Protein AF-M5CG57-F1 (afdb_monomer_lite)

Secondary structure (DSSP, 8-state):
-GGGSTTHHHHHHHHHHHHHHHHH--S--PEEEE-TTHHHHSTTHHHHHTTS-GGGPPPHHHHHHHHHHEEEEB-TTGGGGS-TTHHHHTBGGG-TT--S--STHHHHHHHHHHTTHHHHHTS-HHHHHHHHHHHHHHHHHHHHHTHHHHHHHHHHHHHHHHHHHHHHHHHHHTT-S-HHHHHHHHHS--S-EE-TTS-EE-TTS-GGGGS--HHHHHHHHHHHT-TT-PPTT--TTHHHHHHHHHHHHHHHHHHHHHHHHHTTS-S--TTTGGGHHHHHHHHHHHHHTHHHH-GGGTTSPPSS---EEPP-SSS---EE----GGGS-HHHHHHTT-HHHHHHHHHHHHHHHHHHHHHHHHHHHHHHHHHHHHHHH--SHHHHHHHHTT-

Foldseek 3Di:
DPPQPPCVVVLQVVLQVVLVCVVVDVDQAQDEEEDLVCVPCVVCSLVSLCVYPPVSRDDPVVSVSNNVRHQYAYFPVSCVVDDLQNCFRRNPLQDPPPPPDRNCPVVVVVVVLVVCCVVLVPDDPVVSVVVSVVSVVVVVVVVVVCCVPVVVVVVVVSVVVVVVVVVVVVVVQVVDPDVVVVVVVVPDDQHWDQDPVRGIDGPSDDVLVSQQALVNLLVVVLVCLPPPHDDPLFDRCLSVLLSLLVVLLVVQVVLQVVVVVCVVDPPDDPPSVVCVVVSVVSLVVSLVCCCVGQVLCNVPDQPQFDWRWHDDPDDDTDTDGSPFLVSHDPVSCVVSSNPVSVVSSVSSVVSNVSVVVSVVVVVVVVVVVLVVCCVPPPDDDVSNVVSVVVD

Structure (mmCIF, N/CA/C/O backbone):
data_AF-M5CG57-F1
#
_entry.id   AF-M5CG57-F1
#
loop_
_atom_site.group_PDB
_atom_site.id
_atom_site.type_symbol
_atom_site.label_atom_id
_atom_site.label_alt_id
_atom_site.label_comp_id
_atom_site.label_asym_id
_atom_site.label_entity_id
_atom_site.label_seq_id
_atom_site.pdbx_PDB_ins_code
_atom_site.Cartn_x
_atom_site.Cartn_y
_atom_site.Cartn_z
_atom_site.occupancy
_atom_site.B_iso_or_equiv
_atom_site.auth_seq_id
_atom_site.auth_comp_id
_atom_site.auth_asym_id
_atom_site.auth_atom_id
_atom_site.pdbx_PDB_model_num
ATOM 1 N N . MET A 1 1 ? 8.075 -23.517 21.443 1.00 38.25 1 MET A N 1
ATOM 2 C CA . MET A 1 1 ? 7.824 -22.837 22.734 1.00 38.25 1 MET A CA 1
ATOM 3 C C . MET A 1 1 ? 8.063 -21.316 22.683 1.00 38.25 1 MET A C 1
ATOM 5 O O . MET A 1 1 ? 7.500 -20.619 23.509 1.00 38.25 1 MET A O 1
ATOM 9 N N . GLU A 1 2 ? 8.793 -20.762 21.700 1.00 42.12 2 GLU A N 1
ATOM 10 C CA . GLU A 1 2 ? 9.043 -19.301 21.582 1.00 42.12 2 GLU A CA 1
ATOM 11 C C . GLU A 1 2 ? 7.913 -18.461 20.947 1.00 42.12 2 GLU A C 1
ATOM 13 O O . GLU A 1 2 ? 7.897 -17.240 21.081 1.00 42.12 2 GLU A O 1
ATOM 18 N N . LEU A 1 3 ? 6.933 -19.077 20.275 1.00 47.53 3 LEU A N 1
ATOM 19 C CA . LEU A 1 3 ? 5.866 -18.349 19.565 1.00 47.53 3 LEU A CA 1
ATOM 20 C C . LEU A 1 3 ? 4.855 -17.634 20.485 1.00 47.53 3 LEU A C 1
ATOM 22 O O . LEU A 1 3 ? 4.124 -16.766 20.008 1.00 47.53 3 LEU A O 1
ATOM 26 N N . HIS A 1 4 ? 4.806 -17.960 21.782 1.00 53.56 4 HIS A N 1
ATOM 27 C CA . HIS A 1 4 ? 3.765 -17.464 22.692 1.00 53.56 4 HIS A CA 1
ATOM 28 C C . HIS A 1 4 ? 4.001 -16.050 23.244 1.00 53.56 4 HIS A C 1
ATOM 30 O O . HIS A 1 4 ? 3.050 -15.432 23.711 1.00 53.56 4 HIS A O 1
ATOM 36 N N . PHE A 1 5 ? 5.213 -15.492 23.153 1.00 63.47 5 PHE A N 1
ATOM 37 C CA . PHE A 1 5 ? 5.523 -14.211 23.812 1.00 63.47 5 PHE A CA 1
ATOM 38 C C . PHE A 1 5 ? 5.546 -12.988 22.892 1.00 63.47 5 PHE A C 1
ATOM 40 O O . PHE A 1 5 ? 5.606 -11.867 23.389 1.00 63.47 5 PHE A O 1
ATOM 47 N N . ARG A 1 6 ? 5.459 -13.159 21.565 1.00 80.88 6 ARG A N 1
ATOM 48 C CA . ARG A 1 6 ? 5.626 -12.051 20.602 1.00 80.88 6 ARG A CA 1
ATOM 49 C C . ARG A 1 6 ? 4.637 -10.895 20.807 1.00 80.88 6 ARG A C 1
ATOM 51 O O . ARG A 1 6 ? 4.971 -9.756 20.498 1.00 80.88 6 ARG A O 1
ATOM 58 N N . PHE A 1 7 ? 3.434 -11.192 21.293 1.00 91.31 7 PHE A N 1
ATOM 59 C CA . PHE A 1 7 ? 2.351 -10.222 21.438 1.00 91.31 7 PHE A CA 1
ATOM 60 C C . PHE A 1 7 ? 1.796 -10.121 22.862 1.00 91.31 7 PHE A C 1
ATOM 62 O O . PHE A 1 7 ? 0.729 -9.550 23.050 1.00 91.31 7 PHE A O 1
ATOM 69 N N . ASN A 1 8 ? 2.523 -10.610 23.869 1.00 89.69 8 ASN A N 1
ATOM 70 C CA . ASN A 1 8 ? 2.054 -10.706 25.256 1.00 89.69 8 ASN A CA 1
ATOM 71 C C . ASN A 1 8 ? 1.400 -9.416 25.802 1.00 89.69 8 ASN A C 1
ATOM 73 O O . ASN A 1 8 ? 0.317 -9.474 26.379 1.00 89.69 8 ASN A O 1
ATOM 77 N N . TYR A 1 9 ? 2.008 -8.246 25.585 1.00 89.25 9 TYR A N 1
ATOM 78 C CA . TYR A 1 9 ? 1.466 -6.962 26.037 1.00 89.25 9 TYR A CA 1
ATOM 79 C C . TYR A 1 9 ? 0.176 -6.581 25.302 1.00 89.25 9 TYR A C 1
ATOM 81 O O . TYR A 1 9 ? -0.757 -6.068 25.919 1.00 89.25 9 TYR A O 1
ATOM 89 N N . ALA A 1 10 ? 0.110 -6.841 23.993 1.00 91.88 10 ALA A N 1
ATOM 90 C CA . ALA A 1 10 ? -1.071 -6.567 23.180 1.00 91.88 10 ALA A CA 1
ATOM 91 C C . ALA A 1 10 ? -2.214 -7.533 23.519 1.00 91.88 10 ALA A C 1
ATOM 93 O O . ALA A 1 10 ? -3.348 -7.088 23.691 1.00 91.88 10 ALA A O 1
ATOM 94 N N . ASP A 1 11 ? -1.902 -8.819 23.697 1.00 93.44 11 ASP A N 1
ATOM 95 C CA . ASP A 1 11 ? -2.859 -9.852 24.090 1.00 93.44 11 ASP A CA 1
ATOM 96 C C . ASP A 1 11 ? -3.446 -9.527 25.474 1.00 93.44 11 ASP A C 1
ATOM 98 O O . ASP A 1 11 ? -4.665 -9.516 25.634 1.00 93.44 11 ASP A O 1
ATOM 102 N N . TYR A 1 12 ? -2.605 -9.158 26.453 1.00 92.62 12 TYR A N 1
ATOM 103 C CA . TYR A 1 12 ? -3.055 -8.752 27.789 1.00 92.62 12 TYR A CA 1
ATOM 104 C C . TYR A 1 12 ? -3.955 -7.509 27.742 1.00 92.62 12 TYR A C 1
ATOM 106 O O . TYR A 1 12 ? -5.023 -7.483 28.361 1.00 92.62 12 TYR A O 1
ATOM 114 N N . ALA A 1 13 ? -3.549 -6.473 26.999 1.00 91.06 13 ALA A N 1
ATOM 115 C CA . ALA A 1 13 ? -4.322 -5.238 26.870 1.00 91.06 13 ALA A CA 1
ATOM 116 C C . ALA A 1 13 ? -5.677 -5.475 26.184 1.00 91.06 13 ALA A C 1
ATOM 118 O O . ALA A 1 13 ? -6.705 -4.977 26.652 1.00 91.06 13 ALA A O 1
ATOM 119 N N . LEU A 1 14 ? -5.691 -6.261 25.104 1.00 91.50 14 LEU A N 1
ATOM 120 C CA . LEU A 1 14 ? -6.905 -6.595 24.372 1.00 91.50 14 LEU A CA 1
ATOM 121 C C . LEU A 1 14 ? -7.837 -7.477 25.209 1.00 91.50 14 LEU A C 1
ATOM 123 O O . LEU A 1 14 ? -9.015 -7.153 25.324 1.00 91.50 14 LEU A O 1
ATOM 127 N N . ALA A 1 15 ? -7.328 -8.536 25.841 1.00 91.81 15 ALA A N 1
ATOM 128 C CA . ALA A 1 15 ? -8.115 -9.398 26.723 1.00 91.81 15 ALA A CA 1
ATOM 129 C C . ALA A 1 15 ? -8.726 -8.607 27.886 1.00 91.81 15 ALA A C 1
ATOM 131 O O . ALA A 1 15 ? -9.918 -8.733 28.153 1.00 91.81 15 ALA A O 1
ATOM 132 N N . SER A 1 16 ? -7.952 -7.713 28.510 1.00 91.19 16 SER A N 1
ATOM 133 C CA . SER A 1 16 ? -8.444 -6.829 29.574 1.00 91.19 16 SER A CA 1
ATOM 134 C C . SER A 1 16 ? -9.601 -5.945 29.096 1.00 91.19 16 SER A C 1
ATOM 136 O O . SER A 1 16 ? -10.622 -5.832 29.778 1.00 91.19 16 SER A O 1
ATOM 138 N N . LEU A 1 17 ? -9.470 -5.342 27.908 1.00 88.88 17 LEU A N 1
ATOM 139 C CA . LEU A 1 17 ? -10.523 -4.527 27.299 1.00 88.88 17 LEU A CA 1
ATOM 140 C C . LEU A 1 17 ? -11.768 -5.360 26.976 1.00 88.88 17 LEU A C 1
ATOM 142 O O . LEU A 1 17 ? -12.877 -4.958 27.318 1.00 88.88 17 LEU A O 1
ATOM 146 N N . LEU A 1 18 ? -11.599 -6.509 26.327 1.00 87.50 18 LEU A N 1
ATOM 147 C CA . LEU A 1 18 ? -12.699 -7.381 25.922 1.00 87.50 18 LEU A CA 1
ATOM 148 C C . LEU A 1 18 ? -13.439 -7.932 27.136 1.00 87.50 18 LEU A C 1
ATOM 150 O O . LEU A 1 18 ? -14.660 -7.844 27.194 1.00 87.50 18 LEU A O 1
ATOM 154 N N . CYS A 1 19 ? -12.711 -8.410 28.143 1.00 86.44 19 CYS A N 1
ATOM 155 C CA . CYS A 1 19 ? -13.273 -8.862 29.410 1.00 86.44 19 CYS A CA 1
ATOM 156 C C . CYS A 1 19 ? -14.083 -7.742 30.081 1.00 86.44 19 CYS A C 1
ATOM 158 O O . CYS A 1 19 ? -15.215 -7.962 30.512 1.00 86.44 19 CYS A O 1
ATOM 160 N N . HIS A 1 20 ? -13.560 -6.512 30.100 1.00 85.75 20 HIS A N 1
ATOM 161 C CA . HIS A 1 20 ? -14.281 -5.353 30.624 1.00 85.75 20 HIS A CA 1
ATOM 162 C C . HIS A 1 20 ? -15.558 -5.031 29.836 1.00 85.75 20 HIS A C 1
ATOM 164 O O . HIS A 1 20 ? -16.604 -4.768 30.434 1.00 85.75 20 HIS A O 1
ATOM 170 N N . LEU A 1 21 ? -15.481 -5.036 28.504 1.00 83.44 21 LEU A N 1
ATOM 171 C CA . LEU A 1 21 ? -16.617 -4.745 27.634 1.00 83.44 21 LEU A CA 1
ATOM 172 C C . LEU A 1 21 ? -17.693 -5.823 27.747 1.00 83.44 21 LEU A C 1
ATOM 174 O O . LEU A 1 21 ? -18.850 -5.469 27.927 1.00 83.44 21 LEU A O 1
ATOM 178 N N . LEU A 1 22 ? -17.325 -7.103 27.719 1.00 78.38 22 LEU A N 1
ATOM 179 C CA . LEU A 1 22 ? -18.253 -8.233 27.822 1.00 78.38 22 LEU A CA 1
ATOM 180 C C . LEU A 1 22 ? -18.921 -8.309 29.200 1.00 78.38 22 LEU A C 1
ATOM 182 O O . LEU A 1 22 ? -20.112 -8.584 29.288 1.00 78.38 22 LEU A O 1
ATOM 186 N N . LYS A 1 23 ? -18.196 -7.998 30.285 1.00 73.00 23 LYS A N 1
ATOM 187 C CA . LYS A 1 23 ? -18.779 -7.924 31.638 1.00 73.00 23 LYS A CA 1
ATOM 188 C C . LYS A 1 23 ? -19.798 -6.788 31.784 1.00 73.00 23 LYS A C 1
ATOM 190 O O . LYS A 1 23 ? -20.698 -6.885 32.610 1.00 73.00 23 LYS A O 1
ATOM 195 N N . ARG A 1 24 ? -19.640 -5.692 31.031 1.00 70.88 24 ARG A N 1
ATOM 196 C CA . ARG A 1 24 ? -20.482 -4.484 31.151 1.00 70.88 24 ARG A CA 1
ATOM 197 C C . ARG A 1 24 ? -21.549 -4.347 30.071 1.00 70.88 24 ARG A C 1
ATOM 199 O O . ARG A 1 24 ? -22.512 -3.615 30.272 1.00 70.88 24 ARG A O 1
ATOM 206 N N . ARG A 1 25 ? -21.375 -4.994 28.922 1.00 63.72 25 ARG A N 1
ATOM 207 C CA . ARG A 1 25 ? -22.307 -4.964 27.794 1.00 63.72 25 ARG A CA 1
ATOM 208 C C . ARG A 1 25 ? -22.901 -6.357 27.636 1.00 63.72 25 ARG A C 1
ATOM 210 O O . ARG A 1 25 ? -22.221 -7.272 27.198 1.00 63.72 25 ARG A O 1
ATOM 217 N N . GLY A 1 26 ? -24.176 -6.503 27.986 1.00 55.88 26 GLY A N 1
ATOM 218 C CA . GLY A 1 26 ? -24.922 -7.762 27.890 1.00 55.88 26 GLY A CA 1
ATOM 219 C C . GLY A 1 26 ? -25.308 -8.174 26.463 1.00 55.88 26 GLY A C 1
ATOM 220 O O . GLY A 1 26 ? -26.398 -8.702 26.280 1.00 55.88 26 GLY A O 1
ATOM 221 N N . GLY A 1 27 ? -24.480 -7.903 25.447 1.00 57.44 27 GLY A N 1
ATOM 222 C CA . GLY A 1 27 ? -24.803 -8.262 24.065 1.00 57.44 27 GLY A CA 1
ATOM 223 C C . GLY A 1 27 ? -23.616 -8.231 23.091 1.00 57.44 27 GLY A C 1
ATOM 224 O O . GLY A 1 27 ? -22.631 -7.531 23.350 1.00 57.44 27 GLY A O 1
ATOM 225 N N . PRO A 1 28 ? -23.713 -8.974 21.970 1.00 59.94 28 PRO A N 1
ATOM 226 C CA . PRO A 1 28 ? -22.708 -9.001 20.914 1.00 59.94 28 PRO A CA 1
ATOM 227 C C . PRO A 1 28 ? -22.809 -7.719 20.083 1.00 59.94 28 PRO A C 1
ATOM 229 O O . PRO A 1 28 ? -23.781 -7.488 19.368 1.00 59.94 28 PRO A O 1
ATOM 232 N N . LEU A 1 29 ? -21.820 -6.841 20.213 1.00 63.72 29 LEU A N 1
ATOM 233 C CA . LEU A 1 29 ? -21.637 -5.720 19.297 1.00 63.72 29 LEU A CA 1
ATOM 234 C C . LEU A 1 29 ? -20.358 -5.975 18.506 1.00 63.72 29 LEU A C 1
ATOM 236 O O . LEU A 1 29 ? -19.348 -6.291 19.141 1.00 63.72 29 LEU A O 1
ATOM 240 N N . PRO A 1 30 ? -20.359 -5.770 17.177 1.00 74.94 30 PRO A N 1
ATOM 241 C CA . PRO A 1 30 ? -19.135 -5.785 16.394 1.00 74.94 30 PRO A CA 1
ATOM 242 C C . PRO A 1 30 ? -18.104 -4.830 17.002 1.00 74.94 30 PRO A C 1
ATOM 244 O O . PRO A 1 30 ? -18.381 -3.645 17.223 1.00 74.94 30 PRO A O 1
ATOM 247 N N . ILE A 1 31 ? -16.915 -5.348 17.306 1.00 83.44 31 ILE A N 1
ATOM 248 C CA . ILE A 1 31 ? -15.813 -4.568 17.867 1.00 83.44 31 ILE A CA 1
ATOM 249 C C . ILE A 1 31 ? -14.829 -4.294 16.745 1.00 83.44 31 ILE A C 1
ATOM 251 O O . ILE A 1 31 ? -14.212 -5.208 16.206 1.00 83.44 31 ILE A O 1
ATOM 255 N N . GLY A 1 32 ? -14.662 -3.013 16.425 1.00 87.19 32 GLY A N 1
ATOM 256 C CA . GLY A 1 32 ? -13.633 -2.563 15.503 1.00 87.19 32 GLY A CA 1
ATOM 257 C C . GLY A 1 32 ? -12.313 -2.272 16.212 1.00 87.19 32 GLY A C 1
ATOM 258 O O . GLY A 1 32 ? -12.285 -1.461 17.140 1.00 87.19 32 GLY A O 1
ATOM 259 N N . ILE A 1 33 ? -11.215 -2.874 15.752 1.00 89.69 33 ILE A N 1
ATOM 260 C CA . ILE A 1 33 ? -9.856 -2.577 16.226 1.00 89.69 33 ILE A CA 1
ATOM 261 C C . ILE A 1 33 ? -8.930 -2.178 15.077 1.00 89.69 33 ILE A C 1
ATOM 263 O O . ILE A 1 33 ? -9.001 -2.710 13.975 1.00 89.69 33 ILE A O 1
ATOM 267 N N . THR A 1 34 ? -8.022 -1.245 15.338 1.00 92.56 34 THR A N 1
ATOM 268 C CA . THR A 1 34 ? -6.925 -0.941 14.419 1.00 92.56 34 THR A CA 1
ATOM 269 C C . THR A 1 34 ? -5.601 -1.336 15.040 1.00 92.56 34 THR A C 1
ATOM 271 O O . THR A 1 34 ? -5.349 -0.998 16.196 1.00 92.56 34 THR A O 1
ATOM 274 N N . TYR A 1 35 ? -4.755 -2.022 14.276 1.00 93.31 35 TYR A N 1
ATOM 275 C CA . TYR A 1 35 ? -3.397 -2.343 14.695 1.00 93.31 35 TYR A CA 1
ATOM 276 C C . TYR A 1 35 ? -2.470 -2.413 13.485 1.00 93.31 35 TYR A C 1
ATOM 278 O O . TYR A 1 35 ? -2.809 -3.051 12.488 1.00 93.31 35 TYR A O 1
ATOM 286 N N . ASP A 1 36 ? -1.297 -1.791 13.581 1.00 93.69 36 ASP A N 1
ATOM 287 C CA . ASP A 1 36 ? -0.347 -1.646 12.469 1.00 93.69 36 ASP A CA 1
ATOM 288 C C . ASP A 1 36 ? -0.017 -2.991 11.844 1.00 93.69 36 ASP A C 1
ATOM 290 O O . ASP A 1 36 ? 0.005 -3.135 10.635 1.00 93.69 36 ASP A O 1
ATOM 294 N N . VAL A 1 37 ? 0.136 -4.023 12.671 1.00 93.19 37 VAL A N 1
ATOM 295 C CA . VAL A 1 37 ? 0.437 -5.382 12.220 1.00 93.19 37 VAL A CA 1
ATOM 296 C C . VAL A 1 37 ? -0.747 -6.328 12.396 1.00 93.19 37 VAL A C 1
ATOM 298 O O . VAL A 1 37 ? -0.543 -7.523 12.606 1.00 93.19 37 VAL A O 1
ATOM 301 N N . TRP A 1 38 ? -1.987 -5.832 12.284 1.00 94.50 38 TRP A N 1
ATOM 302 C CA . TRP A 1 38 ? -3.206 -6.634 12.463 1.00 94.50 38 TRP A CA 1
ATOM 303 C C . TRP A 1 38 ? -3.188 -7.939 11.656 1.00 94.50 38 TRP A C 1
ATOM 305 O O . TRP A 1 38 ? -3.519 -8.997 12.185 1.00 94.50 38 TRP A O 1
ATOM 315 N N . CYS A 1 39 ? -2.708 -7.899 10.410 1.00 92.81 39 CYS A N 1
ATOM 316 C CA . CYS A 1 39 ? -2.594 -9.081 9.553 1.00 92.81 39 CYS A CA 1
ATOM 317 C C . CYS A 1 39 ? -1.713 -10.201 10.135 1.00 92.81 39 CYS A C 1
ATOM 319 O O . CYS A 1 39 ? -1.953 -11.369 9.841 1.00 92.81 39 CYS A O 1
ATOM 321 N N . HIS A 1 40 ? -0.718 -9.858 10.956 1.00 92.88 40 HIS A N 1
ATOM 322 C CA . HIS A 1 40 ? 0.120 -10.813 11.680 1.00 92.88 40 HIS A CA 1
ATOM 323 C C . HIS A 1 40 ? -0.459 -11.131 13.059 1.00 92.88 40 HIS A C 1
ATOM 325 O O . HIS A 1 40 ? -0.436 -12.278 13.487 1.00 92.88 40 HIS A O 1
ATOM 331 N N . TYR A 1 41 ? -0.983 -10.123 13.756 1.00 93.75 41 TYR A N 1
ATOM 332 C CA . TYR A 1 41 ? -1.497 -10.254 15.116 1.00 93.75 41 TYR A CA 1
ATOM 333 C C . TYR A 1 41 ? -2.757 -11.116 15.198 1.00 93.75 41 TYR A C 1
ATOM 335 O O . TYR A 1 41 ? -2.879 -11.939 16.106 1.00 93.75 41 TYR A O 1
ATOM 343 N N . ARG A 1 42 ? -3.673 -10.964 14.231 1.00 91.81 42 ARG A N 1
ATOM 344 C CA . ARG A 1 42 ? -4.906 -11.754 14.146 1.00 91.81 42 ARG A CA 1
ATOM 345 C C . ARG A 1 42 ? -4.607 -13.243 13.965 1.00 91.81 42 ARG A C 1
ATOM 347 O O . ARG A 1 42 ? -5.386 -14.080 14.418 1.00 91.81 42 ARG A O 1
ATOM 354 N N . ALA A 1 43 ? -3.495 -13.590 13.310 1.00 90.38 43 ALA A N 1
ATOM 355 C CA . ALA A 1 43 ? -3.090 -14.982 13.172 1.00 90.38 43 ALA A CA 1
ATOM 356 C C . ALA A 1 43 ? -2.891 -15.587 14.570 1.00 90.38 43 ALA A C 1
ATOM 358 O O . ALA A 1 43 ? -2.110 -15.072 15.368 1.00 90.38 43 ALA A O 1
ATOM 359 N N . ASN A 1 44 ? -3.627 -16.658 14.875 1.00 90.50 44 ASN A N 1
ATOM 360 C CA . ASN A 1 44 ? -3.639 -17.334 16.178 1.00 90.50 44 ASN A CA 1
ATOM 361 C C . ASN A 1 44 ? -4.070 -16.458 17.367 1.00 90.50 44 ASN A C 1
ATOM 363 O O . ASN A 1 44 ? -3.782 -16.820 18.504 1.00 90.50 44 ASN A O 1
ATOM 367 N N . LEU A 1 45 ? -4.741 -15.319 17.145 1.00 91.75 45 LEU A N 1
ATOM 368 C CA . LEU A 1 45 ? -5.170 -14.437 18.236 1.00 91.75 45 LEU A CA 1
ATOM 369 C C . LEU A 1 45 ? -6.004 -15.193 19.278 1.00 91.75 45 LEU A C 1
ATOM 371 O O . LEU A 1 45 ? -5.680 -15.148 20.458 1.00 91.75 45 LEU A O 1
ATOM 375 N N . PHE A 1 46 ? -7.026 -15.933 18.850 1.00 90.31 46 PHE A N 1
ATOM 376 C CA . PHE A 1 46 ? -7.918 -16.644 19.770 1.00 90.31 46 PHE A CA 1
ATOM 377 C C . PHE A 1 46 ? -7.231 -17.790 20.518 1.00 90.31 46 PHE A C 1
ATOM 379 O O . PHE A 1 46 ? -7.551 -18.019 21.678 1.00 90.31 46 PHE A O 1
ATOM 386 N N . GLU A 1 47 ? -6.221 -18.433 19.927 1.00 90.69 47 GLU A N 1
ATOM 387 C CA . GLU A 1 47 ? -5.385 -19.399 20.652 1.00 90.69 47 GLU A CA 1
ATOM 388 C C . GLU A 1 47 ? -4.520 -18.715 21.715 1.00 90.69 47 GLU A C 1
ATOM 390 O O . GLU A 1 47 ? -4.388 -19.225 22.823 1.00 90.69 47 GLU A O 1
ATOM 395 N N . ARG A 1 48 ? -3.976 -17.525 21.427 1.00 91.50 48 ARG A N 1
ATOM 396 C CA . ARG A 1 48 ? -3.221 -16.753 22.427 1.00 91.50 48 ARG A CA 1
ATOM 397 C C . ARG A 1 48 ? -4.116 -16.211 23.539 1.00 91.50 48 ARG A C 1
ATOM 399 O O . ARG A 1 48 ? -3.701 -16.205 24.693 1.00 91.50 48 ARG A O 1
ATOM 406 N N . LEU A 1 49 ? -5.350 -15.813 23.225 1.00 89.69 49 LEU A N 1
ATOM 407 C CA . LEU A 1 49 ? -6.311 -15.326 24.218 1.00 89.69 49 LEU A CA 1
ATOM 408 C C . LEU A 1 49 ? -6.736 -16.405 25.228 1.00 89.69 49 LEU A C 1
ATOM 410 O O . LEU A 1 49 ? -7.187 -16.046 26.309 1.00 89.69 49 LEU A O 1
ATOM 414 N N . LYS A 1 50 ? -6.545 -17.701 24.939 1.00 89.31 50 LYS A N 1
ATOM 415 C CA . LYS A 1 50 ? -6.735 -18.790 25.920 1.00 89.31 50 LYS A CA 1
ATOM 416 C C . LYS A 1 50 ? -5.625 -18.854 26.977 1.00 89.31 50 LYS A C 1
ATOM 418 O O . LYS A 1 50 ? -5.808 -19.486 28.009 1.00 89.31 50 LYS A O 1
ATOM 423 N N . LEU A 1 51 ? -4.476 -18.227 26.715 1.00 90.56 51 LEU A N 1
ATOM 424 C CA . LEU A 1 51 ? -3.282 -18.280 27.569 1.00 90.56 51 LEU A CA 1
ATOM 425 C C . LEU A 1 51 ? -3.168 -17.083 28.523 1.00 90.56 51 LEU A C 1
ATOM 427 O O . LEU A 1 51 ? -2.198 -16.986 29.275 1.00 90.56 51 LEU A O 1
ATOM 431 N N . VAL A 1 52 ? -4.112 -16.140 28.468 1.00 91.31 52 VAL A N 1
ATOM 432 C CA . VAL A 1 52 ? -4.111 -14.970 29.357 1.00 91.31 52 VAL A CA 1
ATOM 433 C C . VAL A 1 52 ? -4.485 -15.372 30.790 1.00 91.31 52 VAL A C 1
ATOM 435 O O . VAL A 1 52 ? -5.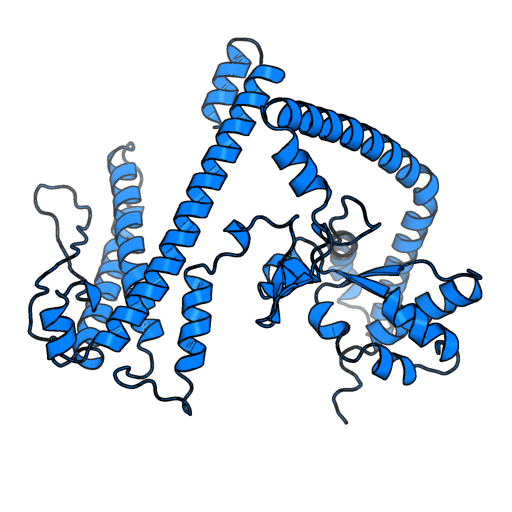147 -16.395 30.981 1.00 91.31 52 VAL A O 1
ATOM 438 N N . PRO A 1 53 ? -4.099 -14.577 31.805 1.00 92.38 53 PRO A N 1
ATOM 439 C CA . PRO A 1 53 ? -4.458 -14.859 33.190 1.00 92.38 53 PRO A CA 1
ATOM 440 C C . PRO A 1 53 ? -5.976 -15.037 33.389 1.00 92.38 53 PRO A C 1
ATOM 442 O O . PRO A 1 53 ? -6.756 -14.309 32.756 1.00 92.38 53 PRO A O 1
ATOM 445 N N . PRO A 1 54 ? -6.416 -15.963 34.266 1.00 90.88 54 PRO A N 1
ATOM 446 C CA . PRO A 1 54 ? -7.833 -16.283 34.467 1.00 90.88 54 PRO A CA 1
ATOM 447 C C . PRO A 1 54 ? -8.723 -15.070 34.773 1.00 90.88 54 PRO A C 1
ATOM 449 O O . PRO A 1 54 ? -9.896 -15.047 34.406 1.0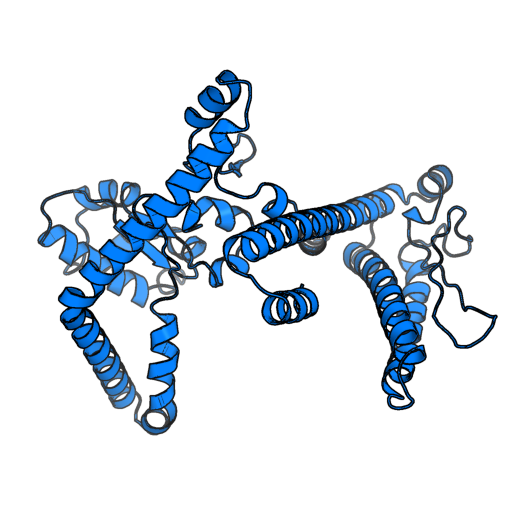0 90.88 54 PRO A O 1
ATOM 452 N N . GLU A 1 55 ? -8.176 -14.030 35.401 1.00 90.88 55 GLU A N 1
ATOM 453 C CA . GLU A 1 55 ? -8.895 -12.817 35.804 1.00 90.88 55 GLU A CA 1
ATOM 454 C C . GLU A 1 55 ? -9.404 -11.997 34.605 1.00 90.88 55 GLU A C 1
ATOM 456 O O . GLU A 1 55 ? -10.413 -11.281 34.705 1.00 90.88 55 GLU A O 1
ATOM 461 N N . ILE A 1 56 ? -8.709 -12.107 33.468 1.00 91.12 56 ILE A N 1
ATOM 462 C CA . ILE A 1 56 ? -9.015 -11.416 32.209 1.00 91.12 56 ILE A CA 1
ATOM 463 C C . ILE A 1 56 ? -9.340 -12.383 31.066 1.00 91.12 56 ILE A C 1
ATOM 465 O O . ILE A 1 56 ? -9.505 -11.943 29.927 1.00 91.12 56 ILE A O 1
ATOM 469 N N . ALA A 1 57 ? -9.459 -13.677 31.364 1.00 88.31 57 ALA A N 1
ATOM 470 C CA . ALA A 1 57 ? -9.850 -14.683 30.394 1.00 88.31 57 ALA A CA 1
ATOM 471 C C . ALA A 1 57 ? -11.253 -14.393 29.845 1.00 88.31 57 ALA A C 1
ATOM 473 O O . ALA A 1 57 ? -12.177 -14.003 30.567 1.00 88.31 57 ALA A O 1
ATOM 474 N N . ILE A 1 58 ? -11.399 -14.576 28.536 1.00 84.19 58 ILE A N 1
ATOM 475 C CA . ILE A 1 58 ? -12.682 -14.454 27.847 1.00 84.19 58 ILE A CA 1
ATOM 476 C C . ILE A 1 58 ? -13.356 -15.822 27.938 1.00 84.19 58 ILE A C 1
ATOM 478 O O . ILE A 1 58 ? -12.742 -16.804 27.513 1.00 84.19 58 ILE A O 1
ATOM 482 N N . PRO A 1 59 ? -14.585 -15.927 28.474 1.00 82.88 59 PRO A N 1
ATOM 483 C CA . PRO A 1 59 ? -15.220 -17.226 28.573 1.00 82.88 59 PRO A CA 1
ATOM 484 C C . PRO A 1 59 ? -15.515 -17.796 27.179 1.00 82.88 59 PRO A C 1
ATOM 486 O O . PRO A 1 59 ? -15.805 -17.071 26.223 1.00 82.88 59 PRO A O 1
ATOM 489 N N . GLU A 1 60 ? -15.399 -19.117 27.057 1.00 81.62 60 GLU A N 1
ATOM 490 C CA . GLU A 1 60 ? -15.332 -19.807 25.764 1.00 81.62 60 GLU A CA 1
ATOM 491 C C . GLU A 1 60 ? -16.597 -19.622 24.913 1.00 81.62 60 GLU A C 1
ATOM 493 O O . GLU A 1 60 ? -16.516 -19.439 23.697 1.00 81.62 60 GLU A O 1
ATOM 498 N N . ALA A 1 61 ? -17.762 -19.549 25.563 1.00 79.94 61 ALA A N 1
ATOM 499 C CA . ALA A 1 61 ? -19.033 -19.260 24.904 1.00 79.94 61 ALA A CA 1
ATOM 500 C C . ALA A 1 61 ? -19.019 -17.906 24.167 1.00 79.94 61 ALA A C 1
ATOM 502 O O . ALA A 1 61 ? -19.554 -17.791 23.066 1.00 79.94 61 ALA A O 1
ATOM 503 N N . GLN A 1 62 ? -18.380 -16.884 24.744 1.00 80.81 62 GLN A N 1
ATOM 504 C CA . GLN A 1 62 ? -18.271 -15.551 24.150 1.00 80.81 62 GLN A CA 1
ATOM 505 C C . GLN A 1 62 ? -17.113 -15.457 23.154 1.00 80.81 62 GLN A C 1
ATOM 507 O O . GLN A 1 62 ? -17.215 -14.700 22.191 1.00 80.81 62 GLN A O 1
ATOM 512 N N . ALA A 1 63 ? -16.037 -16.227 23.345 1.00 81.19 63 ALA A N 1
ATOM 513 C CA . ALA A 1 63 ? -14.875 -16.212 22.456 1.00 81.19 63 ALA A CA 1
ATOM 514 C C . ALA A 1 63 ? -15.245 -16.556 21.001 1.00 81.19 63 ALA A C 1
ATOM 516 O O . ALA A 1 63 ? -14.759 -15.903 20.080 1.00 81.19 63 ALA A O 1
ATOM 517 N N . LYS A 1 64 ? -16.158 -17.515 20.793 1.00 81.00 64 LYS A N 1
ATOM 518 C CA . LYS A 1 64 ? -16.617 -17.912 19.451 1.00 81.00 64 LYS A CA 1
ATOM 519 C C . LYS A 1 64 ? -17.424 -16.820 18.740 1.00 81.00 64 LYS A C 1
ATOM 521 O O . LYS A 1 64 ? -17.193 -16.575 17.561 1.00 81.00 64 LYS A O 1
ATOM 526 N N . SER A 1 65 ? -18.344 -16.156 19.448 1.00 81.62 65 SER A N 1
ATOM 527 C CA . SER A 1 65 ? -19.073 -14.994 18.901 1.00 81.62 65 SER A CA 1
ATOM 528 C C . SER A 1 65 ? -18.092 -13.875 18.576 1.00 81.62 65 SER A C 1
ATOM 530 O O . SER A 1 65 ? -18.101 -13.315 17.486 1.00 81.62 65 SER A O 1
ATOM 532 N N . LEU A 1 66 ? -17.164 -13.611 19.497 1.00 83.88 66 LEU A N 1
ATOM 533 C CA . LEU A 1 66 ? -16.178 -12.560 19.330 1.00 83.88 66 LEU A CA 1
ATOM 534 C C . LEU A 1 66 ? -15.262 -12.793 18.124 1.00 83.88 66 LEU A C 1
ATOM 536 O O . LEU A 1 66 ? -14.851 -11.829 17.496 1.00 83.88 66 LEU A O 1
ATOM 540 N N . GLU A 1 67 ? -14.941 -14.034 17.765 1.00 85.12 67 GLU A N 1
ATOM 541 C CA . GLU A 1 67 ? -14.163 -14.305 16.551 1.00 85.12 67 GLU A CA 1
ATOM 542 C C . GLU A 1 67 ? -14.852 -13.835 15.267 1.00 85.12 67 GLU A C 1
ATOM 544 O O . GLU A 1 67 ? -14.173 -13.414 14.324 1.00 85.12 67 GLU A O 1
ATOM 549 N N . GLN A 1 68 ? -16.182 -13.851 15.255 1.00 81.50 68 GLN A N 1
ATOM 550 C CA . GLN A 1 68 ? -16.995 -13.355 14.149 1.00 81.50 68 GLN A CA 1
ATOM 551 C C . GLN A 1 68 ? -17.190 -11.834 14.238 1.00 81.50 68 GLN A C 1
ATOM 553 O O . GLN A 1 68 ? -17.147 -11.148 13.220 1.00 81.50 68 GLN A O 1
ATOM 558 N N . ASP A 1 69 ? -17.333 -11.308 15.456 1.00 82.94 69 ASP A N 1
ATOM 559 C CA . ASP A 1 69 ? -17.658 -9.901 15.715 1.00 82.94 69 ASP A CA 1
ATOM 560 C C . ASP A 1 69 ? -16.426 -8.980 15.815 1.00 82.94 69 ASP A C 1
ATOM 562 O O . ASP A 1 69 ? -16.549 -7.754 15.735 1.00 82.94 69 ASP A O 1
ATOM 566 N N . LEU A 1 70 ? -15.224 -9.533 16.015 1.00 86.81 70 LEU A N 1
ATOM 567 C CA . LEU A 1 70 ? -13.976 -8.778 16.109 1.00 86.81 70 LEU A CA 1
ATOM 568 C C . LEU A 1 70 ? -13.417 -8.512 14.714 1.00 86.81 70 LEU A C 1
ATOM 570 O O . LEU A 1 70 ? -12.677 -9.310 14.128 1.00 86.81 70 LEU A O 1
ATOM 574 N N . ILE A 1 71 ? -13.730 -7.327 14.215 1.00 87.00 71 ILE A N 1
ATOM 575 C CA . ILE A 1 71 ? -13.245 -6.844 12.932 1.00 87.00 71 ILE A CA 1
ATOM 576 C C . ILE A 1 71 ? -12.009 -5.999 13.198 1.00 87.00 71 ILE A C 1
ATOM 578 O O . ILE A 1 71 ? -12.024 -5.093 14.034 1.00 87.00 71 ILE A O 1
ATOM 582 N N . GLY A 1 72 ? -10.925 -6.268 12.477 1.00 90.44 72 GLY A N 1
ATOM 583 C CA . GLY A 1 72 ? -9.726 -5.457 12.605 1.00 90.44 72 GLY A CA 1
ATOM 584 C C . GLY A 1 72 ? -9.159 -4.994 11.280 1.00 90.44 72 GLY A C 1
ATOM 585 O O . GLY A 1 72 ? -9.286 -5.663 10.254 1.00 90.44 72 GLY A O 1
ATOM 586 N N . ALA A 1 73 ? -8.521 -3.834 11.337 1.00 93.56 73 ALA A N 1
ATOM 587 C CA . ALA A 1 73 ? -7.933 -3.157 10.200 1.00 93.56 73 ALA A CA 1
ATOM 588 C C . ALA A 1 73 ? -6.522 -2.657 10.521 1.00 93.56 73 ALA A C 1
ATOM 590 O O . ALA A 1 73 ? -6.114 -2.536 11.678 1.00 93.56 73 ALA A O 1
ATOM 591 N N . VAL A 1 74 ? -5.780 -2.339 9.470 1.00 94.88 74 VAL A N 1
ATOM 592 C CA . VAL A 1 74 ? -4.496 -1.647 9.557 1.00 94.88 74 VAL A CA 1
ATOM 593 C C . VAL A 1 74 ? -4.761 -0.152 9.336 1.00 94.88 74 VAL A C 1
ATOM 595 O O . VAL A 1 74 ? -5.495 0.194 8.402 1.00 94.88 74 VAL A O 1
ATOM 598 N N . PRO A 1 75 ? -4.215 0.753 10.172 1.00 93.69 75 PRO A N 1
ATOM 599 C CA . PRO A 1 75 ? -4.308 2.189 9.928 1.00 93.69 75 PRO A CA 1
ATOM 600 C C . PRO A 1 75 ? -3.825 2.579 8.525 1.00 93.69 75 PRO A C 1
ATOM 602 O O . PRO A 1 75 ? -2.966 1.925 7.929 1.00 93.69 75 PRO A O 1
ATOM 605 N N . LYS A 1 76 ? -4.411 3.640 7.962 1.00 90.75 76 LYS A N 1
ATOM 606 C CA . LYS A 1 76 ? -4.273 3.961 6.532 1.00 90.75 76 LYS A CA 1
ATOM 607 C C . LYS A 1 76 ? -2.831 4.215 6.088 1.00 90.75 76 LYS A C 1
ATOM 609 O O . LYS A 1 76 ? -2.500 3.910 4.946 1.00 90.75 76 LYS A O 1
ATOM 614 N N . TRP A 1 77 ? -2.002 4.822 6.933 1.00 89.44 77 TRP A N 1
ATOM 615 C CA . TRP A 1 77 ? -0.611 5.127 6.607 1.00 89.44 77 TRP A CA 1
ATOM 616 C C . TRP A 1 77 ? 0.246 3.861 6.640 1.00 89.44 77 TRP A C 1
ATOM 618 O O . TRP A 1 77 ? 0.974 3.592 5.686 1.00 89.44 77 TRP A O 1
ATOM 628 N N . HIS A 1 78 ? 0.080 3.033 7.674 1.00 92.25 78 HIS A N 1
ATOM 629 C CA . HIS A 1 78 ? 0.799 1.761 7.804 1.00 92.25 78 HIS A CA 1
ATOM 630 C C . HIS A 1 78 ? 0.424 0.756 6.721 1.00 92.25 78 HIS A C 1
ATOM 632 O O . HIS A 1 78 ? 1.284 0.015 6.248 1.00 92.25 78 HIS A O 1
ATOM 638 N N . LEU A 1 79 ? -0.828 0.780 6.253 1.00 90.31 79 LEU A N 1
ATOM 639 C CA . LEU A 1 79 ? -1.318 -0.117 5.208 1.00 90.31 79 LEU A CA 1
ATOM 640 C C . LEU A 1 79 ? -0.462 -0.062 3.927 1.00 90.31 79 LEU A C 1
ATOM 642 O O . LEU A 1 79 ? -0.317 -1.075 3.249 1.00 90.31 79 LEU A O 1
ATOM 646 N N . ILE A 1 80 ? 0.183 1.075 3.634 1.00 86.50 80 ILE A N 1
ATOM 647 C CA . ILE A 1 80 ? 1.110 1.241 2.500 1.00 86.50 80 ILE A CA 1
ATOM 648 C C . ILE A 1 80 ? 2.264 0.226 2.552 1.00 86.50 80 ILE A C 1
ATOM 650 O O . ILE A 1 80 ? 2.696 -0.265 1.512 1.00 86.50 80 ILE A O 1
ATOM 654 N N . GLY A 1 81 ? 2.749 -0.110 3.750 1.00 85.44 81 GLY A N 1
ATOM 655 C CA . GLY A 1 81 ? 3.832 -1.075 3.954 1.00 85.44 81 GLY A CA 1
ATOM 656 C C . GLY A 1 81 ? 3.401 -2.541 3.851 1.00 85.44 81 GLY A C 1
ATOM 657 O O . GLY A 1 81 ? 4.242 -3.434 3.948 1.00 85.44 81 GLY A O 1
ATOM 658 N N . HIS A 1 82 ? 2.107 -2.814 3.677 1.00 89.75 82 HIS A N 1
ATOM 659 C CA . HIS A 1 82 ? 1.567 -4.169 3.676 1.00 89.75 82 HIS A CA 1
ATOM 660 C C . HIS A 1 82 ? 1.446 -4.744 2.263 1.00 89.75 82 HIS A C 1
ATOM 662 O O . HIS A 1 82 ? 1.322 -4.021 1.275 1.00 89.75 82 HIS A O 1
ATOM 668 N N . LYS A 1 83 ? 1.426 -6.082 2.180 1.00 85.31 83 LYS A N 1
ATOM 669 C CA . LYS A 1 83 ? 1.132 -6.813 0.939 1.00 85.31 83 LYS A CA 1
ATOM 670 C C . LYS A 1 83 ? -0.244 -6.443 0.381 1.00 85.31 83 LYS A C 1
ATOM 672 O O . LYS A 1 83 ? -1.156 -6.139 1.148 1.00 85.31 83 LYS A O 1
ATOM 677 N N . GLN A 1 84 ? -0.409 -6.576 -0.934 1.00 80.88 84 GLN A N 1
ATOM 678 C CA . GLN A 1 84 ? -1.605 -6.137 -1.660 1.00 80.88 84 GLN A CA 1
ATOM 679 C C . GLN A 1 84 ? -2.918 -6.689 -1.097 1.00 80.88 84 GLN A C 1
ATOM 681 O O . GLN A 1 84 ? -3.909 -5.977 -0.988 1.00 80.88 84 GLN A O 1
ATOM 686 N N . GLU A 1 85 ? -2.902 -7.940 -0.645 1.00 86.56 85 GLU A N 1
ATOM 687 C CA . GLU A 1 85 ? -4.044 -8.587 -0.000 1.00 86.56 85 GLU A CA 1
ATOM 688 C C . GLU A 1 85 ? -4.585 -7.796 1.208 1.00 86.56 85 GLU A C 1
ATOM 690 O O . GLU A 1 85 ? -5.796 -7.695 1.409 1.00 86.56 85 GLU A O 1
ATOM 695 N N . CYS A 1 86 ? -3.701 -7.188 2.006 1.00 90.56 86 CYS A N 1
ATOM 696 C CA . CYS A 1 86 ? -4.094 -6.396 3.170 1.00 90.56 86 CYS A CA 1
ATOM 697 C C . CYS A 1 86 ? -4.855 -5.125 2.772 1.00 90.56 86 CYS A C 1
ATOM 699 O O . CYS A 1 86 ? -5.729 -4.705 3.526 1.00 90.56 86 CYS A O 1
ATOM 701 N N . HIS A 1 87 ? -4.568 -4.545 1.597 1.00 88.38 87 HIS A N 1
ATOM 702 C CA . HIS A 1 87 ? -5.265 -3.354 1.076 1.00 88.38 87 HIS A CA 1
ATOM 703 C C . HIS A 1 87 ? -6.736 -3.624 0.771 1.00 88.38 87 HIS A C 1
ATOM 705 O O . HIS A 1 87 ? -7.527 -2.697 0.625 1.00 88.38 87 HIS A O 1
ATOM 711 N N . VAL A 1 88 ? -7.118 -4.896 0.692 1.00 89.62 88 VAL A N 1
ATOM 712 C CA . VAL A 1 88 ? -8.509 -5.319 0.578 1.00 89.62 88 VAL A CA 1
ATOM 713 C C . VAL A 1 88 ? -9.025 -5.749 1.949 1.00 89.62 88 VAL A C 1
ATOM 715 O O . VAL A 1 88 ? -9.933 -5.117 2.481 1.00 89.62 88 VAL A O 1
ATOM 718 N N . ARG A 1 89 ? -8.398 -6.759 2.563 1.00 88.88 89 ARG A N 1
ATOM 719 C CA . ARG A 1 89 ? -8.894 -7.415 3.789 1.00 88.88 89 ARG A CA 1
ATOM 720 C C . ARG A 1 89 ? -8.938 -6.527 5.022 1.00 88.88 89 ARG A C 1
ATOM 722 O O . ARG A 1 89 ? -9.820 -6.677 5.855 1.00 88.88 89 ARG A O 1
ATOM 729 N N . TYR A 1 90 ? -7.925 -5.686 5.180 1.00 91.44 90 TYR A N 1
ATOM 730 C CA . TYR A 1 90 ? -7.672 -4.944 6.413 1.00 91.44 90 TYR A CA 1
ATOM 731 C C . TYR A 1 90 ? -7.646 -3.438 6.162 1.00 91.44 90 TYR A C 1
ATOM 733 O O . TYR A 1 90 ? -7.106 -2.685 6.970 1.00 91.44 90 TYR A O 1
ATOM 741 N N . SER A 1 91 ? -8.215 -2.997 5.040 1.00 91.06 91 SER A N 1
ATOM 742 C CA . SER A 1 91 ? -8.411 -1.580 4.773 1.00 91.06 91 SER A CA 1
ATOM 743 C C . SER A 1 91 ? -9.574 -1.051 5.598 1.00 91.06 91 SER A C 1
ATOM 745 O O . SER A 1 91 ? -10.668 -1.611 5.581 1.00 91.06 91 SER A O 1
ATOM 747 N N . LEU A 1 92 ? -9.356 0.084 6.260 1.00 90.69 92 LEU A N 1
ATOM 748 C CA . LEU A 1 92 ? -10.419 0.829 6.934 1.00 90.69 92 LEU A CA 1
ATOM 749 C C . LEU A 1 92 ? -11.526 1.295 5.981 1.00 90.69 92 LEU A C 1
ATOM 751 O O . LEU A 1 92 ? -12.626 1.577 6.441 1.00 90.69 92 LEU A O 1
ATOM 755 N N . ASP A 1 93 ? -11.250 1.385 4.677 1.00 87.62 93 ASP A N 1
ATOM 756 C CA . ASP A 1 93 ? -12.268 1.733 3.679 1.00 87.62 93 ASP A CA 1
ATOM 757 C C . ASP A 1 93 ? -13.232 0.573 3.385 1.00 87.62 93 ASP A C 1
ATOM 759 O O . ASP A 1 93 ? -14.346 0.822 2.938 1.00 87.62 93 ASP A O 1
ATOM 763 N N . ASN A 1 94 ? -12.834 -0.664 3.699 1.00 87.62 94 ASN A N 1
ATOM 764 C CA . ASN A 1 94 ? -13.660 -1.866 3.568 1.00 87.62 94 ASN A CA 1
ATOM 765 C C . ASN A 1 94 ? -14.214 -2.360 4.912 1.00 87.62 94 ASN A C 1
ATOM 767 O O . ASN A 1 94 ? -14.795 -3.437 4.987 1.00 87.62 94 ASN A O 1
ATOM 771 N N . MET A 1 95 ? -13.975 -1.623 5.997 1.00 86.19 95 MET A N 1
ATOM 772 C CA . MET A 1 95 ? -14.379 -2.041 7.330 1.00 86.19 95 MET A CA 1
ATOM 773 C C . MET A 1 95 ? -15.773 -1.484 7.646 1.00 86.19 95 MET A C 1
ATOM 775 O O . MET A 1 95 ? -15.961 -0.262 7.620 1.00 86.19 95 MET A O 1
ATOM 779 N N . PRO A 1 96 ? -16.758 -2.332 7.985 1.00 78.25 96 PRO A N 1
ATOM 780 C CA . PRO A 1 96 ? -18.084 -1.848 8.324 1.00 78.25 96 PRO A CA 1
ATOM 781 C C . PRO A 1 96 ? -18.067 -1.108 9.671 1.00 78.25 96 PRO A C 1
ATOM 783 O O . PRO A 1 96 ? -17.212 -1.319 10.533 1.00 78.25 96 PRO A O 1
ATOM 786 N N . TYR A 1 97 ? -19.029 -0.201 9.847 1.00 77.19 97 TYR A N 1
ATOM 787 C CA . TYR A 1 97 ? -19.324 0.509 11.104 1.00 77.19 97 TYR A CA 1
ATOM 788 C C . TYR A 1 97 ? -18.244 1.456 11.666 1.00 77.19 97 TYR A C 1
ATOM 790 O O . TYR A 1 97 ? -18.499 2.126 12.665 1.00 77.19 97 TYR A O 1
ATOM 798 N N . VAL A 1 98 ? -17.074 1.597 11.034 1.00 79.62 98 VAL A N 1
ATOM 799 C CA . VAL A 1 98 ? -16.016 2.516 11.517 1.00 79.62 98 VAL A CA 1
ATOM 800 C C . VAL A 1 98 ? -16.099 3.932 10.943 1.00 79.62 98 VAL A C 1
ATOM 802 O O . VAL A 1 98 ? -15.426 4.846 11.430 1.00 79.62 98 VAL A O 1
ATOM 805 N N . GLY A 1 99 ? -16.943 4.142 9.928 1.00 80.12 99 GLY A N 1
ATOM 806 C CA . GLY A 1 99 ? -17.059 5.417 9.219 1.00 80.12 99 GLY A CA 1
ATOM 807 C C . GLY A 1 99 ? -15.739 5.857 8.567 1.00 80.12 99 GLY A C 1
ATOM 808 O O . GLY A 1 99 ? -14.843 5.057 8.314 1.00 80.12 99 GLY A O 1
ATOM 809 N N . ARG A 1 100 ? -15.580 7.162 8.301 1.00 81.69 100 ARG A N 1
ATOM 810 C CA . ARG A 1 100 ? -14.336 7.738 7.742 1.00 81.69 100 ARG A CA 1
ATOM 811 C C . ARG A 1 100 ? -13.242 7.870 8.816 1.00 81.69 100 ARG A C 1
ATOM 813 O O . ARG A 1 100 ? -12.878 8.975 9.226 1.00 81.69 100 ARG A O 1
ATOM 820 N N . LEU A 1 101 ? -12.705 6.736 9.259 1.00 86.25 101 LEU A N 1
ATOM 821 C CA . LEU A 1 101 ? -11.603 6.638 10.218 1.00 86.25 101 LEU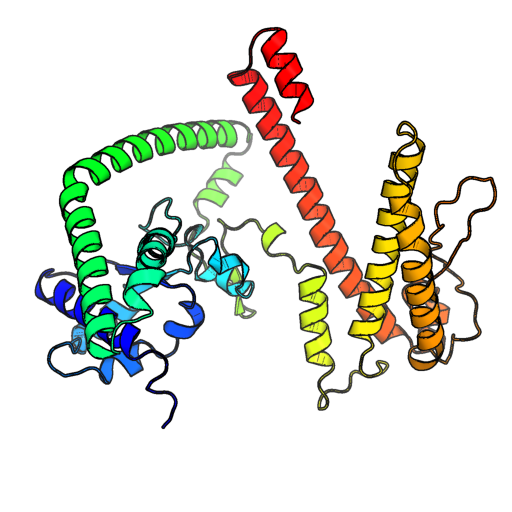 A CA 1
ATOM 822 C C . LEU A 1 101 ? -10.242 6.525 9.506 1.00 86.25 101 LEU A C 1
ATOM 824 O O . LEU A 1 101 ? -10.133 5.962 8.421 1.00 86.25 101 LEU A O 1
ATOM 828 N N . LYS A 1 102 ? -9.182 7.074 10.115 1.00 88.56 102 LYS A N 1
ATOM 829 C CA . LYS A 1 102 ? -7.796 6.897 9.636 1.00 88.56 102 LYS A CA 1
ATOM 830 C C . LYS A 1 102 ? -7.016 5.809 10.382 1.00 88.56 102 LYS A C 1
ATOM 832 O O . LYS A 1 102 ? -6.075 5.278 9.819 1.00 88.56 102 LYS A O 1
ATOM 837 N N . GLY A 1 103 ? -7.370 5.519 11.633 1.00 89.31 103 GLY A N 1
ATOM 838 C CA . GLY A 1 103 ? -6.633 4.594 12.507 1.00 89.31 103 GLY A CA 1
ATOM 839 C C . GLY A 1 103 ? -5.410 5.212 13.199 1.00 89.31 103 GLY A C 1
ATOM 840 O O . GLY A 1 103 ? -5.068 4.771 14.281 1.00 89.31 103 GLY A O 1
ATOM 841 N N . GLU A 1 104 ? -4.855 6.303 12.657 1.00 89.00 104 GLU A N 1
ATOM 842 C CA . GLU A 1 104 ? -3.605 6.975 13.094 1.00 89.00 104 GLU A CA 1
ATOM 843 C C . GLU A 1 104 ? -3.700 7.788 14.410 1.00 89.00 104 GLU A C 1
ATOM 845 O O . GLU A 1 104 ? -3.113 8.867 14.561 1.00 89.00 104 GLU A O 1
ATOM 850 N N . GLY A 1 105 ? -4.602 7.412 15.315 1.00 81.94 105 GLY A N 1
ATOM 851 C CA . GLY A 1 105 ? -4.883 8.203 16.513 1.00 81.94 105 GLY A CA 1
ATOM 852 C C . GLY A 1 105 ? -3.782 8.108 17.569 1.00 81.94 105 GLY A C 1
ATOM 853 O O . GLY A 1 105 ? -3.529 9.089 18.267 1.00 81.94 105 GLY A O 1
ATOM 854 N N . VAL A 1 106 ? -3.160 6.935 17.694 1.00 81.62 106 VAL A N 1
ATOM 855 C CA . VAL A 1 106 ? -2.194 6.627 18.758 1.00 81.62 106 VAL A CA 1
ATOM 856 C C . VAL A 1 106 ? -0.815 7.222 18.456 1.00 81.62 106 VAL A C 1
ATOM 858 O O . VAL A 1 106 ? -0.140 7.719 19.350 1.00 81.62 106 VAL A O 1
ATOM 861 N N . GLU A 1 107 ? -0.454 7.308 17.182 1.00 83.75 107 GLU A N 1
ATOM 862 C CA . GLU A 1 107 ? 0.804 7.844 16.665 1.00 83.75 107 GLU A CA 1
ATOM 863 C C . GLU A 1 107 ? 0.910 9.351 16.900 1.00 83.75 107 GLU A C 1
ATOM 865 O O . GLU A 1 107 ? 1.986 9.883 17.167 1.00 83.75 107 GLU A O 1
ATOM 870 N N . ARG A 1 108 ? -0.222 10.065 16.879 1.00 83.00 108 ARG A N 1
ATOM 871 C CA . ARG A 1 108 ? -0.252 11.492 17.238 1.00 83.00 108 ARG A CA 1
ATOM 872 C C . ARG A 1 108 ? 0.160 11.713 18.685 1.00 83.00 108 ARG A C 1
ATOM 874 O O . ARG A 1 108 ? 0.851 12.682 18.979 1.00 83.00 108 ARG A O 1
ATOM 881 N N . PHE A 1 109 ? -0.237 10.808 19.576 1.00 85.69 109 PHE A N 1
ATOM 882 C CA . PHE A 1 109 ? 0.196 10.852 20.965 1.00 85.69 109 PHE A CA 1
ATOM 883 C C . PHE A 1 109 ? 1.696 10.540 21.103 1.00 85.69 109 PHE A C 1
ATOM 885 O O . PHE A 1 109 ? 2.342 11.096 21.987 1.00 85.69 109 PHE A O 1
ATOM 892 N N . TRP A 1 110 ? 2.299 9.757 20.201 1.00 85.50 110 TRP A N 1
ATOM 893 C CA . TRP A 1 110 ? 3.750 9.529 20.229 1.00 85.50 110 TRP A CA 1
ATOM 894 C C . TRP A 1 110 ? 4.561 10.813 20.006 1.00 85.50 110 TRP A C 1
ATOM 896 O O . TRP A 1 110 ? 5.616 10.992 20.605 1.00 85.50 110 TRP A O 1
ATOM 906 N N . ALA A 1 111 ? 4.065 11.766 19.216 1.00 85.94 111 ALA A N 1
ATOM 907 C CA . ALA A 1 111 ? 4.722 13.071 19.118 1.00 85.94 111 ALA A CA 1
ATOM 908 C C . ALA A 1 111 ? 4.747 13.801 20.476 1.00 85.94 111 ALA A C 1
ATOM 910 O O . ALA A 1 111 ? 5.759 14.403 20.831 1.00 85.94 111 ALA A O 1
ATOM 911 N N . HIS A 1 112 ? 3.668 13.695 21.257 1.00 85.31 112 HIS A N 1
ATOM 912 C CA . HIS A 1 112 ? 3.599 14.250 22.609 1.00 85.31 112 HIS A CA 1
ATOM 913 C C . HIS A 1 112 ? 4.503 13.489 23.585 1.00 85.31 112 HIS A C 1
ATOM 915 O O . HIS A 1 112 ? 5.264 14.117 24.317 1.00 85.31 112 HIS A O 1
ATOM 921 N N . ILE A 1 113 ? 4.502 12.150 23.566 1.00 89.75 113 ILE A N 1
ATOM 922 C CA . ILE A 1 113 ? 5.349 11.368 24.481 1.00 89.75 113 ILE A CA 1
ATOM 923 C C . ILE A 1 113 ? 6.842 11.623 24.240 1.00 89.75 113 ILE A C 1
ATOM 925 O O . ILE A 1 113 ? 7.620 11.693 25.192 1.00 89.75 113 ILE A O 1
ATOM 929 N N . ASN A 1 114 ? 7.238 11.852 22.984 1.00 90.19 114 ASN A N 1
ATOM 930 C CA . ASN A 1 114 ? 8.621 12.145 22.618 1.00 90.19 114 ASN A CA 1
ATOM 931 C C . ASN A 1 114 ? 9.155 13.427 23.271 1.00 90.19 114 ASN A C 1
ATOM 933 O O . ASN A 1 114 ? 10.358 13.520 23.519 1.00 90.19 114 ASN A O 1
ATOM 937 N N . GLN A 1 115 ? 8.293 14.386 23.623 1.00 90.88 115 GLN A N 1
ATOM 938 C CA . GLN A 1 115 ? 8.699 15.603 24.337 1.00 90.88 115 GLN A CA 1
ATOM 939 C C . GLN A 1 115 ? 9.222 15.307 25.753 1.00 90.88 115 GLN A C 1
ATOM 941 O O . GLN A 1 115 ? 10.031 16.062 26.286 1.00 90.88 115 GLN A O 1
ATOM 946 N N . HIS A 1 116 ? 8.841 14.169 26.340 1.00 91.19 116 HIS A N 1
ATOM 947 C CA . HIS A 1 116 ? 9.312 13.722 27.652 1.00 91.19 116 HIS A CA 1
ATOM 948 C C . HIS A 1 116 ? 10.597 12.877 27.588 1.00 91.19 116 HIS A C 1
ATOM 950 O O . HIS A 1 116 ? 11.098 12.433 28.629 1.00 91.19 116 HIS A O 1
ATOM 956 N N . SER A 1 117 ? 11.154 12.645 26.392 1.00 91.44 117 SER A N 1
ATOM 957 C CA . SER A 1 117 ? 12.348 11.808 26.184 1.00 91.44 117 SER A CA 1
ATOM 958 C C . SER A 1 117 ? 13.559 12.303 26.978 1.00 91.44 117 SER A C 1
ATOM 960 O O . SER A 1 117 ? 14.230 11.507 27.633 1.00 91.44 117 SER A O 1
ATOM 962 N N . GLY A 1 118 ? 13.788 13.620 27.017 1.00 93.00 118 GLY A N 1
ATOM 963 C CA . GLY A 1 118 ? 14.876 14.224 27.789 1.00 93.00 118 GLY A CA 1
ATOM 964 C C . GLY A 1 118 ? 14.794 13.855 29.271 1.00 93.00 118 GLY A C 1
ATOM 965 O O . GLY A 1 118 ? 15.720 13.247 29.808 1.00 93.00 118 GLY A O 1
ATOM 966 N N . SER A 1 119 ? 13.648 14.127 29.904 1.00 91.69 119 SER A N 1
ATOM 967 C CA . SER A 1 119 ? 13.422 13.831 31.325 1.00 91.69 119 SER A CA 1
ATOM 968 C C . SER A 1 119 ? 13.454 12.336 31.646 1.00 91.69 119 SER A C 1
ATOM 970 O O . SER A 1 119 ? 13.977 11.944 32.683 1.00 91.69 119 SER A O 1
ATOM 972 N N . THR A 1 120 ? 12.940 11.485 30.754 1.00 94.00 120 THR A N 1
ATOM 973 C CA . THR A 1 120 ? 12.839 10.035 30.990 1.00 94.00 120 THR A CA 1
ATOM 974 C C . THR A 1 120 ? 14.145 9.289 30.708 1.00 94.00 120 THR A C 1
ATOM 976 O O . THR A 1 120 ? 14.394 8.236 31.300 1.00 94.00 120 THR A O 1
ATOM 979 N N . SER A 1 121 ? 15.031 9.843 29.874 1.00 94.44 121 SER A N 1
ATOM 980 C CA . SER A 1 121 ? 16.312 9.221 29.498 1.00 94.44 121 SER A CA 1
ATOM 981 C C . SER A 1 121 ? 17.255 8.978 30.681 1.00 94.44 121 SER A C 1
ATOM 983 O O . SER A 1 121 ? 18.014 8.010 30.671 1.00 94.44 121 SER A O 1
ATOM 985 N N . LYS A 1 122 ? 17.184 9.816 31.722 1.00 94.75 122 LYS A N 1
ATOM 986 C CA . LYS A 1 122 ? 18.040 9.733 32.919 1.00 94.75 122 LYS A CA 1
ATOM 987 C C . LYS A 1 122 ? 17.406 8.966 34.080 1.00 94.75 122 LYS A C 1
ATOM 989 O O . LYS A 1 122 ? 18.057 8.743 35.093 1.00 94.75 122 LYS A O 1
ATOM 994 N N . GLN A 1 123 ? 16.147 8.561 33.940 1.00 96.06 123 GLN A N 1
ATOM 995 C CA . GLN A 1 123 ? 15.416 7.838 34.977 1.00 96.06 123 GL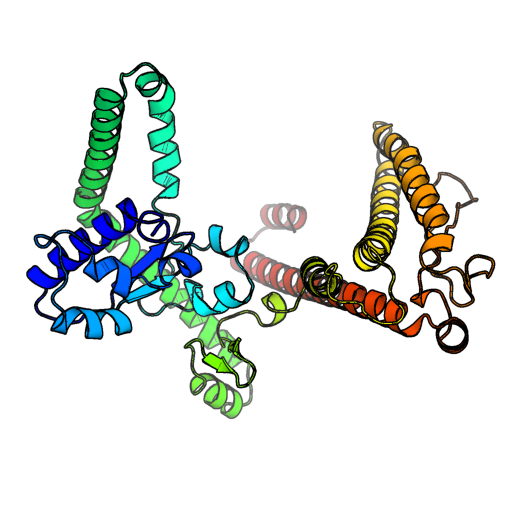N A CA 1
ATOM 996 C C . GLN A 1 123 ? 15.831 6.364 35.032 1.00 96.06 123 GLN A C 1
ATOM 998 O O . GLN A 1 123 ? 16.156 5.768 33.999 1.00 96.06 123 GLN A O 1
ATOM 1003 N N . SER A 1 124 ? 15.765 5.769 36.227 1.00 96.75 124 SER A N 1
ATOM 1004 C CA . SER A 1 124 ? 15.911 4.320 36.403 1.00 96.75 124 SER A CA 1
ATOM 1005 C C . SER A 1 124 ? 14.786 3.568 35.669 1.00 96.75 124 SER A C 1
ATOM 1007 O O . SER A 1 124 ? 13.720 4.145 35.437 1.00 96.75 124 SER A O 1
ATOM 1009 N N . PRO A 1 125 ? 14.969 2.285 35.300 1.00 94.12 125 PRO A N 1
ATOM 1010 C CA . PRO A 1 125 ? 13.980 1.547 34.505 1.00 94.12 125 PRO A CA 1
ATOM 1011 C C . PRO A 1 125 ? 12.560 1.530 35.100 1.00 94.12 125 PRO A C 1
ATOM 1013 O O . PRO A 1 125 ? 11.586 1.736 34.373 1.00 94.12 125 PRO A O 1
ATOM 1016 N N . GLY A 1 126 ? 12.438 1.347 36.420 1.00 95.62 126 GLY A N 1
ATOM 1017 C CA . GLY A 1 126 ? 11.145 1.376 37.115 1.00 95.62 126 GLY A CA 1
ATOM 1018 C C . GLY A 1 126 ? 10.504 2.761 37.074 1.00 95.62 126 GLY A C 1
ATOM 1019 O O . GLY A 1 126 ? 9.387 2.918 36.590 1.00 95.62 126 GLY A O 1
ATOM 1020 N N . TYR A 1 127 ? 11.260 3.792 37.460 1.00 94.88 127 TYR A N 1
ATOM 1021 C CA . TYR A 1 127 ? 10.749 5.162 37.491 1.00 94.88 127 TYR A CA 1
ATOM 1022 C C . TYR A 1 127 ? 10.386 5.692 36.095 1.00 94.88 127 TYR A C 1
ATOM 1024 O O . TYR A 1 127 ? 9.411 6.430 35.936 1.00 94.88 127 TYR A O 1
ATOM 1032 N N . ARG A 1 128 ? 11.125 5.266 35.061 1.00 94.88 128 ARG A N 1
ATOM 1033 C CA . ARG A 1 128 ? 10.802 5.537 33.655 1.00 94.88 128 ARG A CA 1
ATOM 1034 C C . ARG A 1 128 ? 9.464 4.931 33.254 1.00 94.88 128 ARG A C 1
ATOM 1036 O O . ARG A 1 128 ? 8.656 5.608 32.621 1.00 94.88 128 ARG A O 1
ATOM 1043 N N . THR A 1 129 ? 9.236 3.676 33.628 1.00 92.81 129 THR A N 1
ATOM 1044 C CA . THR A 1 129 ? 7.984 2.964 33.346 1.00 92.81 129 THR A CA 1
ATOM 1045 C C . THR A 1 129 ? 6.801 3.662 34.014 1.00 92.81 129 THR A C 1
ATOM 1047 O O . THR A 1 129 ? 5.801 3.939 33.352 1.00 92.81 129 THR A O 1
ATOM 1050 N N . ASP A 1 130 ? 6.933 4.032 35.288 1.00 95.12 130 ASP A N 1
ATOM 1051 C CA . ASP A 1 130 ? 5.884 4.744 36.024 1.00 95.12 130 ASP A CA 1
ATOM 1052 C C . ASP A 1 130 ? 5.611 6.135 35.449 1.00 95.12 130 ASP A C 1
ATOM 1054 O O . ASP A 1 130 ? 4.453 6.512 35.253 1.00 95.12 130 ASP A O 1
ATOM 1058 N N . SER A 1 131 ? 6.666 6.880 35.106 1.00 94.44 131 SER A N 1
ATOM 1059 C CA . SER A 1 131 ? 6.547 8.200 34.478 1.00 94.44 131 SER A CA 1
ATOM 1060 C C . SER A 1 131 ? 5.788 8.118 33.151 1.00 94.44 131 SER A C 1
ATOM 1062 O O . SER A 1 131 ? 4.820 8.851 32.947 1.00 94.44 131 SER A O 1
ATOM 1064 N N . ILE A 1 132 ? 6.169 7.184 32.273 1.00 93.19 132 ILE A N 1
ATOM 1065 C CA . ILE A 1 132 ? 5.494 6.957 30.988 1.00 93.19 132 ILE A CA 1
ATOM 1066 C C . ILE A 1 132 ? 4.032 6.542 31.196 1.00 93.19 132 ILE A C 1
ATOM 1068 O O . ILE A 1 132 ? 3.138 7.108 30.563 1.00 93.19 132 ILE A O 1
ATOM 1072 N N . ASN A 1 133 ? 3.765 5.607 32.112 1.00 92.12 133 ASN A N 1
ATOM 1073 C CA . ASN A 1 133 ? 2.405 5.170 32.423 1.00 92.12 133 ASN A CA 1
ATOM 1074 C C . ASN A 1 133 ? 1.528 6.325 32.918 1.00 92.12 133 ASN A C 1
ATOM 1076 O O . ASN A 1 133 ? 0.369 6.423 32.519 1.00 92.12 133 ASN A O 1
ATOM 1080 N N . ASN A 1 134 ? 2.063 7.218 33.750 1.00 93.56 134 ASN A N 1
ATOM 1081 C CA . ASN A 1 134 ? 1.323 8.376 34.246 1.00 93.56 134 ASN A CA 1
ATOM 1082 C C . ASN A 1 134 ? 1.010 9.386 33.134 1.00 93.56 134 ASN A C 1
ATOM 1084 O O . ASN A 1 134 ? -0.123 9.862 33.062 1.00 93.56 134 ASN A O 1
ATOM 1088 N N . ILE A 1 135 ? 1.953 9.645 32.222 1.00 92.56 135 ILE A N 1
ATOM 1089 C CA . ILE A 1 135 ? 1.727 10.506 31.046 1.00 92.56 135 ILE A CA 1
ATOM 1090 C C . ILE A 1 135 ? 0.623 9.918 30.151 1.00 92.56 135 ILE A C 1
ATOM 1092 O O . ILE A 1 135 ? -0.307 10.623 29.756 1.00 92.56 135 ILE A O 1
ATOM 1096 N N . ILE A 1 136 ? 0.679 8.611 29.870 1.00 91.12 136 ILE A N 1
ATOM 1097 C CA . ILE A 1 136 ? -0.335 7.914 29.061 1.00 91.12 136 ILE A CA 1
ATOM 1098 C C . ILE A 1 136 ? -1.705 7.941 29.753 1.00 91.12 136 ILE A C 1
ATOM 1100 O O . ILE A 1 136 ? -2.720 8.219 29.112 1.00 91.12 136 ILE A O 1
ATOM 1104 N N . ARG A 1 137 ? -1.759 7.675 31.065 1.00 91.81 137 ARG A N 1
ATOM 1105 C CA . ARG A 1 137 ? -3.000 7.740 31.858 1.00 91.81 137 ARG A CA 1
ATOM 1106 C C . ARG A 1 137 ? -3.616 9.131 31.824 1.00 91.81 137 ARG A C 1
ATOM 1108 O O . ARG A 1 137 ? -4.827 9.235 31.643 1.00 91.81 137 ARG A O 1
ATOM 1115 N N . TRP A 1 138 ? -2.802 10.173 31.975 1.00 91.94 138 TRP A N 1
ATOM 1116 C CA . TRP A 1 138 ? -3.258 11.556 31.888 1.00 91.94 138 TRP A CA 1
ATOM 1117 C C . TRP A 1 138 ? -3.862 11.856 30.511 1.00 91.94 138 TRP A C 1
ATOM 1119 O O . TRP A 1 138 ? -5.008 12.287 30.436 1.00 91.94 138 TRP A O 1
ATOM 1129 N N . SER A 1 139 ? -3.179 11.490 29.423 1.00 90.12 139 SER A N 1
ATOM 1130 C CA . SER A 1 139 ? -3.720 11.678 28.070 1.00 90.12 139 SER A CA 1
ATOM 1131 C C . SER A 1 139 ? -5.028 10.910 27.829 1.00 90.12 139 SER A C 1
ATOM 1133 O O . SER A 1 139 ? -5.960 11.439 27.221 1.00 90.12 139 SER A O 1
ATOM 1135 N N . ASN A 1 140 ? -5.142 9.679 28.338 1.00 89.62 140 ASN A N 1
ATOM 1136 C CA . ASN A 1 140 ? -6.382 8.901 28.253 1.00 89.62 140 ASN A CA 1
ATOM 1137 C C . ASN A 1 140 ? -7.528 9.540 29.050 1.00 89.62 140 ASN A C 1
ATOM 1139 O O . ASN A 1 140 ? -8.673 9.511 28.596 1.00 89.62 140 ASN A O 1
ATOM 1143 N N . LYS A 1 141 ? -7.226 10.113 30.220 1.00 92.56 141 LYS A N 1
ATOM 1144 C CA . LYS A 1 141 ? -8.188 10.825 31.065 1.00 92.56 141 LYS A CA 1
ATOM 1145 C C . LYS A 1 141 ? -8.711 12.078 30.365 1.00 92.56 141 LYS A C 1
ATOM 1147 O O . LYS A 1 141 ? -9.925 12.227 30.256 1.00 92.56 141 LYS A O 1
ATOM 1152 N N . ASP A 1 142 ? -7.823 12.903 29.821 1.00 91.19 142 ASP A N 1
ATOM 1153 C CA . ASP A 1 142 ? -8.204 14.107 29.076 1.00 91.19 142 ASP A CA 1
ATOM 1154 C C . ASP A 1 142 ? -9.048 13.750 27.854 1.00 91.19 142 ASP A C 1
ATOM 1156 O O . ASP A 1 142 ? -10.141 14.280 27.667 1.00 91.19 142 ASP A O 1
ATOM 1160 N N . LYS A 1 143 ? -8.624 12.738 27.086 1.00 89.62 143 LYS A N 1
ATOM 1161 C CA . LYS A 1 143 ? -9.412 12.225 25.961 1.00 89.62 143 LYS A CA 1
ATOM 1162 C C . LYS A 1 143 ? -10.818 11.807 26.389 1.00 89.62 143 LYS A C 1
ATOM 1164 O O . LYS A 1 143 ? -11.758 12.083 25.650 1.00 89.62 143 LYS A O 1
ATOM 1169 N N . ALA A 1 144 ? -10.960 11.119 27.525 1.00 92.19 144 ALA A N 1
ATOM 1170 C CA . ALA A 1 144 ? -12.252 10.677 28.043 1.00 92.19 144 ALA A CA 1
ATOM 1171 C C . ALA A 1 144 ? -13.135 11.864 28.453 1.00 92.19 144 ALA A C 1
ATOM 1173 O O . ALA A 1 144 ? -14.317 11.895 28.106 1.00 92.19 144 ALA A O 1
ATOM 1174 N N . TYR A 1 145 ? -12.562 12.858 29.134 1.00 95.19 145 TYR A N 1
ATOM 1175 C CA . TYR A 1 145 ? -13.272 14.076 29.512 1.00 95.19 145 TYR A CA 1
ATOM 1176 C C . TYR A 1 145 ? -13.700 14.895 28.301 1.00 95.19 145 TYR A C 1
ATOM 1178 O O . TYR A 1 145 ? -14.839 15.346 28.260 1.00 95.19 145 TYR A O 1
ATOM 1186 N N . ASP A 1 146 ? -12.884 14.972 27.258 1.00 94.19 146 ASP A N 1
ATOM 1187 C CA . ASP A 1 146 ? -13.209 15.717 26.043 1.00 94.19 146 ASP A CA 1
ATOM 1188 C C . ASP A 1 146 ? -14.209 14.997 25.123 1.00 94.19 146 ASP A C 1
ATOM 1190 O O . ASP A 1 146 ? -14.678 15.572 24.135 1.00 94.19 146 ASP A O 1
ATOM 1194 N N . MET A 1 147 ? -14.588 13.739 25.392 1.00 93.94 147 MET A N 1
ATOM 1195 C CA . MET A 1 147 ? -15.522 13.010 24.516 1.00 93.94 147 MET A CA 1
ATOM 1196 C C . MET A 1 147 ? -16.887 13.700 24.410 1.00 93.94 147 MET A C 1
ATOM 1198 O O . MET A 1 147 ? -17.486 13.689 23.332 1.00 93.94 147 MET A O 1
ATOM 1202 N N . HIS A 1 148 ? -17.361 14.341 25.483 1.00 95.12 148 HIS A N 1
ATOM 1203 C CA . HIS A 1 148 ? -18.671 14.998 25.498 1.00 95.12 148 HIS A CA 1
ATOM 1204 C C . HIS A 1 148 ? -18.760 16.202 24.542 1.00 95.12 148 HIS A C 1
ATOM 1206 O O . HIS A 1 148 ? -19.842 16.498 24.043 1.00 95.12 148 HIS A O 1
ATOM 1212 N N . THR A 1 149 ? -17.641 16.863 24.226 1.00 95.88 149 THR A N 1
ATOM 1213 C CA . THR A 1 149 ? -17.584 17.965 23.246 1.00 95.88 149 THR A CA 1
ATOM 1214 C C . THR A 1 149 ? -17.132 17.483 21.869 1.00 95.88 149 THR A C 1
ATOM 1216 O O . THR A 1 149 ? -17.680 17.885 20.833 1.00 95.88 149 THR A O 1
ATOM 1219 N N . THR A 1 150 ? -16.144 16.588 21.830 1.00 92.00 150 THR A N 1
ATOM 1220 C CA . THR A 1 150 ? -15.526 16.135 20.581 1.00 92.00 150 THR A CA 1
ATOM 1221 C C . THR A 1 150 ? -16.441 15.217 19.776 1.00 92.00 150 THR A C 1
ATOM 1223 O O . THR A 1 150 ? -16.486 15.357 18.550 1.00 92.00 150 THR A O 1
ATOM 1226 N N . LEU A 1 151 ? -17.201 14.315 20.414 1.00 91.31 151 LEU A N 1
ATOM 1227 C CA . LEU A 1 151 ? -18.097 13.399 19.700 1.00 91.31 151 LEU A CA 1
ATOM 1228 C C . LEU A 1 151 ? -19.257 14.134 19.005 1.00 91.31 151 LEU A C 1
ATOM 1230 O O . LEU A 1 151 ? -19.399 13.939 17.794 1.00 91.31 151 LEU A O 1
ATOM 1234 N N . PRO A 1 152 ? -20.028 15.031 19.660 1.00 95.19 152 PRO A N 1
ATOM 1235 C CA . PRO A 1 152 ? -21.086 15.780 18.975 1.00 95.19 152 PRO A CA 1
ATOM 1236 C C . PRO A 1 152 ? -20.556 16.659 17.838 1.00 95.19 152 PRO A C 1
ATOM 1238 O O . PRO A 1 152 ? -21.165 16.742 16.771 1.00 95.19 152 PRO A O 1
ATOM 1241 N N . THR A 1 153 ? -19.388 17.278 18.030 1.00 94.38 153 THR A N 1
ATOM 1242 C CA . THR A 1 153 ? -18.741 18.099 16.996 1.00 94.38 153 THR A CA 1
ATOM 1243 C C . THR A 1 153 ? -18.372 17.261 15.770 1.00 94.38 153 THR A C 1
ATOM 1245 O O . THR A 1 153 ? -18.660 17.644 14.633 1.00 94.38 153 THR A O 1
ATOM 1248 N N . ARG A 1 154 ? -17.772 16.083 15.982 1.00 90.88 154 ARG A N 1
ATOM 1249 C CA . ARG A 1 154 ? -17.445 15.145 14.899 1.00 90.88 154 ARG A CA 1
ATOM 1250 C C . ARG A 1 154 ? -18.695 14.605 14.215 1.00 90.88 154 ARG A C 1
ATOM 1252 O O . ARG A 1 154 ? -18.685 14.489 12.994 1.00 90.88 154 ARG A O 1
ATOM 1259 N N . TYR A 1 155 ? -19.758 14.335 14.968 1.00 91.56 155 TYR A N 1
ATOM 1260 C CA . TYR A 1 155 ? -21.033 13.882 14.421 1.00 91.56 155 TYR A CA 1
ATOM 1261 C C . TYR A 1 155 ? -21.651 14.922 13.476 1.00 91.56 155 TYR A C 1
ATOM 1263 O O . TYR A 1 155 ? -21.931 14.602 12.324 1.00 91.56 155 TYR A O 1
ATOM 1271 N N . LYS A 1 156 ? -21.753 16.190 13.901 1.00 94.69 156 LYS A N 1
ATOM 1272 C CA . LYS A 1 156 ? -22.239 17.291 13.044 1.00 94.69 156 LYS A CA 1
ATOM 1273 C C . LYS A 1 156 ? -21.408 17.435 11.766 1.00 94.69 156 LYS A C 1
ATOM 1275 O O . LYS A 1 156 ? -21.949 17.603 10.675 1.00 94.69 156 LYS A O 1
ATOM 1280 N N . LYS A 1 157 ? -20.079 17.322 11.880 1.00 92.00 157 LYS A N 1
ATOM 1281 C CA . LYS A 1 157 ? -19.182 17.337 10.715 1.00 92.00 157 LYS A CA 1
ATOM 1282 C C . LYS A 1 157 ? -19.437 16.151 9.781 1.00 92.00 157 LYS A C 1
ATOM 1284 O O . LYS A 1 157 ? -19.460 16.337 8.568 1.00 92.00 157 LYS A O 1
ATOM 1289 N N . ALA A 1 158 ? -19.639 14.956 10.332 1.00 90.81 158 ALA A N 1
ATOM 1290 C CA . ALA A 1 158 ? -19.931 13.757 9.555 1.00 90.81 158 ALA A CA 1
ATOM 1291 C C . ALA A 1 158 ? -21.271 13.864 8.812 1.00 90.81 158 ALA A C 1
ATOM 1293 O O . ALA A 1 158 ? -21.334 13.477 7.650 1.00 90.81 158 ALA A O 1
ATOM 1294 N N . GLN A 1 159 ? -22.306 14.449 9.430 1.00 93.44 159 GLN A N 1
ATOM 1295 C CA . GLN A 1 159 ? -23.584 14.723 8.761 1.00 93.44 159 GLN A CA 1
ATOM 1296 C C . GLN A 1 159 ? -23.396 15.634 7.544 1.00 93.44 159 GLN A C 1
ATOM 1298 O O . GLN A 1 159 ? -23.829 15.284 6.451 1.00 93.44 159 GLN A O 1
ATOM 1303 N N . LYS A 1 160 ? -22.665 16.745 7.704 1.00 93.88 160 LYS A N 1
ATOM 1304 C CA . LYS A 1 160 ? -22.361 17.651 6.588 1.00 93.88 160 LYS A CA 1
ATOM 1305 C C . LYS A 1 160 ? -21.630 16.932 5.449 1.00 93.88 160 LYS A C 1
ATOM 1307 O O . LYS A 1 160 ? -22.020 17.067 4.296 1.00 93.88 160 LYS A O 1
ATOM 1312 N N . MET A 1 161 ? -20.599 16.149 5.776 1.00 91.00 161 MET A N 1
ATOM 1313 C CA . MET A 1 161 ? -19.849 15.383 4.774 1.00 91.00 161 MET A CA 1
ATOM 1314 C C . MET A 1 161 ? -20.734 14.355 4.062 1.00 91.00 161 MET A C 1
ATOM 1316 O O . MET A 1 161 ? -20.647 14.221 2.849 1.00 91.00 161 MET A O 1
ATOM 1320 N N . ARG A 1 162 ? -21.611 13.654 4.789 1.00 92.19 162 ARG A N 1
ATOM 1321 C CA . ARG A 1 162 ? -22.576 12.720 4.194 1.00 92.19 162 ARG A CA 1
ATOM 1322 C C . ARG A 1 162 ? -23.478 13.430 3.188 1.00 92.19 162 ARG A C 1
ATOM 1324 O O . ARG A 1 162 ? -23.690 12.904 2.105 1.00 92.19 162 ARG A O 1
ATOM 1331 N N . ASP A 1 163 ? -24.006 14.599 3.538 1.00 94.69 163 ASP A N 1
ATOM 1332 C CA . ASP A 1 163 ? -24.923 15.337 2.665 1.00 94.69 163 ASP A CA 1
ATOM 1333 C C . ASP A 1 163 ? -24.214 15.866 1.405 1.00 94.69 163 ASP A C 1
ATOM 1335 O O . ASP A 1 163 ? -24.809 15.900 0.330 1.00 94.69 163 ASP A O 1
ATOM 1339 N N . GLU A 1 164 ? -22.939 16.248 1.518 1.00 91.81 164 GLU A N 1
ATOM 1340 C CA . GLU A 1 164 ? -22.092 16.617 0.376 1.00 91.81 164 GLU A CA 1
ATOM 1341 C C . GLU A 1 164 ? -21.831 15.417 -0.547 1.00 91.81 164 GLU A C 1
ATOM 1343 O O . GLU A 1 164 ? -22.106 15.499 -1.743 1.00 91.81 164 GLU A O 1
ATOM 1348 N N . GLU A 1 165 ? -21.375 14.289 0.002 1.00 89.69 165 GLU A N 1
ATOM 1349 C CA . GLU A 1 165 ? -21.088 13.069 -0.767 1.00 89.69 165 GLU A CA 1
ATOM 1350 C C . GLU A 1 165 ? -22.363 12.485 -1.400 1.00 89.69 165 GLU A C 1
ATOM 1352 O O . GLU A 1 165 ? -22.332 12.019 -2.536 1.00 89.69 165 GLU A O 1
ATOM 1357 N N . LYS A 1 166 ? -23.516 12.577 -0.717 1.00 93.56 166 LYS A N 1
ATOM 1358 C CA . LYS A 1 166 ? -24.813 12.154 -1.265 1.00 93.56 166 LYS A CA 1
ATOM 1359 C C . LYS A 1 166 ? -25.177 12.949 -2.519 1.00 93.56 166 LYS A C 1
ATOM 1361 O O . LYS A 1 166 ? -25.552 12.353 -3.521 1.00 93.56 166 LYS A O 1
ATOM 1366 N N . LYS A 1 167 ? -25.009 14.276 -2.492 1.00 93.00 167 LYS A N 1
ATOM 1367 C CA . LYS A 1 167 ? -25.254 15.132 -3.665 1.00 93.00 167 LYS A CA 1
ATOM 1368 C C . LYS A 1 167 ? -24.320 14.795 -4.823 1.00 93.00 167 LYS A C 1
ATOM 1370 O O . LYS A 1 167 ? -24.747 14.815 -5.974 1.00 93.00 167 LYS A O 1
ATOM 1375 N N . GLU A 1 168 ? -23.048 14.508 -4.542 1.00 89.44 168 GLU A N 1
ATOM 1376 C CA . GLU A 1 168 ? -22.102 14.088 -5.582 1.00 89.44 168 GLU A CA 1
ATOM 1377 C C . GLU A 1 168 ? -22.481 12.726 -6.173 1.00 89.44 168 GLU A C 1
ATOM 1379 O O . GLU A 1 168 ? -22.450 12.572 -7.393 1.00 89.44 168 GLU A O 1
ATOM 1384 N N . HIS A 1 169 ? -22.901 11.775 -5.337 1.00 89.81 169 HIS A N 1
ATOM 1385 C CA . HIS A 1 169 ? -23.377 10.465 -5.773 1.00 89.81 169 HIS A CA 1
ATOM 1386 C C . HIS A 1 169 ? -24.646 10.563 -6.631 1.00 89.81 169 HIS A C 1
ATOM 1388 O O . HIS A 1 169 ? -24.685 9.991 -7.717 1.00 89.81 169 HIS A O 1
ATOM 1394 N N . GLU A 1 170 ? -25.654 11.322 -6.195 1.00 91.31 170 GLU A N 1
ATOM 1395 C CA . GLU A 1 170 ? -26.890 11.565 -6.954 1.00 91.31 170 GLU A CA 1
ATOM 1396 C C . GLU A 1 170 ? -26.583 12.250 -8.294 1.00 91.31 170 GLU A C 1
ATOM 1398 O O . GLU A 1 170 ? -27.049 11.807 -9.340 1.00 91.31 170 GLU A O 1
ATOM 1403 N N . SER A 1 171 ? -25.728 13.280 -8.286 1.00 90.25 171 SER A N 1
ATOM 1404 C CA . SER A 1 171 ? -25.307 13.973 -9.507 1.00 90.25 171 SER A CA 1
ATOM 1405 C C . SER A 1 171 ? -24.551 13.065 -10.472 1.00 90.25 171 SER A C 1
ATOM 1407 O O . SER A 1 171 ? -24.709 13.241 -11.673 1.00 90.25 171 SER A O 1
ATOM 1409 N N . LEU A 1 172 ? -23.707 12.153 -9.980 1.00 87.00 172 LEU A N 1
ATOM 1410 C CA . LEU A 1 172 ? -22.999 11.186 -10.817 1.00 87.00 172 LEU A CA 1
ATOM 1411 C C . LEU A 1 172 ? -23.973 10.158 -11.393 1.00 87.00 172 LEU A C 1
ATOM 1413 O O . LEU A 1 172 ? -23.954 9.897 -12.590 1.00 87.00 172 LEU A O 1
ATOM 1417 N N . THR A 1 173 ? -24.842 9.608 -10.552 1.00 88.50 173 THR A N 1
ATOM 1418 C CA . THR A 1 173 ? -25.826 8.594 -10.944 1.00 88.50 173 THR A CA 1
ATOM 1419 C C . THR A 1 173 ? -26.774 9.137 -12.015 1.00 88.50 173 THR A C 1
ATOM 1421 O O . THR A 1 173 ? -27.011 8.466 -13.009 1.00 88.50 173 THR A O 1
ATOM 1424 N N . ALA A 1 174 ? -27.192 10.400 -11.900 1.00 88.56 174 ALA A N 1
ATOM 1425 C CA . ALA A 1 174 ? -28.021 11.075 -12.900 1.00 88.56 174 ALA A CA 1
ATOM 1426 C C . ALA A 1 174 ? -27.339 11.293 -14.269 1.00 88.56 174 ALA A C 1
ATOM 1428 O O . ALA A 1 174 ? -28.010 11.699 -15.212 1.00 88.56 174 ALA A O 1
ATOM 1429 N N . THR A 1 175 ? -26.022 11.074 -14.400 1.00 89.38 175 THR A N 1
ATOM 1430 C CA . THR A 1 175 ? -25.339 11.153 -15.711 1.00 89.38 175 THR A CA 1
ATOM 1431 C C . THR A 1 175 ? -25.427 9.870 -16.529 1.00 89.38 175 THR A C 1
ATOM 1433 O O . THR A 1 175 ? -25.054 9.881 -17.700 1.00 89.38 175 THR A O 1
ATOM 1436 N N . PHE A 1 176 ? -25.890 8.770 -15.933 1.00 88.56 176 PHE A N 1
ATOM 1437 C CA . PHE A 1 176 ? -26.066 7.506 -16.636 1.00 88.56 176 PHE A CA 1
ATOM 1438 C C . PHE A 1 176 ? -27.471 7.438 -17.236 1.00 88.56 176 PHE A C 1
ATOM 1440 O O . PHE A 1 176 ? -28.455 7.687 -16.551 1.00 88.56 176 PHE A O 1
ATOM 1447 N N . GLU A 1 177 ? -27.559 7.081 -18.517 1.00 87.12 177 GLU A N 1
ATOM 1448 C CA . GLU A 1 177 ? -28.833 6.961 -19.244 1.00 87.12 177 GLU A CA 1
ATOM 1449 C C . GLU A 1 177 ? -29.561 5.635 -18.965 1.00 87.12 177 GLU A C 1
ATOM 1451 O O . GLU A 1 177 ? -30.753 5.516 -19.234 1.00 87.12 177 GLU A O 1
ATOM 1456 N N . ASN A 1 178 ? -28.847 4.627 -18.448 1.00 86.88 178 ASN A N 1
ATOM 1457 C CA . ASN A 1 178 ? -29.363 3.277 -18.232 1.00 86.88 178 ASN A CA 1
ATOM 1458 C C . ASN A 1 178 ? -29.390 2.908 -16.739 1.00 86.88 178 ASN A C 1
ATOM 1460 O O . ASN A 1 178 ? -28.353 2.604 -16.139 1.00 86.88 178 ASN A O 1
ATOM 1464 N N . ASP A 1 179 ? -30.598 2.845 -16.181 1.00 87.88 179 ASP A N 1
ATOM 1465 C CA . ASP A 1 179 ? -30.852 2.447 -14.795 1.00 87.88 179 ASP A CA 1
ATOM 1466 C C . ASP A 1 179 ? -30.507 0.977 -14.505 1.00 87.88 179 ASP A C 1
ATOM 1468 O O . ASP A 1 179 ? -30.250 0.624 -13.354 1.00 87.88 179 ASP A O 1
ATOM 1472 N N . GLU A 1 180 ? -30.445 0.095 -15.508 1.00 90.25 180 GLU A N 1
ATOM 1473 C CA . GLU A 1 180 ? -30.055 -1.308 -15.310 1.00 90.25 180 GLU A CA 1
ATOM 1474 C C . GLU A 1 180 ? -28.620 -1.434 -14.795 1.00 90.25 180 GLU A C 1
ATOM 1476 O O . GLU A 1 180 ? -28.349 -2.268 -13.930 1.00 90.25 180 GLU A O 1
ATOM 1481 N N . ILE A 1 181 ? -27.711 -0.575 -15.270 1.00 88.06 181 ILE A N 1
ATOM 1482 C CA . ILE A 1 181 ? -26.311 -0.558 -14.823 1.00 88.06 181 ILE A CA 1
ATOM 1483 C C . ILE A 1 181 ? -26.242 -0.151 -13.348 1.00 88.06 181 ILE A C 1
ATOM 1485 O O . ILE A 1 181 ? -25.575 -0.810 -12.550 1.00 88.06 181 ILE A O 1
ATOM 1489 N N . ILE A 1 182 ? -26.981 0.897 -12.972 1.00 89.25 182 ILE A N 1
ATOM 1490 C CA . ILE A 1 182 ? -27.053 1.389 -11.591 1.00 89.25 182 ILE A CA 1
ATOM 1491 C C . ILE A 1 182 ? -27.641 0.310 -10.675 1.00 89.25 182 ILE A C 1
ATOM 1493 O O . ILE A 1 182 ? -27.066 0.003 -9.631 1.00 89.25 182 ILE A O 1
ATOM 1497 N N . ASN A 1 183 ? -28.751 -0.304 -11.087 1.00 89.69 183 ASN A N 1
ATOM 1498 C CA . ASN A 1 183 ? -29.401 -1.388 -10.355 1.00 89.69 183 ASN A CA 1
ATOM 1499 C C . ASN A 1 183 ? -28.491 -2.616 -10.211 1.00 89.69 183 ASN A C 1
ATOM 1501 O O . ASN A 1 183 ? -28.560 -3.314 -9.199 1.00 89.69 183 ASN A O 1
ATOM 1505 N N . GLY A 1 184 ? -27.646 -2.886 -11.209 1.00 90.38 184 GLY A N 1
ATOM 1506 C CA . GLY A 1 184 ? -26.600 -3.901 -11.143 1.00 90.38 184 GLY A CA 1
ATOM 1507 C C . GLY A 1 184 ? -25.588 -3.590 -10.043 1.00 90.38 184 GLY A C 1
ATOM 1508 O O . GLY A 1 184 ? -25.426 -4.389 -9.123 1.00 90.38 184 GLY A O 1
ATOM 1509 N N . TRP A 1 185 ? -24.980 -2.402 -10.075 1.00 87.88 185 TRP A N 1
ATOM 1510 C CA . TRP A 1 185 ? -23.982 -1.984 -9.082 1.00 87.88 185 TRP A CA 1
ATOM 1511 C C . TRP A 1 185 ? -24.534 -1.904 -7.659 1.00 87.88 185 TRP A C 1
ATOM 1513 O O . TRP A 1 185 ? -23.849 -2.282 -6.716 1.00 87.88 185 TRP A O 1
ATOM 1523 N N . GLN A 1 186 ? -25.780 -1.462 -7.478 1.00 87.69 186 GLN A N 1
ATOM 1524 C CA . GLN A 1 186 ? -26.416 -1.406 -6.156 1.00 87.69 186 GLN A CA 1
ATOM 1525 C C . GLN A 1 186 ? -26.646 -2.788 -5.530 1.00 87.69 186 GLN A C 1
ATOM 1527 O O . GLN A 1 186 ? -26.787 -2.887 -4.312 1.00 87.69 186 GLN A O 1
ATOM 1532 N N . LYS A 1 187 ? -26.693 -3.850 -6.344 1.00 89.69 187 LYS A N 1
ATOM 1533 C CA . LYS A 1 187 ? -26.790 -5.239 -5.875 1.00 89.69 187 LYS A CA 1
ATOM 1534 C C . LYS A 1 187 ? -25.426 -5.864 -5.595 1.00 89.69 187 LYS A C 1
ATOM 1536 O O . LYS A 1 187 ? -25.376 -6.932 -4.984 1.00 89.69 187 LYS A O 1
ATOM 1541 N N . GLU A 1 188 ? -24.334 -5.248 -6.046 1.00 86.25 188 GLU A N 1
ATOM 1542 C CA . GLU A 1 188 ? -22.997 -5.751 -5.757 1.00 86.25 188 GLU A CA 1
ATOM 1543 C C . GLU A 1 188 ? -22.676 -5.606 -4.269 1.00 86.25 188 GLU A C 1
ATOM 1545 O O . GLU A 1 188 ? -22.984 -4.606 -3.619 1.00 86.25 188 GLU A O 1
ATOM 1550 N N . SER A 1 189 ? -22.024 -6.628 -3.718 1.00 85.44 189 SER A N 1
ATOM 1551 C CA . SER A 1 189 ? -21.542 -6.577 -2.344 1.00 85.44 189 SER A CA 1
ATOM 1552 C C . SER A 1 189 ? -20.429 -5.536 -2.208 1.00 85.44 189 SER A C 1
ATOM 1554 O O . SER A 1 189 ? -19.493 -5.496 -3.011 1.00 85.44 189 SER A O 1
ATOM 1556 N N . ILE A 1 190 ? -20.501 -4.734 -1.147 1.00 83.81 190 ILE A N 1
ATOM 1557 C CA . ILE A 1 190 ? -19.414 -3.842 -0.713 1.00 83.81 190 ILE A CA 1
ATOM 1558 C C . ILE A 1 190 ? -18.414 -4.541 0.213 1.00 83.81 190 ILE A C 1
ATOM 1560 O O . ILE A 1 190 ? -17.339 -4.008 0.482 1.00 83.81 190 ILE A O 1
ATOM 1564 N N . GLU A 1 191 ? -18.757 -5.738 0.690 1.00 85.06 191 GLU A N 1
ATOM 1565 C CA . GLU A 1 191 ? -17.881 -6.530 1.544 1.00 85.06 191 GLU A CA 1
ATOM 1566 C C . GLU A 1 191 ? -16.745 -7.156 0.722 1.00 85.06 191 GLU A C 1
ATOM 1568 O O . GLU A 1 191 ? -16.989 -7.679 -0.374 1.00 85.06 191 GLU A O 1
ATOM 1573 N N . PRO A 1 192 ? -15.507 -7.163 1.245 1.00 87.38 192 PRO A N 1
ATOM 1574 C CA . PRO A 1 192 ? -14.402 -7.897 0.653 1.00 87.38 192 PRO A CA 1
ATOM 1575 C C . PRO A 1 192 ? -14.706 -9.383 0.482 1.00 87.38 192 PRO A C 1
ATOM 1577 O O . PRO A 1 192 ? -15.042 -10.074 1.443 1.00 87.38 192 PRO A O 1
ATOM 1580 N N . ILE A 1 193 ? -14.482 -9.899 -0.722 1.00 87.19 193 ILE A N 1
ATOM 1581 C CA . ILE A 1 193 ? -14.643 -11.319 -1.035 1.00 87.19 193 ILE A CA 1
ATOM 1582 C C . ILE A 1 193 ? -13.322 -11.933 -1.478 1.00 87.19 193 ILE A C 1
ATOM 1584 O O . ILE A 1 193 ? -12.497 -11.292 -2.135 1.00 87.19 193 ILE A O 1
ATOM 1588 N N . GLN A 1 194 ? -13.131 -13.203 -1.133 1.00 87.06 194 GLN A N 1
ATOM 1589 C CA . GLN A 1 194 ? -12.040 -14.006 -1.657 1.00 87.06 194 GLN A CA 1
ATOM 1590 C C . GLN A 1 194 ? -12.522 -14.747 -2.907 1.00 87.06 194 GLN A C 1
ATOM 1592 O O . GLN A 1 194 ? -13.497 -15.493 -2.862 1.00 87.06 194 GLN A O 1
ATOM 1597 N N . GLY A 1 195 ? -11.859 -14.513 -4.036 1.00 82.44 195 GLY A N 1
ATOM 1598 C CA . GLY A 1 195 ? -12.156 -15.183 -5.296 1.00 82.44 195 GLY A CA 1
ATOM 1599 C C . GLY A 1 195 ? -11.665 -16.639 -5.331 1.00 82.44 195 GLY A C 1
ATOM 1600 O O . GLY A 1 195 ? -10.916 -17.062 -4.447 1.00 82.44 195 GLY A O 1
ATOM 1601 N N . PRO A 1 196 ? -12.004 -17.394 -6.395 1.00 82.00 196 PRO A N 1
ATOM 1602 C CA . PRO A 1 196 ? -11.670 -18.820 -6.527 1.00 82.00 196 PRO A CA 1
ATOM 1603 C C . PRO A 1 196 ? -10.168 -19.121 -6.453 1.00 82.00 196 PRO A C 1
ATOM 1605 O O . PRO A 1 196 ? -9.758 -20.168 -5.965 1.00 82.00 196 PRO A O 1
ATOM 1608 N N . ASN A 1 197 ? -9.340 -18.170 -6.889 1.00 79.69 197 ASN A N 1
ATOM 1609 C CA . ASN A 1 197 ? -7.882 -18.293 -6.912 1.00 79.69 197 ASN A CA 1
ATOM 1610 C C . ASN A 1 197 ? -7.230 -17.867 -5.579 1.00 79.69 197 ASN A C 1
ATOM 1612 O O . ASN A 1 197 ? -6.012 -17.740 -5.500 1.00 79.69 197 ASN A O 1
ATOM 1616 N N . GLY A 1 198 ? -8.027 -17.573 -4.545 1.00 80.75 198 GLY A N 1
ATOM 1617 C CA . GLY A 1 198 ? -7.554 -17.088 -3.247 1.00 80.75 198 GLY A CA 1
ATOM 1618 C C . GLY A 1 198 ? -7.284 -15.578 -3.174 1.00 80.75 198 GLY A C 1
ATOM 1619 O O . GLY A 1 198 ? -6.943 -15.078 -2.100 1.00 80.75 198 GLY A O 1
ATOM 1620 N N . GLU A 1 199 ? -7.457 -14.838 -4.272 1.00 82.12 199 GLU A N 1
ATOM 1621 C CA . GLU A 1 199 ? -7.271 -13.383 -4.330 1.00 82.12 199 GLU A CA 1
ATOM 1622 C C . GLU A 1 199 ? -8.428 -12.625 -3.679 1.00 82.12 199 GLU A C 1
ATOM 1624 O O . GLU A 1 199 ? -9.594 -12.910 -3.940 1.00 82.12 199 GLU A O 1
ATOM 1629 N N . TRP A 1 200 ? -8.111 -11.603 -2.890 1.00 85.25 200 TRP A N 1
ATOM 1630 C CA . TRP A 1 200 ? -9.117 -10.743 -2.273 1.00 85.25 200 TRP A CA 1
ATOM 1631 C C . TRP A 1 200 ? -9.500 -9.585 -3.191 1.00 85.25 200 TRP A C 1
ATOM 1633 O O . TRP A 1 200 ? -8.628 -8.921 -3.751 1.00 85.25 200 TRP A O 1
ATOM 1643 N N . LYS A 1 201 ? -10.803 -9.323 -3.317 1.00 83.62 201 LYS A N 1
ATOM 1644 C CA . LYS A 1 201 ? -11.371 -8.233 -4.120 1.00 83.62 201 LYS A CA 1
ATOM 1645 C C . LYS A 1 201 ? -12.426 -7.476 -3.314 1.00 83.62 201 LYS A C 1
ATOM 1647 O O . LYS A 1 201 ? -13.088 -8.051 -2.457 1.00 83.62 201 LYS A O 1
ATOM 1652 N N . SER A 1 202 ? -12.554 -6.182 -3.582 1.00 85.12 202 SER A N 1
ATOM 1653 C CA . SER A 1 202 ? -13.598 -5.311 -3.034 1.00 85.12 202 SER A CA 1
ATOM 1654 C C . SER A 1 202 ? -14.048 -4.362 -4.139 1.00 85.12 202 SER A C 1
ATOM 1656 O O . SER A 1 202 ? -13.202 -3.861 -4.883 1.00 85.12 202 SER A O 1
ATOM 1658 N N . SER A 1 203 ? -15.353 -4.110 -4.225 1.00 80.31 203 SER A N 1
ATOM 1659 C CA . SER A 1 203 ? -15.957 -3.127 -5.136 1.00 80.31 203 SER A CA 1
ATOM 1660 C C . SER A 1 203 ? -15.611 -1.679 -4.760 1.00 80.31 203 SER A C 1
ATOM 1662 O O . SER A 1 203 ? -15.699 -0.781 -5.593 1.00 80.31 203 SER A O 1
ATOM 1664 N N . VAL A 1 204 ? -15.160 -1.446 -3.523 1.00 77.25 204 VAL A N 1
ATOM 1665 C CA . VAL A 1 204 ? -14.802 -0.118 -2.996 1.00 77.25 204 VAL A CA 1
ATOM 1666 C C . VAL A 1 204 ? -13.341 0.249 -3.297 1.00 77.25 204 VAL A C 1
ATOM 1668 O O . VAL A 1 204 ? -12.959 1.422 -3.258 1.00 77.25 204 VAL A O 1
ATOM 1671 N N . ASN A 1 205 ? -12.501 -0.737 -3.617 1.00 75.19 205 ASN A N 1
ATOM 1672 C CA . ASN A 1 205 ? -11.092 -0.504 -3.919 1.00 75.19 205 ASN A CA 1
ATOM 1673 C C . ASN A 1 205 ? -10.897 -0.049 -5.369 1.00 75.19 205 ASN A C 1
ATOM 1675 O O . ASN A 1 205 ? -11.514 -0.589 -6.281 1.00 75.19 205 ASN A O 1
ATOM 1679 N N . ASP A 1 206 ? -9.969 0.891 -5.597 1.00 68.25 206 ASP A N 1
ATOM 1680 C CA . ASP A 1 206 ? -9.568 1.257 -6.959 1.00 68.25 206 ASP A CA 1
ATOM 1681 C C . ASP A 1 206 ? -8.890 0.038 -7.619 1.00 68.25 206 ASP A C 1
ATOM 1683 O O . ASP A 1 206 ? -7.805 -0.359 -7.171 1.00 68.25 206 ASP A O 1
ATOM 1687 N N . PRO A 1 207 ? -9.482 -0.563 -8.668 1.00 65.12 207 PRO A N 1
ATOM 1688 C CA . PRO A 1 207 ? -8.904 -1.730 -9.327 1.00 65.12 207 PRO A CA 1
ATOM 1689 C C . PRO A 1 207 ? -7.506 -1.436 -9.892 1.00 65.12 207 PRO A C 1
ATOM 1691 O O . PRO A 1 207 ? -6.673 -2.336 -9.977 1.00 65.12 207 PRO A O 1
ATOM 1694 N N . GLU A 1 208 ? -7.197 -0.174 -10.206 1.00 65.12 208 GLU A N 1
ATOM 1695 C CA . GLU A 1 208 ? -5.881 0.242 -10.704 1.00 65.12 208 GLU A CA 1
ATOM 1696 C C . GLU A 1 208 ? -4.831 0.331 -9.593 1.00 65.12 208 GLU A C 1
ATOM 1698 O O . GLU A 1 208 ? -3.641 0.168 -9.860 1.00 65.12 208 GLU A O 1
ATOM 1703 N N . ALA A 1 209 ? -5.250 0.544 -8.342 1.00 62.91 209 ALA A N 1
ATOM 1704 C CA . ALA A 1 209 ? -4.358 0.488 -7.186 1.00 62.91 209 ALA A CA 1
ATOM 1705 C C . ALA A 1 209 ? -3.955 -0.952 -6.827 1.00 62.91 209 ALA A C 1
ATOM 1707 O O . ALA A 1 209 ? -2.982 -1.137 -6.096 1.00 62.91 209 ALA A O 1
ATOM 1708 N N . LEU A 1 210 ? -4.687 -1.953 -7.339 1.00 64.44 210 LEU A N 1
ATOM 1709 C CA . LEU A 1 210 ? -4.409 -3.379 -7.154 1.00 64.44 210 LEU A CA 1
ATOM 1710 C C . LEU A 1 210 ? -3.521 -3.990 -8.246 1.00 64.44 210 LEU A C 1
ATOM 1712 O O . LEU A 1 210 ? -3.052 -5.114 -8.077 1.00 64.44 210 LEU A O 1
ATOM 1716 N N . LEU A 1 211 ? -3.267 -3.273 -9.346 1.00 68.38 211 LEU A N 1
ATOM 1717 C CA . LEU A 1 211 ? -2.380 -3.757 -10.401 1.00 68.38 211 LEU A CA 1
ATOM 1718 C C . LEU A 1 211 ? -0.935 -3.816 -9.899 1.00 68.38 211 LEU A C 1
ATOM 1720 O O . LEU A 1 211 ? -0.399 -2.817 -9.413 1.00 68.38 211 LEU A O 1
ATOM 1724 N N . ALA A 1 212 ? -0.295 -4.974 -10.081 1.00 69.25 212 ALA A N 1
ATOM 1725 C CA . ALA A 1 212 ? 1.110 -5.168 -9.748 1.00 69.25 212 ALA A CA 1
ATOM 1726 C C . ALA A 1 212 ? 1.975 -4.129 -10.477 1.00 69.25 212 ALA A C 1
ATOM 1728 O O . ALA A 1 212 ? 1.966 -4.035 -11.711 1.00 69.25 212 ALA A O 1
ATOM 1729 N N . GLY A 1 213 ? 2.701 -3.327 -9.698 1.00 80.38 213 GLY A N 1
ATOM 1730 C CA . GLY A 1 213 ? 3.654 -2.366 -10.227 1.00 80.38 213 GLY A CA 1
ATOM 1731 C C . GLY A 1 213 ? 4.981 -3.026 -10.592 1.00 80.38 213 GLY A C 1
ATOM 1732 O O . GLY A 1 213 ? 5.222 -4.199 -10.320 1.00 80.38 213 GLY A O 1
ATOM 1733 N N . PHE A 1 214 ? 5.895 -2.232 -11.150 1.00 85.19 214 PHE A N 1
ATOM 1734 C CA . PHE A 1 214 ? 7.259 -2.665 -11.474 1.00 85.19 214 PHE A CA 1
ATOM 1735 C C . PHE A 1 214 ? 7.971 -3.353 -10.291 1.00 85.19 214 PHE A C 1
ATOM 1737 O O . PHE A 1 214 ? 8.513 -4.442 -10.439 1.00 85.19 214 PHE A O 1
ATOM 1744 N N . GLN A 1 215 ? 7.905 -2.762 -9.094 1.00 85.06 215 GLN A N 1
ATOM 1745 C CA . GLN A 1 215 ? 8.541 -3.317 -7.890 1.00 85.06 215 GLN A CA 1
ATOM 1746 C C . GLN A 1 215 ? 7.876 -4.608 -7.391 1.00 85.06 215 GLN A C 1
ATOM 1748 O O . GLN A 1 215 ? 8.551 -5.464 -6.821 1.00 85.06 215 GLN A O 1
ATOM 1753 N N . ASP A 1 216 ? 6.571 -4.772 -7.612 1.00 83.88 216 ASP A N 1
ATOM 1754 C CA . ASP A 1 216 ? 5.861 -6.001 -7.250 1.00 83.88 216 ASP A CA 1
ATOM 1755 C C . ASP A 1 216 ? 6.253 -7.134 -8.200 1.00 83.88 216 ASP A C 1
ATOM 1757 O O . ASP A 1 216 ? 6.584 -8.225 -7.743 1.00 83.88 216 ASP A O 1
ATOM 1761 N N . ALA A 1 217 ? 6.343 -6.845 -9.503 1.00 86.62 217 ALA A N 1
ATOM 1762 C CA . ALA A 1 217 ? 6.842 -7.789 -10.500 1.00 86.62 217 ALA A CA 1
ATOM 1763 C C . ALA A 1 217 ? 8.280 -8.246 -10.186 1.00 86.62 217 ALA A C 1
ATOM 1765 O O . ALA A 1 217 ? 8.557 -9.443 -10.213 1.00 86.62 217 ALA A O 1
ATOM 1766 N N . ILE A 1 218 ? 9.175 -7.329 -9.781 1.00 88.62 218 ILE A N 1
ATOM 1767 C CA . ILE A 1 218 ? 10.538 -7.679 -9.333 1.00 88.62 218 ILE A CA 1
ATOM 1768 C C . ILE A 1 218 ? 10.498 -8.640 -8.142 1.00 88.62 218 ILE A C 1
ATOM 1770 O O . ILE A 1 218 ? 11.238 -9.623 -8.118 1.00 88.62 218 ILE A O 1
ATOM 1774 N N . LYS A 1 219 ? 9.668 -8.357 -7.130 1.00 86.94 219 LYS A N 1
ATOM 1775 C CA . LYS A 1 219 ? 9.567 -9.205 -5.933 1.00 86.94 219 LYS A CA 1
ATOM 1776 C C . LYS A 1 219 ? 9.054 -10.600 -6.277 1.00 86.94 219 LYS A C 1
ATOM 1778 O O . LYS A 1 219 ? 9.612 -11.570 -5.769 1.00 86.94 219 LYS A O 1
ATOM 1783 N N . GLU A 1 220 ? 8.025 -10.707 -7.114 1.00 86.06 220 GLU A N 1
ATOM 1784 C CA . GLU A 1 220 ? 7.463 -12.001 -7.512 1.00 86.06 220 GLU A CA 1
ATOM 1785 C C . GLU A 1 220 ? 8.434 -12.815 -8.373 1.00 86.06 220 GLU A C 1
ATOM 1787 O O . GLU A 1 220 ? 8.629 -13.999 -8.108 1.00 86.06 220 GLU A O 1
ATOM 1792 N N . GLU A 1 221 ? 9.115 -12.198 -9.341 1.00 88.19 221 GLU A N 1
ATOM 1793 C CA . GLU A 1 221 ? 10.109 -12.899 -10.164 1.00 88.19 221 GLU A CA 1
ATOM 1794 C C . GLU A 1 221 ? 11.341 -13.314 -9.346 1.00 88.19 221 GLU A C 1
ATOM 1796 O O . GLU A 1 221 ? 11.816 -14.440 -9.477 1.00 88.19 221 GLU A O 1
ATOM 1801 N N . ARG A 1 222 ? 11.792 -12.486 -8.393 1.00 86.31 222 ARG A N 1
ATOM 1802 C CA . ARG A 1 222 ? 12.887 -12.855 -7.479 1.00 86.31 222 ARG A CA 1
ATOM 1803 C C . ARG A 1 222 ? 12.581 -14.069 -6.609 1.00 86.31 222 ARG A C 1
ATOM 1805 O O . ARG A 1 222 ? 13.500 -14.819 -6.294 1.00 86.31 222 ARG A O 1
ATOM 1812 N N . LYS A 1 223 ? 11.322 -14.295 -6.216 1.00 83.94 223 LYS A N 1
ATOM 1813 C CA . LYS A 1 223 ? 10.944 -15.514 -5.473 1.00 83.94 223 LYS A CA 1
ATOM 1814 C C . LYS A 1 223 ? 11.173 -16.781 -6.302 1.00 83.94 223 LYS A C 1
ATOM 1816 O O . LYS A 1 223 ? 11.454 -17.828 -5.726 1.00 83.94 223 LYS A O 1
ATOM 1821 N N . LYS A 1 224 ? 11.076 -16.683 -7.634 1.00 82.19 224 LYS A N 1
ATOM 1822 C CA . LYS A 1 224 ? 11.305 -17.794 -8.571 1.00 82.19 224 LYS A CA 1
ATOM 1823 C C . LYS A 1 224 ? 12.794 -18.097 -8.779 1.00 82.19 224 LYS A C 1
ATOM 1825 O O . LYS A 1 224 ? 13.119 -19.171 -9.267 1.00 82.19 224 LYS A O 1
ATOM 1830 N N . GLU A 1 225 ? 13.686 -17.187 -8.385 1.00 76.31 225 GLU A N 1
ATOM 1831 C CA . GLU A 1 225 ? 15.148 -17.336 -8.465 1.00 76.31 225 GLU A CA 1
ATOM 1832 C C . GLU A 1 225 ? 15.773 -17.888 -7.166 1.00 76.31 225 GLU A C 1
ATOM 1834 O O . GLU A 1 225 ? 16.951 -17.648 -6.891 1.00 76.31 225 GLU A O 1
ATOM 1839 N N . SER A 1 226 ? 15.008 -18.598 -6.323 1.00 67.12 226 SER A N 1
ATOM 1840 C CA . SER A 1 226 ? 15.565 -19.190 -5.098 1.00 67.12 226 SER A CA 1
ATOM 1841 C C . SER A 1 226 ? 16.707 -20.172 -5.427 1.00 67.12 226 SER A C 1
ATOM 1843 O O . SER A 1 226 ? 16.686 -20.803 -6.482 1.00 67.12 226 SER A O 1
ATOM 1845 N N . PRO A 1 227 ? 17.679 -20.402 -4.521 1.00 59.69 227 PRO A N 1
ATOM 1846 C CA . PRO A 1 227 ? 18.767 -21.363 -4.758 1.00 59.69 227 PRO A CA 1
ATOM 1847 C C . PRO A 1 227 ? 18.278 -22.784 -5.095 1.00 59.69 227 PRO A C 1
ATOM 1849 O O . PRO A 1 227 ? 18.985 -23.560 -5.733 1.00 59.69 227 PRO A O 1
ATOM 1852 N N . THR A 1 228 ? 17.062 -23.113 -4.656 1.00 57.34 228 THR A N 1
ATOM 1853 C CA . THR A 1 228 ? 16.377 -24.395 -4.849 1.00 57.34 228 THR A CA 1
ATOM 1854 C C . THR A 1 228 ? 15.493 -24.450 -6.099 1.00 57.34 228 THR A C 1
ATOM 1856 O O . THR A 1 228 ? 15.086 -25.540 -6.491 1.00 57.34 228 THR A O 1
ATOM 1859 N N . THR A 1 229 ? 15.208 -23.312 -6.742 1.00 59.28 229 THR A N 1
ATOM 1860 C CA . THR A 1 229 ? 14.324 -23.210 -7.911 1.00 59.28 229 THR A CA 1
ATOM 1861 C C . THR A 1 229 ? 15.133 -22.716 -9.104 1.00 59.28 229 THR A C 1
ATOM 1863 O O . THR A 1 229 ? 15.559 -21.566 -9.151 1.00 59.28 229 THR A O 1
ATOM 1866 N N . ARG A 1 230 ? 15.364 -23.584 -10.094 1.00 61.22 230 ARG A N 1
ATOM 1867 C CA . ARG A 1 230 ? 15.996 -23.184 -11.358 1.00 61.22 230 ARG A CA 1
ATOM 1868 C C . ARG A 1 230 ? 14.917 -22.972 -12.405 1.00 61.22 230 ARG A C 1
ATOM 1870 O O . ARG A 1 230 ? 14.234 -23.920 -12.778 1.00 61.22 230 ARG A O 1
ATOM 1877 N N . VAL A 1 231 ? 14.789 -21.744 -12.896 1.00 70.25 231 VAL A N 1
ATOM 1878 C CA . VAL A 1 231 ? 13.990 -21.468 -14.093 1.00 70.25 231 VAL A CA 1
ATOM 1879 C C . VAL A 1 231 ? 14.866 -21.760 -15.316 1.00 70.25 231 VAL A C 1
ATOM 1881 O O . VAL A 1 231 ? 15.924 -21.138 -15.452 1.00 70.25 231 VAL A O 1
ATOM 1884 N N . PRO A 1 232 ? 14.477 -22.692 -16.206 1.00 73.38 232 PRO A N 1
ATOM 1885 C CA . PRO A 1 232 ? 15.226 -22.958 -17.429 1.00 73.38 232 PRO A CA 1
ATOM 1886 C C . PRO A 1 232 ? 15.450 -21.675 -18.242 1.00 73.38 232 PRO A C 1
ATOM 1888 O O . PRO A 1 232 ? 14.547 -20.844 -18.381 1.00 73.38 232 PRO A O 1
ATOM 1891 N N . GLY A 1 233 ? 16.670 -21.502 -18.752 1.00 74.62 233 GLY A N 1
ATOM 1892 C CA . GLY A 1 233 ? 17.049 -20.328 -19.543 1.00 74.62 233 GLY A CA 1
ATOM 1893 C C . GLY A 1 233 ? 17.255 -19.034 -18.745 1.00 74.62 233 GLY A C 1
ATOM 1894 O O . GLY A 1 233 ? 17.368 -17.979 -19.359 1.00 74.62 233 GLY A O 1
ATOM 1895 N N . ARG A 1 234 ? 17.308 -19.075 -17.401 1.00 83.88 234 ARG A N 1
ATOM 1896 C CA . ARG A 1 234 ? 17.650 -17.907 -16.564 1.00 83.88 234 ARG A CA 1
ATOM 1897 C C . ARG A 1 234 ? 18.818 -18.207 -15.637 1.00 83.88 234 ARG A C 1
ATOM 1899 O O . ARG A 1 234 ? 18.812 -19.192 -14.900 1.00 83.88 234 ARG A O 1
ATOM 1906 N N . ARG A 1 235 ? 19.812 -17.320 -15.641 1.00 83.12 235 ARG A N 1
ATOM 1907 C CA . ARG A 1 235 ? 20.923 -17.357 -14.680 1.00 83.12 235 ARG A CA 1
ATOM 1908 C C . ARG A 1 235 ? 20.519 -16.663 -13.372 1.00 83.12 235 ARG A C 1
ATOM 1910 O O . ARG A 1 235 ? 19.706 -15.738 -13.414 1.00 83.12 235 ARG A O 1
ATOM 1917 N N . PRO A 1 236 ? 21.078 -17.065 -12.214 1.00 85.44 236 PRO A N 1
ATOM 1918 C CA . PRO A 1 236 ? 20.816 -16.382 -10.948 1.00 85.44 236 PRO A CA 1
ATOM 1919 C C . PRO A 1 236 ? 21.112 -14.883 -11.049 1.00 85.44 236 PRO A C 1
ATOM 1921 O O . PRO A 1 236 ? 22.166 -14.497 -11.550 1.00 85.44 236 PRO A O 1
ATOM 1924 N N . GLY A 1 237 ? 20.193 -14.040 -10.574 1.00 88.06 237 GLY A N 1
ATOM 1925 C CA . GLY A 1 237 ? 20.343 -12.585 -10.635 1.00 88.06 237 GLY A CA 1
ATOM 1926 C C . GLY A 1 237 ? 19.821 -11.932 -11.916 1.00 88.06 237 GLY A C 1
ATOM 1927 O O . GLY A 1 237 ? 19.854 -10.703 -11.997 1.00 88.06 237 GLY A O 1
ATOM 1928 N N . ALA A 1 238 ? 19.275 -12.700 -12.867 1.00 91.62 238 ALA A N 1
ATOM 1929 C CA . ALA A 1 238 ? 18.677 -12.179 -14.097 1.00 91.62 238 ALA A CA 1
ATOM 1930 C C . ALA A 1 238 ? 17.603 -11.113 -13.832 1.00 91.62 238 ALA A C 1
ATOM 1932 O O . ALA A 1 238 ? 17.622 -10.056 -14.460 1.00 91.62 238 ALA A O 1
ATOM 1933 N N . THR A 1 239 ? 16.715 -11.330 -12.855 1.00 93.50 239 THR A N 1
ATOM 1934 C CA . THR A 1 239 ? 15.682 -10.350 -12.478 1.00 93.50 239 THR A CA 1
ATOM 1935 C C . THR A 1 239 ? 16.302 -9.040 -12.019 1.00 93.50 239 THR A C 1
ATOM 1937 O O . THR A 1 239 ? 15.840 -7.972 -12.412 1.00 93.50 239 THR A O 1
ATOM 1940 N N . ARG A 1 240 ? 17.372 -9.104 -11.214 1.00 93.12 240 ARG A N 1
ATOM 1941 C CA . ARG A 1 240 ? 18.086 -7.905 -10.758 1.00 93.12 240 ARG A CA 1
ATOM 1942 C C . ARG A 1 240 ? 18.715 -7.175 -11.940 1.00 93.12 240 ARG A C 1
ATOM 1944 O O . ARG A 1 240 ? 18.546 -5.964 -12.036 1.00 93.12 240 ARG A O 1
ATOM 1951 N N . TRP A 1 241 ? 19.404 -7.905 -12.812 1.00 94.88 241 TRP A N 1
ATOM 1952 C CA . TRP A 1 241 ? 20.060 -7.331 -13.979 1.00 94.88 241 TRP A CA 1
ATOM 1953 C C . TRP A 1 241 ? 19.038 -6.650 -14.897 1.00 94.88 241 TRP A C 1
ATOM 1955 O O . TRP A 1 241 ? 19.095 -5.438 -15.050 1.00 94.88 241 TRP A O 1
ATOM 1965 N N . ILE A 1 242 ? 18.004 -7.348 -15.377 1.00 95.38 242 ILE A N 1
ATOM 1966 C CA . ILE A 1 242 ? 16.980 -6.736 -16.248 1.00 95.38 242 ILE A CA 1
ATOM 1967 C C . ILE A 1 242 ? 16.286 -5.543 -15.566 1.00 95.38 242 ILE A C 1
ATOM 1969 O O . ILE A 1 242 ? 16.048 -4.519 -16.209 1.00 95.38 242 ILE A O 1
ATOM 1973 N N . SER A 1 243 ? 15.995 -5.625 -14.259 1.00 95.31 243 SER A N 1
ATOM 1974 C CA . SER A 1 243 ? 15.420 -4.486 -13.531 1.00 95.31 243 SER A CA 1
ATOM 1975 C C . SER A 1 243 ? 16.344 -3.264 -13.510 1.00 95.31 243 SER A C 1
ATOM 1977 O O . SER A 1 243 ? 15.866 -2.149 -13.701 1.00 95.31 243 SER A O 1
ATOM 1979 N N . GLU A 1 244 ? 17.658 -3.466 -13.356 1.00 95.12 244 GLU A N 1
ATOM 1980 C CA . GLU A 1 244 ? 18.660 -2.398 -13.395 1.00 95.12 244 GLU A CA 1
ATOM 1981 C C . GLU A 1 244 ? 18.738 -1.760 -14.788 1.00 95.12 244 GLU A C 1
ATOM 1983 O O . GLU A 1 244 ? 18.803 -0.537 -14.885 1.00 95.12 244 GLU A O 1
ATOM 1988 N N . GLY A 1 245 ? 18.631 -2.553 -15.859 1.00 95.00 245 GLY A N 1
ATOM 1989 C CA . GLY A 1 245 ? 18.576 -2.044 -17.232 1.00 95.00 245 GLY A CA 1
ATOM 1990 C C . GLY A 1 245 ? 17.365 -1.137 -17.479 1.00 95.00 245 GLY A C 1
ATOM 1991 O O . GLY A 1 245 ? 17.506 -0.021 -17.977 1.00 95.00 245 GLY A O 1
ATOM 1992 N N . ILE A 1 246 ? 16.170 -1.554 -17.048 1.00 94.31 246 ILE A N 1
ATOM 1993 C CA . ILE A 1 246 ? 14.953 -0.725 -17.146 1.00 94.31 246 ILE A CA 1
ATOM 1994 C C . ILE A 1 246 ? 15.082 0.558 -16.300 1.00 94.31 246 ILE A C 1
ATOM 1996 O O . ILE A 1 246 ? 14.662 1.638 -16.723 1.00 94.31 246 ILE A O 1
ATOM 2000 N N . GLU A 1 247 ? 15.674 0.474 -15.106 1.00 93.88 247 GLU A N 1
ATOM 2001 C CA . GLU A 1 247 ? 15.939 1.648 -14.265 1.00 93.88 247 GLU A CA 1
ATOM 2002 C C . GLU A 1 247 ? 16.968 2.600 -14.889 1.00 93.88 247 GLU A C 1
ATOM 2004 O O . GLU A 1 247 ? 16.821 3.817 -14.755 1.00 93.88 247 GLU A O 1
ATOM 2009 N N . LEU A 1 248 ? 17.974 2.080 -15.599 1.00 93.81 248 LEU A N 1
ATOM 2010 C CA . LEU A 1 248 ? 18.941 2.880 -16.349 1.00 93.81 248 LEU A CA 1
ATOM 2011 C C . LEU A 1 248 ? 18.278 3.636 -17.502 1.00 93.81 248 LEU A C 1
ATOM 2013 O O . LEU A 1 248 ? 18.505 4.840 -17.615 1.00 93.81 248 LEU A O 1
ATOM 2017 N N . GLU A 1 249 ? 17.391 3.003 -18.282 1.00 92.25 249 GLU A N 1
ATOM 2018 C CA . GLU A 1 249 ? 16.608 3.711 -19.313 1.00 92.25 249 GLU A CA 1
ATOM 2019 C C . GLU A 1 249 ? 15.866 4.921 -18.716 1.00 92.25 249 GLU A C 1
ATOM 2021 O O . GLU A 1 249 ? 15.866 6.019 -19.276 1.00 92.25 249 GLU A O 1
ATOM 2026 N N . HIS A 1 250 ? 15.248 4.749 -17.544 1.00 90.38 250 HIS A N 1
ATOM 2027 C CA . HIS A 1 250 ? 14.572 5.841 -16.846 1.00 90.38 250 HIS A CA 1
ATOM 2028 C C . HIS A 1 250 ? 15.522 6.894 -16.281 1.00 90.38 250 HIS A C 1
ATOM 2030 O O . HIS A 1 250 ? 15.205 8.085 -16.341 1.00 90.38 250 HIS A O 1
ATOM 2036 N N . ALA A 1 251 ? 16.661 6.485 -15.725 1.00 90.81 251 ALA A N 1
ATOM 2037 C CA . ALA A 1 251 ? 17.662 7.402 -15.200 1.00 90.81 251 ALA A CA 1
ATOM 2038 C C . ALA A 1 251 ? 18.212 8.310 -16.309 1.00 90.81 251 ALA A C 1
ATOM 2040 O O . ALA A 1 251 ? 18.285 9.520 -16.104 1.00 90.81 251 ALA A O 1
ATOM 2041 N N . ILE A 1 252 ? 18.486 7.756 -17.497 1.00 89.94 252 ILE A N 1
ATOM 2042 C CA . ILE A 1 252 ? 18.922 8.519 -18.677 1.00 89.94 252 ILE A CA 1
ATOM 2043 C C . ILE A 1 252 ? 17.834 9.512 -19.104 1.00 89.94 252 ILE A C 1
ATOM 2045 O O . ILE A 1 252 ? 18.106 10.700 -19.269 1.00 89.94 252 ILE A O 1
ATOM 2049 N N . ARG A 1 253 ? 16.567 9.084 -19.192 1.00 88.62 253 ARG A N 1
ATOM 2050 C CA . ARG A 1 253 ? 15.453 9.992 -19.534 1.00 88.62 253 ARG A CA 1
ATOM 2051 C C . ARG A 1 253 ? 15.265 11.122 -18.522 1.00 88.62 253 ARG A C 1
ATOM 2053 O O . ARG A 1 253 ? 14.998 12.254 -18.924 1.00 88.62 253 ARG A O 1
ATOM 2060 N N . ASN A 1 254 ? 15.379 10.831 -17.226 1.00 88.38 254 ASN A N 1
ATOM 2061 C CA . ASN A 1 254 ? 15.265 11.843 -16.175 1.00 88.38 254 ASN A CA 1
ATOM 2062 C C . ASN A 1 254 ? 16.427 12.835 -16.233 1.00 88.38 254 ASN A C 1
ATOM 2064 O O . ASN A 1 254 ? 16.170 14.036 -16.228 1.00 88.38 254 ASN A O 1
ATOM 2068 N N . PHE A 1 255 ? 17.661 12.343 -16.379 1.00 87.50 255 PHE A N 1
ATOM 2069 C CA . PHE A 1 255 ? 18.843 13.174 -16.602 1.00 87.50 255 PHE A CA 1
ATOM 2070 C C . PHE A 1 255 ? 18.641 14.111 -17.799 1.00 87.50 255 PHE A C 1
ATOM 2072 O O . PHE A 1 255 ? 18.796 15.318 -17.666 1.00 87.50 255 PHE A O 1
ATOM 2079 N N . ASN A 1 256 ? 18.179 13.588 -18.937 1.00 86.06 256 ASN A N 1
ATOM 2080 C CA . ASN A 1 256 ? 17.933 14.399 -20.131 1.00 86.06 256 ASN A CA 1
ATOM 2081 C C . ASN A 1 256 ? 16.871 15.479 -19.921 1.00 86.06 256 ASN A C 1
ATOM 2083 O O . ASN A 1 256 ? 16.946 16.545 -20.527 1.00 86.06 256 ASN A O 1
ATOM 2087 N N . ARG A 1 257 ? 15.838 15.196 -19.121 1.00 84.94 257 ARG A N 1
ATOM 2088 C CA . ARG A 1 257 ? 14.796 16.177 -18.805 1.00 84.94 257 ARG A CA 1
ATOM 2089 C C . ARG A 1 257 ? 15.333 17.276 -17.890 1.00 84.94 257 ARG A C 1
ATOM 2091 O O . ARG A 1 257 ? 15.001 18.432 -18.126 1.00 84.94 257 ARG A O 1
ATOM 2098 N N . GLU A 1 258 ? 16.128 16.911 -16.885 1.00 84.19 258 GLU A N 1
ATOM 2099 C CA . GLU A 1 258 ? 16.809 17.851 -15.982 1.00 84.19 258 GLU A CA 1
ATOM 2100 C C . GLU A 1 258 ? 17.774 18.739 -16.775 1.00 84.19 258 GLU A C 1
ATOM 2102 O O . GLU A 1 258 ? 17.587 19.949 -16.819 1.00 84.19 258 GLU A O 1
ATOM 2107 N N . ALA A 1 259 ? 18.686 18.142 -17.543 1.00 80.31 259 ALA A N 1
ATOM 2108 C CA . ALA A 1 259 ? 19.669 18.878 -18.331 1.00 80.31 259 ALA A CA 1
ATOM 2109 C C . ALA A 1 259 ? 19.030 19.820 -19.375 1.00 80.31 259 ALA A C 1
ATOM 2111 O O . ALA A 1 259 ? 19.484 20.946 -19.556 1.00 80.31 259 ALA A O 1
ATOM 2112 N N . LYS A 1 260 ? 17.919 19.417 -20.017 1.00 80.44 260 LYS A N 1
ATOM 2113 C CA . LYS A 1 260 ? 17.139 20.302 -20.908 1.00 80.44 260 LYS A CA 1
ATOM 2114 C C . LYS A 1 260 ? 16.453 21.458 -20.180 1.00 80.44 260 LYS A C 1
ATOM 2116 O O . LYS A 1 260 ? 16.197 22.486 -20.803 1.00 80.44 260 LYS A O 1
ATOM 2121 N N . ALA A 1 261 ? 16.051 21.262 -18.926 1.00 79.06 261 ALA A N 1
ATOM 2122 C CA . ALA A 1 261 ? 15.437 22.313 -18.124 1.00 79.06 261 ALA A CA 1
ATOM 2123 C C . ALA A 1 261 ? 16.495 23.325 -17.667 1.00 79.06 261 ALA A C 1
ATOM 2125 O O . ALA A 1 261 ? 16.257 24.525 -17.776 1.00 79.06 261 ALA A O 1
ATOM 2126 N N . ASP A 1 262 ? 17.670 22.846 -17.261 1.00 73.69 262 ASP A N 1
ATOM 2127 C CA . ASP A 1 262 ? 18.783 23.694 -16.827 1.00 73.69 262 ASP A CA 1
ATOM 2128 C C . ASP A 1 262 ? 19.378 24.497 -17.984 1.00 73.69 262 ASP A C 1
ATOM 2130 O O . ASP A 1 262 ? 19.620 25.688 -17.832 1.00 73.69 262 ASP A O 1
ATOM 2134 N N . ALA A 1 263 ? 19.486 23.905 -19.180 1.00 70.06 263 ALA A N 1
ATOM 2135 C CA . ALA A 1 263 ? 19.893 24.623 -20.392 1.00 70.06 263 ALA A CA 1
ATOM 2136 C C . ALA A 1 263 ? 18.937 25.775 -20.777 1.00 70.06 263 ALA A C 1
ATOM 2138 O O . ALA A 1 263 ? 19.277 26.634 -21.587 1.00 70.06 263 ALA A O 1
ATOM 2139 N N . ARG A 1 264 ? 17.713 25.799 -20.227 1.00 67.75 264 ARG A N 1
ATOM 2140 C CA . ARG A 1 264 ? 16.734 26.885 -20.417 1.00 67.75 264 ARG A CA 1
ATOM 2141 C C . ARG A 1 264 ? 16.734 27.902 -19.271 1.00 67.75 264 ARG A C 1
ATOM 2143 O O . ARG A 1 264 ? 16.048 28.917 -19.388 1.00 67.75 264 ARG A O 1
ATOM 2150 N N . ALA A 1 265 ? 17.438 27.636 -18.172 1.00 63.00 265 ALA A N 1
ATOM 2151 C CA . ALA A 1 265 ? 17.507 28.512 -17.008 1.00 63.00 265 ALA A CA 1
ATOM 2152 C C . ALA A 1 265 ? 18.699 29.495 -17.115 1.00 63.00 265 ALA A C 1
ATOM 2154 O O . ALA A 1 265 ? 19.709 29.169 -17.736 1.00 63.00 265 ALA A O 1
ATOM 2155 N N . PRO A 1 266 ? 18.615 30.707 -16.522 1.00 57.16 266 PRO A N 1
ATOM 2156 C CA . PRO A 1 266 ? 19.760 31.614 -16.426 1.00 57.16 266 PRO A CA 1
ATOM 2157 C C . PRO A 1 266 ? 20.929 30.966 -15.656 1.00 57.16 266 PRO A C 1
ATOM 2159 O O . PRO A 1 266 ? 20.700 30.055 -14.858 1.00 57.16 266 PRO A O 1
ATOM 2162 N N . PRO A 1 267 ? 22.178 31.429 -15.855 1.00 56.50 267 PRO A N 1
ATOM 2163 C CA . PRO A 1 267 ? 23.374 30.625 -15.629 1.00 56.50 267 PRO A CA 1
ATOM 2164 C C . PRO A 1 267 ? 23.723 30.507 -14.145 1.00 56.50 267 PRO A C 1
ATOM 2166 O O . PRO A 1 267 ? 24.579 31.224 -13.644 1.00 56.50 267 PRO A O 1
ATOM 2169 N N . LEU A 1 268 ? 23.071 29.586 -13.442 1.00 49.09 268 LEU A N 1
ATOM 2170 C CA . LEU A 1 268 ? 23.502 29.061 -12.150 1.00 49.09 268 LEU A CA 1
ATOM 2171 C C . LEU A 1 268 ? 22.966 27.634 -12.010 1.00 49.09 268 LEU A C 1
ATOM 2173 O O . 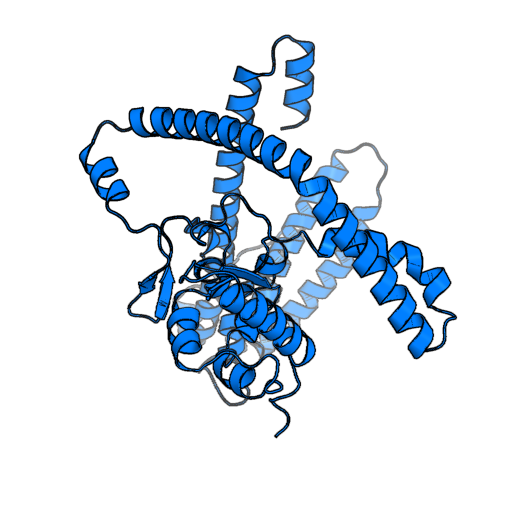LEU A 1 268 ? 21.889 27.442 -11.458 1.00 49.09 268 LEU A O 1
ATOM 2177 N N . THR A 1 269 ? 23.690 26.634 -12.521 1.00 50.16 269 THR A N 1
ATOM 2178 C CA . THR A 1 269 ? 23.849 25.315 -11.871 1.00 50.16 269 THR A CA 1
ATOM 2179 C C . THR A 1 269 ? 24.750 24.384 -12.696 1.00 50.16 269 THR A C 1
ATOM 2181 O O . THR A 1 269 ? 24.322 23.718 -13.628 1.00 50.16 269 THR A O 1
ATOM 2184 N N . GLU A 1 270 ? 26.002 24.227 -12.263 1.00 53.28 270 GLU A N 1
ATOM 2185 C CA . GLU A 1 270 ? 26.914 23.140 -12.678 1.00 53.28 270 GLU A CA 1
ATOM 2186 C C . GLU A 1 270 ? 26.460 21.744 -12.177 1.00 53.28 270 GLU A C 1
ATOM 2188 O O . GLU A 1 270 ? 27.131 20.732 -12.388 1.00 53.28 270 GLU A O 1
ATOM 2193 N N . ALA A 1 271 ? 25.317 21.659 -11.487 1.00 55.81 271 ALA A N 1
ATOM 2194 C CA . ALA A 1 271 ? 24.887 20.479 -10.742 1.00 55.81 271 ALA A CA 1
ATOM 2195 C C . ALA A 1 271 ? 24.529 19.278 -11.636 1.00 55.81 271 ALA A C 1
ATOM 2197 O O . ALA A 1 271 ? 24.752 18.132 -11.234 1.00 55.81 271 ALA A O 1
ATOM 2198 N N . SER A 1 272 ? 24.017 19.504 -12.847 1.00 56.50 272 SER A N 1
ATOM 2199 C CA . SER A 1 272 ? 23.509 18.420 -13.700 1.00 56.50 272 SER A CA 1
ATOM 2200 C C . SER A 1 272 ? 24.615 17.619 -14.381 1.00 56.50 272 SER A C 1
ATOM 2202 O O . SER A 1 272 ? 24.533 16.391 -14.420 1.00 56.50 272 SER A O 1
ATOM 2204 N N . ASN A 1 273 ? 25.724 18.257 -14.764 1.00 62.09 273 ASN A N 1
ATOM 2205 C CA . ASN A 1 273 ? 26.869 17.564 -15.368 1.00 62.09 273 ASN A CA 1
ATOM 2206 C C . ASN A 1 273 ? 27.607 16.634 -14.387 1.00 62.09 273 ASN A C 1
ATOM 2208 O O . ASN A 1 273 ? 28.235 15.669 -14.817 1.00 62.09 273 ASN A O 1
ATOM 2212 N N . SER A 1 274 ? 27.469 16.839 -13.070 1.00 68.31 274 SER A N 1
ATOM 2213 C CA . SER A 1 274 ? 28.089 15.971 -12.053 1.00 68.31 274 SER A CA 1
ATOM 2214 C C . SER A 1 274 ? 27.526 14.539 -12.026 1.00 68.31 274 SER A C 1
ATOM 2216 O O . SER A 1 274 ? 28.216 13.605 -11.615 1.00 68.31 274 SER A O 1
ATOM 2218 N N . LYS A 1 275 ? 26.282 14.336 -12.490 1.00 78.38 275 LYS A N 1
ATOM 2219 C CA . LYS A 1 275 ? 25.610 13.024 -12.487 1.00 78.38 275 LYS A CA 1
ATOM 2220 C C . LYS A 1 275 ? 25.983 12.155 -13.692 1.00 78.38 275 LYS A C 1
ATOM 2222 O O . LYS A 1 275 ? 25.876 10.930 -13.607 1.00 78.38 275 LYS A O 1
ATOM 2227 N N . LEU A 1 276 ? 26.418 12.767 -14.797 1.00 82.88 276 LEU A N 1
ATOM 2228 C CA . LEU A 1 276 ? 26.683 12.077 -16.062 1.00 82.88 276 LEU A CA 1
ATOM 2229 C C . LEU A 1 276 ? 27.790 11.006 -15.949 1.00 82.88 276 LEU A C 1
ATOM 2231 O O . LEU A 1 276 ? 27.538 9.880 -16.379 1.00 82.88 276 LEU A O 1
ATOM 2235 N N . PRO A 1 277 ? 28.956 11.261 -15.313 1.00 87.19 277 PRO A N 1
ATOM 2236 C CA . PRO A 1 277 ? 29.999 10.242 -15.162 1.00 87.19 277 PRO A CA 1
ATOM 2237 C C . PRO A 1 277 ? 29.533 9.021 -14.363 1.00 87.19 277 PRO A C 1
ATOM 2239 O O . PRO A 1 277 ? 29.822 7.885 -14.730 1.00 87.19 277 PRO A O 1
ATOM 2242 N N . SER A 1 278 ? 28.763 9.241 -13.291 1.00 89.44 278 SER A N 1
ATOM 2243 C CA . SER A 1 278 ? 28.205 8.150 -12.482 1.00 89.44 278 SER A CA 1
ATOM 2244 C C . SER A 1 278 ? 27.205 7.312 -13.279 1.00 89.44 278 SER A C 1
ATOM 2246 O O . SER A 1 278 ? 27.190 6.086 -13.158 1.00 89.44 278 SER A O 1
ATOM 2248 N N . LEU A 1 279 ? 26.380 7.956 -14.109 1.00 89.56 279 LEU A N 1
ATOM 2249 C CA . LEU A 1 279 ? 25.406 7.261 -14.939 1.00 89.56 279 LEU A CA 1
ATOM 2250 C C . LEU A 1 279 ? 26.081 6.453 -16.057 1.00 89.56 279 LEU A C 1
ATOM 2252 O O . LEU A 1 279 ? 25.714 5.294 -16.237 1.00 89.56 279 LEU A O 1
ATOM 2256 N N . ARG A 1 280 ? 27.107 7.006 -16.721 1.00 89.88 280 ARG A N 1
ATOM 2257 C CA . ARG A 1 280 ? 27.944 6.277 -17.693 1.00 89.88 280 ARG A CA 1
ATOM 2258 C C . ARG A 1 280 ? 28.606 5.054 -17.068 1.00 89.88 280 ARG A C 1
ATOM 2260 O O . ARG A 1 280 ? 28.396 3.951 -17.547 1.00 89.88 280 ARG A O 1
ATOM 2267 N N . ALA A 1 281 ? 29.251 5.211 -15.911 1.00 92.06 281 ALA A N 1
ATOM 2268 C CA . ALA A 1 281 ? 29.879 4.088 -15.212 1.00 92.06 281 ALA A CA 1
ATOM 2269 C C . ALA A 1 281 ? 28.884 2.960 -14.871 1.00 92.06 281 ALA A C 1
ATOM 2271 O O . ALA A 1 281 ? 29.239 1.780 -14.879 1.00 92.06 281 ALA A O 1
ATOM 2272 N N . ARG A 1 282 ? 27.620 3.297 -14.572 1.00 94.44 282 ARG A N 1
ATOM 2273 C CA . ARG A 1 282 ? 26.568 2.288 -14.374 1.00 94.44 282 ARG A CA 1
ATOM 2274 C C . ARG A 1 282 ? 26.156 1.609 -15.681 1.00 94.44 282 ARG A C 1
ATOM 2276 O O . ARG A 1 282 ? 25.896 0.410 -15.649 1.00 94.44 282 ARG A O 1
ATOM 2283 N N . VAL A 1 283 ? 26.097 2.342 -16.793 1.00 93.38 283 VAL A N 1
ATOM 2284 C CA . VAL A 1 283 ? 25.839 1.781 -18.129 1.00 93.38 283 VAL A CA 1
ATOM 2285 C C . VAL A 1 283 ? 26.972 0.845 -18.548 1.00 93.38 283 VAL A C 1
ATOM 2287 O O . VAL A 1 283 ? 26.694 -0.296 -18.898 1.00 93.38 283 VAL A O 1
ATOM 2290 N N . ASP A 1 284 ? 28.231 1.254 -18.403 1.00 93.19 284 ASP A N 1
ATOM 2291 C CA . ASP A 1 284 ? 29.394 0.418 -18.733 1.00 93.19 284 ASP A CA 1
ATOM 2292 C C . ASP A 1 284 ? 29.396 -0.872 -17.909 1.00 93.19 284 ASP A C 1
ATOM 2294 O O . ASP A 1 284 ? 29.556 -1.977 -18.432 1.00 93.19 284 ASP A O 1
ATOM 2298 N N . LYS A 1 285 ? 29.123 -0.751 -16.604 1.00 94.50 285 LYS A N 1
ATOM 2299 C CA . LYS A 1 285 ? 28.966 -1.909 -15.724 1.00 94.50 285 LYS A CA 1
ATOM 2300 C C . LYS A 1 285 ? 27.830 -2.819 -16.193 1.00 94.50 285 LYS A C 1
ATOM 2302 O O . LYS A 1 285 ? 28.011 -4.034 -16.228 1.00 94.50 285 LYS A O 1
ATOM 2307 N N . PHE A 1 286 ? 26.679 -2.257 -16.553 1.00 94.31 286 PHE A N 1
ATOM 2308 C CA . PHE A 1 286 ? 25.541 -3.023 -17.057 1.00 94.31 286 PHE A CA 1
ATOM 2309 C C . PHE A 1 286 ? 25.890 -3.795 -18.337 1.00 94.31 286 PHE A C 1
ATOM 2311 O O . PHE A 1 286 ? 25.602 -4.990 -18.427 1.00 94.31 286 PHE A O 1
ATOM 2318 N N . LEU A 1 287 ? 26.559 -3.134 -19.286 1.00 91.25 287 LEU A N 1
ATOM 2319 C CA . LEU A 1 287 ? 26.993 -3.718 -20.555 1.00 91.25 287 LEU A CA 1
ATOM 2320 C C . LEU A 1 287 ? 28.038 -4.820 -20.350 1.00 91.25 287 LEU A C 1
ATOM 2322 O O . LEU A 1 287 ? 27.907 -5.885 -20.945 1.00 91.25 287 LEU A O 1
ATOM 2326 N N . SER A 1 288 ? 29.001 -4.639 -19.438 1.00 91.50 288 SER A N 1
ATOM 2327 C CA . SER A 1 288 ? 29.982 -5.690 -19.108 1.00 91.50 288 SER A CA 1
ATOM 2328 C C . SER A 1 288 ? 29.340 -6.962 -18.534 1.00 91.50 288 SER A C 1
ATOM 2330 O O . SER A 1 288 ? 29.868 -8.058 -18.682 1.00 91.50 288 SER A O 1
ATOM 2332 N N . GLN A 1 289 ? 28.166 -6.846 -17.906 1.00 92.00 289 GLN A N 1
ATOM 2333 C CA . GLN A 1 289 ? 27.417 -7.994 -17.393 1.00 92.00 289 GLN A CA 1
ATOM 2334 C C . GLN A 1 289 ? 26.600 -8.713 -18.476 1.00 92.00 289 GLN A C 1
ATOM 2336 O O . GLN A 1 289 ? 26.133 -9.828 -18.234 1.00 92.00 289 GLN A O 1
ATOM 2341 N N . ARG A 1 290 ? 26.427 -8.113 -19.662 1.00 90.06 290 ARG A N 1
ATOM 2342 C CA . ARG A 1 290 ? 25.619 -8.676 -20.753 1.00 90.06 290 ARG A CA 1
ATOM 2343 C C . ARG A 1 290 ? 26.146 -10.033 -21.204 1.00 90.06 290 ARG A C 1
ATOM 2345 O O . ARG A 1 290 ? 25.352 -10.954 -21.351 1.00 90.06 290 ARG A O 1
ATOM 2352 N N . GLU A 1 291 ? 27.463 -10.182 -21.328 1.00 88.69 291 GLU A N 1
ATOM 2353 C CA . GLU A 1 291 ? 28.108 -11.445 -21.713 1.00 88.69 291 GLU A CA 1
ATOM 2354 C C . GLU A 1 291 ? 27.764 -12.587 -20.746 1.00 88.69 291 GLU A C 1
ATOM 2356 O O . GLU A 1 291 ? 27.463 -13.706 -21.157 1.00 88.69 291 GLU A O 1
ATOM 2361 N N . PHE A 1 292 ? 27.710 -12.292 -19.444 1.00 89.81 292 PHE A N 1
ATOM 2362 C CA . PHE A 1 292 ? 27.354 -13.289 -18.442 1.00 89.81 292 PHE A CA 1
ATOM 2363 C C . PHE A 1 292 ? 25.895 -13.744 -18.563 1.00 89.81 292 PHE A C 1
ATOM 2365 O O . PHE A 1 292 ? 25.619 -14.935 -18.417 1.00 89.81 292 PHE A O 1
ATOM 2372 N N . TYR A 1 293 ? 24.954 -12.822 -18.797 1.00 90.12 293 TYR A N 1
ATOM 2373 C CA . TYR A 1 293 ? 23.517 -13.130 -18.822 1.00 90.12 293 TYR A CA 1
ATOM 2374 C C . TYR A 1 293 ? 22.995 -13.580 -20.191 1.00 90.12 293 TYR A C 1
ATOM 2376 O O . TYR A 1 293 ? 22.017 -14.326 -20.238 1.00 90.12 293 TYR A O 1
ATOM 2384 N N . MET A 1 294 ? 23.628 -13.144 -21.279 1.00 90.62 294 MET A N 1
ATOM 2385 C CA . MET A 1 294 ? 23.194 -13.330 -22.666 1.00 90.62 294 MET A CA 1
ATOM 2386 C C . MET A 1 294 ? 24.393 -13.663 -23.584 1.00 90.62 294 MET A C 1
ATOM 2388 O O . MET A 1 294 ? 24.670 -12.906 -24.515 1.00 90.62 294 MET A O 1
ATOM 2392 N N . PRO A 1 295 ? 25.120 -14.772 -23.341 1.00 86.38 295 PRO A N 1
ATOM 2393 C CA . PRO A 1 295 ? 26.366 -15.085 -24.051 1.00 86.38 295 PRO A CA 1
ATOM 2394 C C . PRO A 1 295 ? 26.165 -15.282 -25.560 1.00 86.38 295 PRO A C 1
ATOM 2396 O O . PRO A 1 295 ? 26.946 -14.769 -26.351 1.00 86.38 295 PRO A O 1
ATOM 2399 N N . ASP A 1 296 ? 25.078 -15.944 -25.966 1.00 83.94 296 ASP A N 1
ATOM 2400 C CA . ASP A 1 296 ? 24.812 -16.309 -27.368 1.00 83.94 296 ASP A CA 1
ATOM 2401 C C . ASP A 1 296 ? 24.512 -15.103 -28.279 1.00 83.94 296 ASP A C 1
ATOM 2403 O O . ASP A 1 296 ? 24.481 -15.229 -29.500 1.00 83.94 296 ASP A O 1
ATOM 2407 N N . VAL A 1 297 ? 24.288 -13.925 -27.689 1.00 82.88 297 VAL A N 1
ATOM 2408 C CA . VAL A 1 297 ? 24.080 -12.655 -28.405 1.00 82.88 297 VAL A CA 1
ATOM 2409 C C . VAL A 1 297 ? 25.033 -11.562 -27.921 1.00 82.88 297 VAL A C 1
ATOM 2411 O O . VAL A 1 297 ? 24.827 -10.390 -28.223 1.00 82.88 297 VAL A O 1
ATOM 2414 N N . ALA A 1 298 ? 26.067 -11.912 -27.148 1.00 74.44 298 ALA A N 1
ATOM 2415 C CA . ALA A 1 298 ? 26.966 -10.935 -26.538 1.00 74.44 298 ALA A CA 1
ATOM 2416 C C . ALA A 1 298 ? 27.715 -10.101 -27.587 1.00 74.44 298 ALA A C 1
ATOM 2418 O O . ALA A 1 298 ? 27.889 -8.899 -27.387 1.00 74.44 298 ALA A O 1
ATOM 2419 N N . GLU A 1 299 ? 28.078 -10.723 -28.710 1.00 75.44 299 GLU A N 1
ATOM 2420 C CA . GLU A 1 299 ? 28.775 -10.105 -29.847 1.00 75.44 299 GLU A CA 1
ATOM 2421 C C . GLU A 1 299 ? 27.825 -9.635 -30.962 1.00 75.44 299 GLU A C 1
ATOM 2423 O O . GLU A 1 299 ? 28.268 -9.034 -31.937 1.00 75.44 299 GLU A O 1
ATOM 2428 N N . LEU A 1 300 ? 26.519 -9.903 -30.841 1.00 79.62 300 LEU A N 1
ATOM 2429 C CA . LEU A 1 300 ? 25.530 -9.475 -31.828 1.00 79.62 300 LEU A CA 1
ATOM 2430 C C . LEU A 1 300 ? 25.025 -8.072 -31.500 1.00 79.62 300 LEU A C 1
ATOM 2432 O O . LEU A 1 300 ? 24.639 -7.777 -30.363 1.00 79.62 300 LEU A O 1
ATOM 2436 N N . ASP A 1 301 ? 24.944 -7.229 -32.525 1.00 81.19 301 ASP A N 1
ATOM 2437 C CA . ASP A 1 301 ? 24.227 -5.968 -32.415 1.00 81.19 301 ASP A CA 1
ATOM 2438 C C . ASP A 1 301 ? 22.716 -6.224 -32.282 1.00 81.19 301 ASP A C 1
ATOM 2440 O O . ASP A 1 301 ? 22.172 -7.107 -32.961 1.00 81.19 301 ASP A O 1
ATOM 2444 N N . PRO A 1 302 ? 22.006 -5.462 -31.429 1.00 85.75 302 PRO A N 1
ATOM 2445 C CA . PRO A 1 302 ? 20.555 -5.545 -31.349 1.00 85.75 302 PRO A CA 1
ATOM 2446 C C . PRO A 1 302 ? 19.912 -5.267 -32.715 1.00 85.75 302 PRO A C 1
ATOM 2448 O O . PRO A 1 302 ? 20.103 -4.205 -33.303 1.00 85.75 302 PRO A O 1
ATOM 2451 N N . ASP A 1 303 ? 19.102 -6.200 -33.218 1.00 86.94 303 ASP A N 1
ATOM 2452 C CA . ASP A 1 303 ? 18.385 -6.069 -34.497 1.00 86.94 303 ASP A CA 1
ATOM 2453 C C . ASP A 1 303 ? 17.018 -5.361 -34.355 1.00 86.94 303 ASP A C 1
ATOM 2455 O O . ASP A 1 303 ? 16.300 -5.169 -35.347 1.00 86.94 303 ASP A O 1
ATOM 2459 N N . ALA A 1 304 ? 16.667 -4.958 -33.129 1.00 86.88 304 ALA A N 1
ATOM 2460 C CA . ALA A 1 304 ? 15.551 -4.086 -32.773 1.00 86.88 304 ALA A CA 1
ATOM 2461 C C . ALA A 1 304 ? 15.942 -3.117 -31.624 1.00 86.88 304 ALA A C 1
ATOM 2463 O O . ALA A 1 304 ? 15.374 -3.195 -30.527 1.00 86.88 304 ALA A O 1
ATOM 2464 N N . PRO A 1 305 ? 16.906 -2.200 -31.848 1.00 86.81 305 PRO A N 1
ATOM 2465 C CA . PRO A 1 305 ? 17.470 -1.373 -30.788 1.00 86.81 305 PRO A CA 1
ATOM 2466 C C . PRO A 1 305 ? 16.465 -0.359 -30.208 1.00 86.81 305 PRO A C 1
ATOM 2468 O O . PRO A 1 305 ? 15.583 0.167 -30.889 1.00 86.81 305 PRO A O 1
ATOM 2471 N N . ARG A 1 306 ? 16.630 -0.056 -28.920 1.00 85.75 306 ARG A N 1
ATOM 2472 C CA . ARG A 1 306 ? 15.959 0.965 -28.108 1.00 85.75 306 ARG A CA 1
ATOM 2473 C C . ARG A 1 306 ? 16.972 1.964 -27.550 1.00 85.75 306 ARG A C 1
ATOM 2475 O O . ARG A 1 306 ? 17.103 2.122 -26.329 1.00 85.75 306 ARG A O 1
ATOM 2482 N N . PHE A 1 307 ? 17.638 2.673 -28.454 1.00 86.94 307 PHE A N 1
ATOM 2483 C CA . PHE A 1 307 ? 18.629 3.686 -28.110 1.00 86.94 307 PHE A CA 1
ATOM 2484 C C . PHE A 1 307 ? 18.119 4.685 -27.064 1.00 86.94 307 PHE A C 1
ATOM 2486 O O . PHE A 1 307 ? 16.994 5.196 -27.122 1.00 86.94 307 PHE A O 1
ATOM 2493 N N . GLN A 1 308 ? 18.971 4.956 -26.082 1.00 84.38 308 GLN A N 1
ATOM 2494 C CA . GLN A 1 308 ? 18.853 6.076 -25.166 1.00 84.38 308 GLN A CA 1
ATOM 2495 C C . GLN A 1 308 ? 19.962 7.071 -25.516 1.00 84.38 308 GLN A C 1
ATOM 2497 O O . GLN A 1 308 ? 21.138 6.733 -25.457 1.00 84.38 308 GLN A O 1
ATOM 2502 N N . ALA A 1 309 ? 19.589 8.293 -25.884 1.00 84.31 309 ALA A N 1
ATOM 2503 C CA . ALA A 1 309 ? 20.543 9.363 -26.157 1.00 84.31 309 ALA A CA 1
ATOM 2504 C C . ALA A 1 309 ? 20.831 10.142 -24.873 1.00 84.31 309 ALA A C 1
ATOM 2506 O O . ALA A 1 309 ? 19.877 10.551 -24.210 1.00 84.31 309 ALA A O 1
ATOM 2507 N N . PHE A 1 310 ? 22.088 10.402 -24.528 1.00 83.00 310 PHE A N 1
ATOM 2508 C CA . PHE A 1 310 ? 22.420 11.356 -23.468 1.00 83.00 310 PHE A CA 1
ATOM 2509 C C . PHE A 1 310 ? 22.294 12.791 -23.982 1.00 83.00 310 PHE A C 1
ATOM 2511 O O . PHE A 1 310 ? 22.717 13.115 -25.090 1.00 83.00 310 PHE A O 1
ATOM 2518 N N . TYR A 1 311 ? 21.708 13.672 -23.175 1.00 77.31 311 TYR A N 1
ATOM 2519 C CA . TYR A 1 311 ? 21.707 15.098 -23.467 1.00 77.31 311 TYR A CA 1
ATOM 2520 C C . TYR A 1 311 ? 23.119 15.664 -23.298 1.00 77.31 311 TYR A C 1
ATOM 2522 O O . TYR A 1 311 ? 23.712 15.541 -22.227 1.00 77.31 311 TYR A O 1
ATOM 2530 N N . GLN A 1 312 ? 23.618 16.305 -24.349 1.00 71.56 312 GLN A N 1
ATOM 2531 C CA . GLN A 1 312 ? 24.847 17.092 -24.375 1.00 71.56 312 GLN A CA 1
ATOM 2532 C C . GLN A 1 312 ? 24.553 18.378 -25.161 1.00 71.56 312 GLN A C 1
ATOM 2534 O O . GLN A 1 312 ? 23.709 18.372 -26.062 1.00 71.56 312 GLN A O 1
ATOM 2539 N N . GLU A 1 313 ? 25.195 19.490 -24.801 1.00 61.94 313 GLU A N 1
ATOM 2540 C CA . GLU A 1 313 ? 25.120 20.722 -25.594 1.00 61.94 313 GLU A CA 1
ATOM 2541 C C . GLU A 1 313 ? 25.974 20.554 -26.861 1.00 61.94 313 GLU A C 1
ATOM 2543 O O . GLU A 1 313 ? 27.196 20.470 -26.777 1.00 61.94 313 GLU A O 1
ATOM 2548 N N . GLY A 1 314 ? 25.328 20.453 -28.028 1.00 63.56 314 GLY A N 1
ATOM 2549 C CA . GLY A 1 314 ? 25.978 20.198 -29.320 1.00 63.56 314 GLY A CA 1
ATOM 2550 C C . GLY A 1 314 ? 25.112 19.358 -30.270 1.00 63.56 314 GLY A C 1
ATOM 2551 O O . GLY A 1 314 ? 23.988 18.980 -29.926 1.00 63.56 314 GLY A O 1
ATOM 2552 N N . GLU A 1 315 ? 25.615 19.089 -31.480 1.00 54.69 315 GLU A N 1
ATOM 2553 C CA . GLU A 1 315 ? 24.918 18.268 -32.489 1.00 54.69 315 GLU A CA 1
ATOM 2554 C C . GLU A 1 315 ? 25.090 16.757 -32.264 1.00 54.69 315 GLU A C 1
ATOM 2556 O O . GLU A 1 315 ? 24.177 15.988 -32.567 1.00 54.69 315 GLU A O 1
ATOM 2561 N N . GLU A 1 316 ? 26.207 16.321 -31.674 1.00 59.78 316 GLU A N 1
ATOM 2562 C CA . GLU A 1 316 ? 26.470 14.902 -31.431 1.00 59.78 316 GLU A CA 1
ATOM 2563 C C . GLU A 1 316 ? 25.830 14.429 -30.124 1.00 59.78 316 GLU A C 1
ATOM 2565 O O . GLU A 1 316 ? 26.096 14.941 -29.036 1.00 59.78 316 GLU A O 1
ATOM 2570 N N . ARG A 1 317 ? 24.958 13.425 -30.237 1.00 70.12 317 ARG A N 1
ATOM 2571 C CA . ARG A 1 317 ? 24.356 12.747 -29.092 1.00 70.12 317 ARG A CA 1
ATOM 2572 C C . ARG A 1 317 ? 24.968 11.370 -28.971 1.00 70.12 317 ARG A C 1
ATOM 2574 O O . ARG A 1 317 ? 24.867 10.560 -29.883 1.00 70.12 317 ARG A O 1
ATOM 2581 N N . GLU A 1 318 ? 25.561 11.105 -27.818 1.00 78.69 318 GLU A N 1
ATOM 2582 C CA . GLU A 1 318 ? 25.974 9.759 -27.447 1.00 78.69 318 GLU A CA 1
ATOM 2583 C C . GLU A 1 318 ? 24.717 8.895 -27.267 1.00 78.69 318 GLU A C 1
ATOM 2585 O O . GLU A 1 318 ? 23.936 9.101 -26.331 1.00 78.69 318 GLU A O 1
ATOM 2590 N N . GLU A 1 319 ? 24.496 7.967 -28.195 1.00 84.94 319 GLU A N 1
ATOM 2591 C CA . GLU A 1 319 ? 23.402 7.002 -28.155 1.00 84.94 319 GLU A CA 1
ATOM 2592 C C . GLU A 1 319 ? 23.906 5.659 -27.637 1.00 84.94 319 GLU A C 1
ATOM 2594 O O . GLU A 1 319 ? 24.918 5.137 -28.097 1.00 84.94 319 GLU A O 1
ATOM 2599 N N . VAL A 1 320 ? 23.180 5.083 -26.679 1.00 87.44 320 VAL A N 1
ATOM 2600 C CA . VAL A 1 320 ? 23.493 3.766 -26.127 1.00 87.44 320 VAL A CA 1
ATOM 2601 C C . VAL A 1 320 ? 22.270 2.859 -26.152 1.00 87.44 320 VAL A C 1
ATOM 2603 O O . VAL A 1 320 ? 21.176 3.248 -25.736 1.00 87.44 320 VAL A O 1
ATOM 2606 N N . ASP A 1 321 ? 22.452 1.629 -26.625 1.00 88.69 321 ASP A N 1
ATOM 2607 C CA . ASP A 1 321 ? 21.501 0.540 -26.417 1.00 88.69 321 ASP A CA 1
ATOM 2608 C C . ASP A 1 321 ? 21.991 -0.340 -25.270 1.00 88.69 321 ASP A C 1
ATOM 2610 O O . ASP A 1 321 ? 23.136 -0.784 -25.262 1.00 88.69 321 ASP A O 1
ATOM 2614 N N . LEU A 1 322 ? 21.122 -0.618 -24.299 1.00 90.69 322 LEU A N 1
ATOM 2615 C CA . LEU A 1 322 ? 21.483 -1.482 -23.173 1.00 90.69 322 LEU A CA 1
ATOM 2616 C C . LEU A 1 322 ? 21.563 -2.971 -23.572 1.00 90.69 322 LEU A C 1
ATOM 2618 O O . LEU A 1 322 ? 22.112 -3.779 -22.832 1.00 90.69 322 LEU A O 1
ATOM 2622 N N . GLY A 1 323 ? 21.043 -3.363 -24.734 1.00 89.12 323 GLY A N 1
ATOM 2623 C CA . GLY A 1 323 ? 21.131 -4.715 -25.287 1.00 89.12 323 GLY A CA 1
ATOM 2624 C C . GLY A 1 323 ? 20.367 -5.760 -24.477 1.00 89.12 323 GLY A C 1
ATOM 2625 O O . GLY A 1 323 ? 20.833 -6.885 -24.325 1.00 89.12 323 GLY A O 1
ATOM 2626 N N . MET A 1 324 ? 19.218 -5.388 -23.910 1.00 93.44 324 MET A N 1
ATOM 2627 C CA . MET A 1 324 ? 18.348 -6.307 -23.163 1.00 93.44 324 MET A CA 1
ATOM 2628 C C . MET A 1 324 ? 17.614 -7.289 -24.102 1.00 93.44 324 MET A C 1
ATOM 2630 O O . MET A 1 324 ? 17.525 -7.019 -25.299 1.00 93.44 324 MET A O 1
ATOM 2634 N N . PRO A 1 325 ? 17.045 -8.408 -23.606 1.00 92.56 325 PRO A N 1
ATOM 2635 C CA . PRO A 1 325 ? 16.433 -9.447 -24.446 1.00 92.56 325 PRO A CA 1
ATOM 2636 C C . PRO A 1 325 ? 15.445 -8.944 -25.511 1.00 92.56 325 PRO A C 1
ATOM 2638 O O . PRO A 1 325 ? 15.492 -9.383 -26.655 1.00 92.56 325 PRO A O 1
ATOM 2641 N N . LEU A 1 326 ? 14.567 -7.998 -25.170 1.00 93.00 326 LEU A N 1
ATOM 2642 C CA . LEU A 1 326 ? 13.580 -7.430 -26.095 1.00 93.00 326 LEU A CA 1
ATOM 2643 C C . LEU A 1 326 ? 14.152 -6.332 -27.015 1.00 93.00 326 LEU A C 1
ATOM 2645 O O . LEU A 1 326 ? 13.373 -5.691 -27.719 1.00 93.00 326 LEU A O 1
ATOM 2649 N N . SER A 1 327 ? 15.464 -6.075 -26.984 1.00 92.38 327 SER A N 1
ATOM 2650 C CA . SER A 1 327 ? 16.169 -5.305 -28.021 1.00 92.38 327 SER A CA 1
ATOM 2651 C C . SER A 1 327 ? 16.478 -6.182 -29.251 1.00 92.38 327 SER A C 1
ATOM 2653 O O . SER A 1 327 ? 17.033 -5.699 -30.235 1.00 92.38 327 SER A O 1
ATOM 2655 N N . PHE A 1 328 ? 16.104 -7.468 -29.210 1.00 92.12 328 PHE A N 1
ATOM 2656 C CA . PHE A 1 328 ? 16.254 -8.418 -30.305 1.00 92.12 328 PHE A CA 1
ATOM 2657 C C . PHE A 1 328 ? 14.892 -8.859 -30.872 1.00 92.12 328 PHE A C 1
ATOM 2659 O O . PHE A 1 328 ? 13.878 -8.898 -30.168 1.00 92.12 328 PHE A O 1
ATOM 2666 N N . LYS A 1 329 ? 14.840 -9.228 -32.154 1.00 92.81 329 LYS A N 1
ATOM 2667 C CA . LYS A 1 329 ? 13.641 -9.756 -32.818 1.00 92.81 329 LYS A CA 1
ATOM 2668 C C . LYS A 1 329 ? 13.296 -11.155 -32.293 1.00 92.81 329 LYS A C 1
ATOM 2670 O O . LYS A 1 329 ? 14.182 -11.903 -31.876 1.00 92.81 329 LYS A O 1
ATOM 2675 N N . PRO A 1 330 ? 12.022 -11.588 -32.398 1.00 92.62 330 PRO A N 1
ATOM 2676 C CA . PRO A 1 330 ? 11.583 -12.894 -31.895 1.00 92.62 330 PRO A CA 1
ATOM 2677 C C . PRO A 1 330 ? 12.379 -14.094 -32.423 1.00 92.62 330 PRO A C 1
ATOM 2679 O O . PRO A 1 330 ? 12.536 -15.078 -31.704 1.00 92.62 330 PRO A O 1
ATOM 2682 N N . LYS A 1 331 ? 12.886 -14.017 -33.662 1.00 91.44 331 LYS A N 1
ATOM 2683 C CA . LYS A 1 331 ? 13.729 -15.062 -34.255 1.00 91.44 331 LYS A CA 1
ATOM 2684 C C . LYS A 1 331 ? 15.052 -15.195 -33.492 1.00 91.44 331 LYS A C 1
ATOM 2686 O O . LYS A 1 331 ? 15.336 -16.264 -32.973 1.00 91.44 331 LYS A O 1
ATOM 2691 N N . THR A 1 332 ? 15.774 -14.091 -33.326 1.00 90.56 332 THR A N 1
ATOM 2692 C CA . THR A 1 332 ? 17.052 -14.015 -32.604 1.00 90.56 332 THR A CA 1
ATOM 2693 C C . THR A 1 332 ? 16.905 -14.437 -31.140 1.00 90.56 332 THR A C 1
ATOM 2695 O O . THR A 1 332 ? 17.695 -15.235 -30.647 1.00 90.56 332 THR A O 1
ATOM 2698 N N . ILE A 1 333 ? 15.834 -14.003 -30.460 1.00 91.31 333 ILE A N 1
ATOM 2699 C CA . ILE A 1 333 ? 15.522 -14.434 -29.083 1.00 91.31 333 ILE A CA 1
ATOM 2700 C C . ILE A 1 333 ? 15.344 -15.957 -29.005 1.00 91.31 333 ILE A C 1
ATOM 2702 O O . ILE A 1 333 ? 15.804 -16.587 -28.052 1.00 91.31 333 ILE A O 1
ATOM 2706 N N . LYS A 1 334 ? 14.643 -16.553 -29.977 1.00 90.75 334 LYS A N 1
ATOM 2707 C CA . LYS A 1 334 ? 14.389 -17.996 -30.012 1.00 90.75 334 LYS A CA 1
ATOM 2708 C C . LYS A 1 334 ? 15.666 -18.780 -30.307 1.00 90.75 334 LYS A C 1
ATOM 2710 O O . LYS A 1 334 ? 15.940 -19.744 -29.596 1.00 90.75 334 LYS A O 1
ATOM 2715 N N . ASP A 1 335 ? 16.423 -18.353 -31.312 1.00 89.44 335 ASP A N 1
ATOM 2716 C CA . ASP A 1 335 ? 17.652 -19.013 -31.759 1.00 89.44 335 ASP A CA 1
ATOM 2717 C C . ASP A 1 335 ? 18.734 -18.974 -30.660 1.00 89.44 335 ASP A C 1
ATOM 2719 O O . ASP A 1 335 ? 19.447 -19.953 -30.467 1.00 89.44 335 ASP A O 1
ATOM 2723 N N . ALA A 1 336 ? 18.773 -17.900 -29.863 1.00 87.81 336 ALA A N 1
ATOM 2724 C CA . ALA A 1 336 ? 19.670 -17.735 -28.717 1.00 87.81 336 ALA A CA 1
ATOM 2725 C C . ALA A 1 336 ? 19.132 -18.300 -27.382 1.00 87.81 336 ALA A C 1
ATOM 2727 O O . ALA A 1 336 ? 19.722 -18.078 -26.328 1.00 87.81 336 ALA A O 1
ATOM 2728 N N . GLY A 1 337 ? 17.971 -18.966 -27.365 1.00 88.75 337 GLY A N 1
ATOM 2729 C CA . GLY A 1 337 ? 17.406 -19.538 -26.132 1.00 88.75 337 GLY A CA 1
ATOM 2730 C C . GLY A 1 337 ? 16.970 -18.513 -25.068 1.00 88.75 337 GLY A C 1
ATOM 2731 O O . GLY A 1 337 ? 16.782 -18.863 -23.902 1.00 88.75 337 GLY A O 1
ATOM 2732 N N . LEU A 1 338 ? 16.754 -17.252 -25.452 1.00 90.50 338 LEU A N 1
ATOM 2733 C CA . LEU A 1 338 ? 16.468 -16.127 -24.552 1.00 90.50 338 LEU A CA 1
ATOM 2734 C C . LEU A 1 338 ? 14.982 -15.924 -24.234 1.00 90.50 338 LEU A C 1
ATOM 2736 O O . LEU A 1 338 ? 14.631 -14.951 -23.568 1.00 90.50 338 LEU A O 1
ATOM 2740 N N . LEU A 1 339 ? 14.094 -16.822 -24.669 1.00 92.25 339 LEU A N 1
ATOM 2741 C CA . LEU A 1 339 ? 12.639 -16.691 -24.477 1.00 92.25 339 LEU A CA 1
ATOM 2742 C C . LEU A 1 339 ? 12.265 -16.412 -23.014 1.00 92.25 339 LEU A C 1
ATOM 2744 O O . LEU A 1 339 ? 11.519 -15.482 -22.721 1.00 92.25 339 LEU A O 1
ATOM 2748 N N . SER A 1 340 ? 12.867 -17.157 -22.086 1.00 91.50 340 SER A N 1
ATOM 2749 C CA . SER A 1 340 ? 12.617 -17.011 -20.651 1.00 91.50 340 SER A CA 1
ATOM 2750 C C . SER A 1 340 ? 13.049 -15.640 -20.106 1.00 91.50 340 SER A C 1
ATOM 2752 O O . SER A 1 340 ? 12.371 -15.081 -19.240 1.00 91.50 340 SER A O 1
ATOM 2754 N N . MET A 1 341 ? 14.151 -15.086 -20.623 1.00 92.00 341 MET A N 1
ATOM 2755 C CA . MET A 1 341 ? 14.666 -13.753 -20.277 1.00 92.00 341 MET A CA 1
ATOM 2756 C C . MET A 1 341 ? 13.817 -12.638 -20.908 1.00 92.00 341 MET A C 1
ATOM 2758 O O . MET A 1 341 ? 13.558 -11.621 -20.268 1.00 92.00 341 MET A O 1
ATOM 2762 N N . ALA A 1 342 ? 13.330 -12.844 -22.134 1.00 93.56 342 ALA A N 1
ATOM 2763 C CA . ALA A 1 342 ? 12.423 -11.926 -22.817 1.00 93.56 342 ALA A CA 1
ATOM 2764 C C . ALA A 1 342 ? 11.054 -11.839 -22.126 1.00 93.56 342 ALA A C 1
ATOM 2766 O O . ALA A 1 342 ? 10.524 -10.742 -21.947 1.00 93.56 342 ALA A O 1
ATOM 2767 N N . ASP A 1 343 ? 10.508 -12.970 -21.670 1.00 93.62 343 ASP A N 1
ATOM 2768 C CA . ASP A 1 343 ? 9.274 -12.996 -20.880 1.00 93.62 343 ASP A CA 1
ATOM 2769 C C . ASP A 1 343 ? 9.451 -12.295 -19.527 1.00 93.62 343 ASP A C 1
ATOM 2771 O O . ASP A 1 343 ? 8.574 -11.544 -19.102 1.00 93.62 343 ASP A O 1
ATOM 2775 N N . LEU A 1 344 ? 10.608 -12.469 -18.877 1.00 93.75 344 LEU A N 1
ATOM 2776 C CA . LEU A 1 344 ? 10.952 -11.737 -17.656 1.00 93.75 344 LEU A CA 1
ATOM 2777 C C . LEU A 1 344 ? 10.955 -10.221 -17.898 1.00 93.75 344 LEU A C 1
ATOM 2779 O O . LEU A 1 344 ? 10.276 -9.483 -17.185 1.00 93.75 344 LEU A O 1
ATOM 2783 N N . GLU A 1 345 ? 11.662 -9.746 -18.928 1.00 95.06 345 GLU A N 1
ATOM 2784 C CA . GLU A 1 345 ? 11.662 -8.324 -19.289 1.00 95.06 345 GLU A CA 1
ATOM 2785 C C . GLU A 1 345 ? 10.246 -7.813 -19.593 1.00 95.06 345 GLU A C 1
ATOM 2787 O O . GLU A 1 345 ? 9.868 -6.726 -19.148 1.00 95.06 345 GLU A O 1
ATOM 2792 N N . LYS A 1 346 ? 9.437 -8.606 -20.303 1.00 94.81 346 LYS A N 1
ATOM 2793 C CA . LYS A 1 346 ? 8.050 -8.273 -20.643 1.00 94.81 346 LYS A CA 1
ATOM 2794 C C . LYS A 1 346 ? 7.178 -8.095 -19.403 1.00 94.81 346 LYS A C 1
ATOM 2796 O O . LYS A 1 346 ? 6.436 -7.114 -19.337 1.00 94.81 346 LYS A O 1
ATOM 2801 N N . GLU A 1 347 ? 7.265 -8.991 -18.422 1.00 93.38 347 GLU A N 1
ATOM 2802 C CA . GLU A 1 347 ? 6.492 -8.877 -17.179 1.00 93.38 347 GLU A CA 1
ATOM 2803 C C . GLU A 1 347 ? 6.925 -7.664 -16.347 1.00 93.38 347 GLU A C 1
ATOM 2805 O O . GLU A 1 347 ? 6.075 -6.894 -15.886 1.00 93.38 347 GLU A O 1
ATOM 2810 N N . LEU A 1 348 ? 8.234 -7.408 -16.235 1.00 94.62 348 LEU A N 1
ATOM 2811 C CA . LEU A 1 348 ? 8.736 -6.209 -15.560 1.00 94.62 348 LEU A CA 1
ATOM 2812 C C . LEU A 1 348 ? 8.238 -4.928 -16.256 1.00 94.62 348 LEU A C 1
ATOM 2814 O O . LEU A 1 348 ? 7.671 -4.040 -15.609 1.00 94.62 348 LEU A O 1
ATOM 2818 N N . ARG A 1 349 ? 8.356 -4.839 -17.588 1.00 93.75 349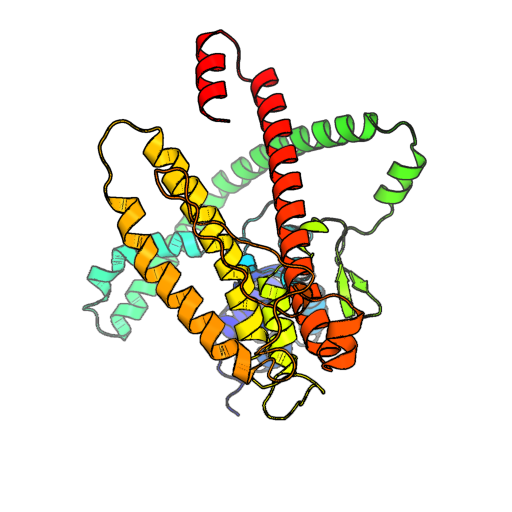 ARG A N 1
ATOM 2819 C CA . ARG A 1 349 ? 7.852 -3.692 -18.364 1.00 93.75 349 ARG A CA 1
ATOM 2820 C C . ARG A 1 349 ? 6.334 -3.545 -18.270 1.00 93.75 349 ARG A C 1
ATOM 2822 O O . ARG A 1 349 ? 5.849 -2.419 -18.179 1.00 93.75 349 ARG A O 1
ATOM 2829 N N . ARG A 1 350 ? 5.569 -4.640 -18.221 1.00 92.88 350 ARG A N 1
ATOM 2830 C CA . ARG A 1 350 ? 4.114 -4.586 -18.003 1.00 92.88 350 ARG A CA 1
ATOM 2831 C C . ARG A 1 350 ? 3.779 -3.968 -16.645 1.00 92.88 350 ARG A C 1
ATOM 2833 O O . ARG A 1 350 ? 2.929 -3.081 -16.592 1.00 92.88 350 ARG A O 1
ATOM 2840 N N . GLY A 1 351 ? 4.475 -4.360 -15.575 1.00 89.19 351 GLY A N 1
ATOM 2841 C CA . GLY A 1 351 ? 4.306 -3.752 -14.249 1.00 89.19 351 GLY A CA 1
ATOM 2842 C C . GLY A 1 351 ? 4.594 -2.244 -14.244 1.00 89.19 351 GLY A C 1
ATOM 2843 O O . GLY A 1 351 ? 3.890 -1.459 -13.603 1.00 89.19 351 GLY A O 1
ATOM 2844 N N . MET A 1 352 ? 5.589 -1.808 -15.018 1.00 89.12 352 MET A N 1
ATOM 2845 C CA . MET A 1 352 ? 5.874 -0.389 -15.248 1.00 89.12 352 MET A CA 1
ATOM 2846 C C . MET A 1 352 ? 4.744 0.313 -16.019 1.00 89.12 352 MET A C 1
ATOM 2848 O O . MET A 1 352 ? 4.275 1.364 -15.582 1.00 89.12 352 MET A O 1
ATOM 2852 N N . CYS A 1 353 ? 4.262 -0.263 -17.125 1.00 90.38 353 CYS A N 1
ATOM 2853 C CA . CYS A 1 353 ? 3.157 0.291 -17.913 1.00 90.38 353 CYS A CA 1
ATOM 2854 C C . CYS A 1 353 ? 1.872 0.429 -17.088 1.00 90.38 353 CYS A C 1
ATOM 2856 O O . CYS A 1 353 ? 1.237 1.482 -17.130 1.00 90.38 353 CYS A O 1
ATOM 2858 N N . ASN A 1 354 ? 1.529 -0.587 -16.292 1.00 86.81 354 ASN A N 1
ATOM 2859 C CA . ASN A 1 354 ? 0.383 -0.550 -15.386 1.00 86.81 354 ASN A CA 1
ATOM 2860 C C . ASN A 1 354 ? 0.482 0.635 -14.418 1.00 86.81 354 ASN A C 1
ATOM 2862 O O . ASN A 1 354 ? -0.468 1.407 -14.275 1.00 86.81 354 ASN A O 1
ATOM 2866 N N . LYS A 1 355 ? 1.657 0.830 -13.801 1.00 84.38 355 LYS A N 1
ATOM 2867 C CA . LYS A 1 355 ? 1.879 1.937 -12.865 1.00 84.38 355 LYS A CA 1
ATOM 2868 C C . LYS A 1 355 ? 1.788 3.298 -13.552 1.00 84.38 355 LYS A C 1
ATOM 2870 O O . LYS A 1 355 ? 1.139 4.199 -13.024 1.00 84.38 355 LYS A O 1
ATOM 2875 N N . SER A 1 356 ? 2.409 3.445 -14.720 1.00 86.94 356 SER A N 1
ATOM 2876 C CA . SER A 1 356 ? 2.379 4.683 -15.504 1.00 86.94 356 SER A CA 1
ATOM 2877 C C . SER A 1 356 ? 0.961 5.040 -15.950 1.00 86.94 356 SER A C 1
ATOM 2879 O O . SER A 1 356 ? 0.538 6.182 -15.783 1.00 86.94 356 SER A O 1
ATOM 2881 N N . LEU A 1 357 ? 0.191 4.066 -16.442 1.00 88.25 357 LEU A N 1
ATOM 2882 C CA . LEU A 1 357 ? -1.203 4.271 -16.835 1.00 88.25 357 LEU A CA 1
ATOM 2883 C C . LEU A 1 357 ? -2.070 4.690 -15.640 1.00 88.25 357 LEU A C 1
ATOM 2885 O O . LEU A 1 357 ? -2.826 5.657 -15.745 1.00 88.25 357 LEU A O 1
ATOM 2889 N N . ALA A 1 358 ? -1.922 4.016 -14.496 1.00 83.75 358 ALA A N 1
ATOM 2890 C CA . ALA A 1 358 ? -2.623 4.377 -13.266 1.00 83.75 358 ALA A CA 1
ATOM 2891 C C . ALA A 1 358 ? -2.274 5.807 -12.810 1.00 83.75 358 ALA A C 1
ATOM 2893 O O . ALA A 1 358 ? -3.152 6.569 -12.402 1.00 83.75 358 ALA A O 1
ATOM 2894 N N . LEU A 1 359 ? -1.004 6.218 -12.928 1.00 84.31 359 LEU A N 1
ATOM 2895 C CA . LEU A 1 359 ? -0.578 7.588 -12.628 1.00 84.31 359 LEU A CA 1
ATOM 2896 C C . LEU A 1 359 ? -1.218 8.611 -13.572 1.00 84.31 359 LEU A C 1
ATOM 2898 O O . LEU A 1 359 ? -1.752 9.605 -13.086 1.00 84.31 359 LEU A O 1
ATOM 2902 N N . VAL A 1 360 ? -1.219 8.370 -14.887 1.00 89.19 360 VAL A N 1
ATOM 2903 C CA . VAL A 1 360 ? -1.854 9.269 -15.869 1.00 89.19 360 VAL A CA 1
ATOM 2904 C C . VAL A 1 360 ? -3.340 9.431 -15.563 1.00 89.19 360 VAL A C 1
ATOM 2906 O O . VAL A 1 360 ? -3.825 10.555 -15.429 1.00 89.19 360 VAL A O 1
ATOM 2909 N N . LYS A 1 361 ? -4.061 8.323 -15.368 1.00 86.31 361 LYS A N 1
ATOM 2910 C CA . LYS A 1 361 ? -5.487 8.351 -15.021 1.00 86.31 361 LYS A CA 1
ATOM 2911 C C . LYS A 1 361 ? -5.738 9.108 -13.720 1.00 86.31 361 LYS A C 1
ATOM 2913 O O . LYS A 1 361 ? -6.626 9.958 -13.667 1.00 86.31 361 LYS A O 1
ATOM 2918 N N . ARG A 1 362 ? -4.925 8.872 -12.686 1.00 83.88 362 ARG A N 1
ATOM 2919 C CA . ARG A 1 362 ? -5.009 9.606 -11.417 1.00 83.88 362 ARG A CA 1
ATOM 2920 C C . ARG A 1 362 ? -4.790 11.106 -11.610 1.00 83.88 362 ARG A C 1
ATOM 2922 O O . ARG A 1 362 ? -5.563 11.887 -11.064 1.00 83.88 362 ARG A O 1
ATOM 2929 N N . GLN A 1 363 ? -3.786 11.516 -12.385 1.00 85.69 363 GLN A N 1
ATOM 2930 C CA . GLN A 1 363 ? -3.523 12.933 -12.659 1.00 85.69 363 GLN A CA 1
ATOM 2931 C C . GLN A 1 363 ? -4.665 13.589 -13.440 1.00 85.69 363 GLN A C 1
ATOM 2933 O O . GLN A 1 363 ? -5.087 14.690 -13.095 1.00 85.69 363 GLN A O 1
ATOM 2938 N N . LEU A 1 364 ? -5.245 12.892 -14.420 1.00 87.94 364 LEU A N 1
ATOM 2939 C CA . LEU A 1 364 ? -6.428 13.371 -15.139 1.00 87.94 364 LEU A CA 1
ATOM 2940 C C . LEU A 1 364 ? -7.633 13.547 -14.202 1.00 87.94 364 LEU A C 1
ATOM 2942 O O . LEU A 1 364 ? -8.290 14.588 -14.245 1.00 87.94 364 LEU A O 1
ATOM 2946 N N . ARG A 1 365 ? -7.890 12.584 -13.302 1.00 82.50 365 ARG A N 1
ATOM 2947 C CA . ARG A 1 365 ? -8.948 12.688 -12.276 1.00 82.50 365 ARG A CA 1
ATOM 2948 C C . ARG A 1 365 ? -8.707 13.878 -11.338 1.00 82.50 365 ARG A C 1
ATOM 2950 O O . ARG A 1 365 ? -9.637 14.634 -11.056 1.00 82.50 365 ARG A O 1
ATOM 2957 N N . LEU A 1 366 ? -7.467 14.072 -10.880 1.00 82.56 366 LEU A N 1
ATOM 2958 C CA . LEU A 1 366 ? -7.083 15.203 -10.027 1.00 82.56 366 LEU A CA 1
ATOM 2959 C C . LEU A 1 366 ? -7.269 16.541 -10.746 1.00 82.56 366 LEU A C 1
ATOM 2961 O O . LEU A 1 366 ? -7.896 17.437 -10.185 1.00 82.56 366 LEU A O 1
ATOM 2965 N N . ARG A 1 367 ? -6.815 16.658 -11.999 1.00 84.50 367 ARG A N 1
ATOM 2966 C CA . ARG A 1 367 ? -7.002 17.852 -12.834 1.00 84.50 367 ARG A CA 1
ATOM 2967 C C . ARG A 1 367 ? -8.482 18.161 -13.038 1.00 84.50 367 ARG A C 1
ATOM 2969 O O . ARG A 1 367 ? -8.898 19.299 -12.846 1.00 84.50 367 ARG A O 1
ATOM 2976 N N . ALA A 1 368 ? -9.297 17.158 -13.362 1.00 83.12 368 ALA A N 1
ATOM 2977 C CA . ALA A 1 368 ? -10.740 17.331 -13.514 1.00 83.12 368 ALA A CA 1
ATOM 2978 C C . ALA A 1 368 ? -11.396 17.838 -12.216 1.00 83.12 368 ALA A C 1
ATOM 2980 O O . ALA A 1 368 ? -12.211 18.764 -12.248 1.00 83.12 368 ALA A O 1
ATOM 2981 N N . LYS A 1 369 ? -11.009 17.285 -11.057 1.00 81.00 369 LYS A N 1
ATOM 2982 C CA . LYS A 1 369 ? -11.499 17.746 -9.749 1.00 81.00 369 LYS A CA 1
ATOM 2983 C C . LYS A 1 369 ? -11.021 19.163 -9.421 1.00 81.00 369 LYS A C 1
ATOM 2985 O O . LYS A 1 369 ? -11.822 19.968 -8.951 1.00 81.00 369 LYS A O 1
ATOM 2990 N N . GLY A 1 370 ? -9.762 19.484 -9.716 1.00 82.31 370 GLY A N 1
ATOM 2991 C CA . GLY A 1 370 ? -9.194 20.826 -9.574 1.00 82.31 370 GLY A CA 1
ATOM 2992 C C . GLY A 1 370 ? -9.953 21.859 -10.406 1.00 82.31 370 GLY A C 1
ATOM 2993 O O . GLY A 1 370 ? -10.367 22.891 -9.882 1.00 82.31 370 GLY A O 1
ATOM 2994 N N . MET A 1 371 ? -10.264 21.526 -11.661 1.00 81.50 371 MET A N 1
ATOM 2995 C CA . MET A 1 371 ? -11.089 22.362 -12.535 1.00 81.50 371 MET A CA 1
ATOM 2996 C C . MET A 1 371 ? -12.492 22.574 -11.960 1.00 81.50 371 MET A C 1
ATOM 2998 O O . MET A 1 371 ? -12.943 23.715 -11.880 1.00 81.50 371 MET A O 1
ATOM 3002 N N . LYS A 1 372 ? -13.181 21.520 -11.500 1.00 79.75 372 LYS A N 1
ATOM 3003 C CA . LYS A 1 372 ? -14.501 21.660 -10.853 1.00 79.75 372 LYS A CA 1
ATOM 3004 C C . LYS A 1 372 ? -14.438 22.545 -9.602 1.00 79.75 372 LYS A C 1
ATOM 3006 O O . LYS A 1 372 ? -15.315 23.383 -9.403 1.00 79.75 372 LYS A O 1
ATOM 3011 N N . HIS A 1 373 ? -13.403 22.384 -8.777 1.00 79.38 373 HIS A N 1
ATOM 3012 C CA . HIS A 1 373 ? -13.197 23.202 -7.584 1.00 79.38 373 HIS A CA 1
ATOM 3013 C C . HIS A 1 373 ? -12.982 24.678 -7.940 1.00 79.38 373 HIS A C 1
ATOM 3015 O O . HIS A 1 373 ? -13.657 25.535 -7.371 1.00 79.38 373 HIS A O 1
ATOM 3021 N N . LYS A 1 374 ? -12.120 24.965 -8.928 1.00 79.56 374 LYS A N 1
ATOM 3022 C CA . LYS A 1 374 ? -11.896 26.320 -9.450 1.00 79.56 374 LYS A CA 1
ATOM 3023 C C . LYS A 1 374 ? -13.219 26.966 -9.867 1.00 79.56 374 LYS A C 1
ATOM 3025 O O . LYS A 1 374 ? -13.549 28.025 -9.355 1.00 79.56 374 LYS A O 1
ATOM 3030 N N . HIS A 1 375 ? -14.026 26.296 -10.690 1.00 78.12 375 HIS A N 1
ATOM 3031 C CA . HIS A 1 375 ? -15.317 26.839 -11.141 1.00 78.12 375 HIS A CA 1
ATOM 3032 C C . HIS A 1 375 ? -16.302 27.128 -9.994 1.00 78.12 375 HIS A C 1
ATOM 3034 O O . HIS A 1 375 ? -17.064 28.090 -10.062 1.00 78.12 375 HIS A O 1
ATOM 3040 N N . ARG A 1 376 ? -16.311 26.302 -8.939 1.00 76.31 376 ARG A N 1
ATOM 3041 C CA . ARG A 1 376 ? -17.239 26.467 -7.808 1.00 76.31 376 ARG A CA 1
ATOM 3042 C C . ARG A 1 376 ? -16.801 27.547 -6.820 1.00 76.31 376 ARG A C 1
ATOM 3044 O O . ARG A 1 376 ? -17.659 28.259 -6.301 1.00 76.31 376 ARG A O 1
ATOM 3051 N N . HIS A 1 377 ? -15.504 27.648 -6.536 1.00 77.81 377 HIS A N 1
ATOM 3052 C CA . HIS A 1 377 ? -15.001 28.387 -5.372 1.00 77.81 377 HIS A CA 1
ATOM 3053 C C . HIS A 1 377 ? -14.070 29.551 -5.706 1.00 77.81 377 HIS A C 1
ATOM 3055 O O . HIS A 1 377 ? -13.854 30.402 -4.850 1.00 77.81 377 HIS A O 1
ATOM 3061 N N . ILE A 1 378 ? -13.522 29.605 -6.919 1.00 72.50 378 ILE A N 1
ATOM 3062 C CA . ILE A 1 378 ? -12.538 30.611 -7.318 1.00 72.50 378 ILE A CA 1
ATOM 3063 C C . ILE A 1 378 ? -13.213 31.545 -8.319 1.00 72.50 378 ILE A C 1
ATOM 3065 O O . ILE A 1 378 ? -13.607 31.126 -9.406 1.00 72.50 378 ILE A O 1
ATOM 3069 N N . ARG A 1 379 ? -13.386 32.816 -7.939 1.00 70.25 379 ARG A N 1
ATOM 3070 C CA . ARG A 1 379 ? -14.018 33.843 -8.779 1.00 70.25 379 ARG A CA 1
ATOM 3071 C C . ARG A 1 379 ? -13.179 35.118 -8.771 1.00 70.25 379 ARG A C 1
ATOM 3073 O O . ARG A 1 379 ? -12.581 35.475 -7.764 1.00 70.25 379 ARG A O 1
ATOM 3080 N N . GLY A 1 380 ? -13.172 35.828 -9.895 1.00 69.38 380 GLY A N 1
ATOM 3081 C CA . GLY A 1 380 ? -12.403 37.064 -10.052 1.00 69.38 380 GLY A CA 1
ATOM 3082 C C . GLY A 1 380 ? -10.983 36.837 -10.577 1.00 69.38 380 GLY A C 1
ATOM 3083 O O . GLY A 1 380 ? -10.402 35.756 -10.450 1.00 69.38 380 GLY A O 1
ATOM 3084 N N . ARG A 1 381 ? -10.438 37.875 -11.221 1.00 65.44 381 ARG A N 1
ATOM 3085 C CA . ARG A 1 381 ? -9.220 37.804 -12.044 1.00 65.44 381 ARG A CA 1
ATOM 3086 C C . ARG A 1 381 ? -7.982 37.393 -11.239 1.00 65.44 381 ARG A C 1
ATOM 3088 O O . ARG A 1 381 ? -7.256 36.517 -11.685 1.00 65.44 381 ARG A O 1
ATOM 3095 N N . GLU A 1 382 ? -7.800 37.944 -10.040 1.00 68.75 382 GLU A N 1
ATOM 3096 C CA . GLU A 1 382 ? -6.634 37.675 -9.179 1.00 68.75 382 GLU A CA 1
ATOM 3097 C C . GLU A 1 382 ? -6.615 36.261 -8.582 1.00 68.75 382 GLU A C 1
ATOM 3099 O O . GLU A 1 382 ? -5.571 35.612 -8.516 1.00 68.75 382 GLU A O 1
ATOM 3104 N N . GLN A 1 383 ? -7.770 35.756 -8.143 1.00 65.38 383 GLN A N 1
ATOM 3105 C CA . GLN A 1 383 ? -7.857 34.402 -7.592 1.00 65.38 383 GLN A CA 1
ATOM 3106 C C . GLN A 1 383 ? -7.697 33.349 -8.698 1.00 65.38 383 GLN A C 1
ATOM 3108 O O . GLN A 1 383 ? -7.129 32.284 -8.466 1.00 65.38 383 GLN A O 1
ATOM 3113 N N . THR A 1 384 ? -8.150 33.670 -9.914 1.00 63.69 384 THR A N 1
ATOM 3114 C CA . THR A 1 384 ? -8.025 32.814 -11.100 1.00 63.69 384 THR A CA 1
ATOM 3115 C C . THR A 1 384 ? -6.568 32.673 -11.541 1.00 63.69 384 THR A C 1
ATOM 3117 O O . THR A 1 384 ? -6.117 31.544 -11.724 1.00 63.69 384 THR A O 1
ATOM 3120 N N . THR A 1 385 ? -5.813 33.775 -11.630 1.00 62.34 385 THR A N 1
ATOM 3121 C CA . THR A 1 385 ? -4.381 33.740 -11.982 1.00 62.34 385 THR A CA 1
ATOM 3122 C C . THR A 1 385 ? -3.533 33.039 -10.921 1.00 62.34 385 THR A C 1
ATOM 3124 O O . THR A 1 385 ? -2.633 32.278 -11.266 1.00 62.34 385 THR A O 1
ATOM 3127 N N . ARG A 1 386 ? -3.839 33.211 -9.626 1.00 60.03 386 ARG A N 1
ATOM 3128 C CA . ARG A 1 386 ? -3.155 32.466 -8.548 1.00 60.03 386 ARG A CA 1
ATOM 3129 C C . ARG A 1 386 ? -3.453 30.970 -8.572 1.00 60.03 386 ARG A C 1
ATOM 3131 O O . ARG A 1 386 ? -2.567 30.172 -8.291 1.00 60.03 386 ARG A O 1
ATOM 3138 N N . ALA A 1 387 ? -4.683 30.589 -8.903 1.00 60.06 387 ALA A N 1
ATOM 3139 C CA . ALA A 1 387 ? -5.058 29.187 -9.027 1.00 60.06 387 ALA A CA 1
ATOM 3140 C C . ALA A 1 387 ? -4.370 28.520 -10.227 1.00 60.06 387 ALA A C 1
ATOM 3142 O O . ALA A 1 387 ? -3.912 27.392 -10.112 1.00 60.06 387 ALA A O 1
ATOM 3143 N N . GLU A 1 388 ? -4.260 29.218 -11.360 1.00 61.34 388 GLU A N 1
ATOM 3144 C CA . GLU A 1 388 ? -3.580 28.720 -12.567 1.00 61.34 388 GLU A CA 1
ATOM 3145 C C . GLU A 1 388 ? -2.083 28.486 -12.371 1.00 61.34 388 GLU A C 1
ATOM 3147 O O . GLU A 1 388 ? -1.544 27.559 -12.960 1.00 61.34 388 GLU A O 1
ATOM 3152 N N . ALA A 1 389 ? -1.431 29.260 -11.503 1.00 59.16 389 ALA A N 1
ATOM 3153 C CA . ALA A 1 389 ? -0.030 29.045 -11.148 1.00 59.16 389 ALA A CA 1
ATOM 3154 C C . ALA A 1 389 ? 0.209 27.795 -10.270 1.00 59.16 389 ALA A C 1
ATOM 3156 O O . ALA A 1 389 ? 1.357 27.401 -10.081 1.00 59.16 389 ALA A O 1
ATOM 3157 N N . GLY A 1 390 ? -0.846 27.194 -9.702 1.00 51.00 390 GLY A N 1
ATOM 3158 C CA . GLY A 1 390 ? -0.754 26.069 -8.764 1.00 51.00 390 GLY A CA 1
ATOM 3159 C C . GLY A 1 390 ? -1.224 24.710 -9.297 1.00 51.00 390 GLY A C 1
ATOM 3160 O O . GLY A 1 390 ? -1.185 23.744 -8.531 1.00 51.00 390 GLY A O 1
ATOM 3161 N N . PHE A 1 391 ? -1.696 24.627 -10.548 1.00 47.50 391 PHE A N 1
ATOM 3162 C CA . PHE A 1 391 ? -2.208 23.396 -11.174 1.00 47.50 391 PHE A CA 1
ATOM 3163 C C . PHE A 1 391 ? -1.275 22.806 -12.226 1.00 47.50 391 PHE A C 1
ATOM 3165 O O . PHE A 1 391 ? -0.664 23.588 -12.986 1.00 47.50 391 PHE A O 1
#

Sequence (391 aa):
MELHFRFNYADYALASLLCHLLKRRGGPLPIGITYDVWCHYRANLFERLKLVPPEIAIPEAQAKSLEQDLIGAVPKWHLIGHKQECHVRYSLDNMPYVGRLKGEGVERFWAHINQHSGSTSKQSPGYRTDSINNIIRWSNKDKAYDMHTTLPTRYKKAQKMRDEEKKEHESLTATFENDEIINGWQKESIEPIQGPNGEWKSSVNDPEALLAGFQDAIKEERKKESPTTRVPGRRPGATRWISEGIELEHAIRNFNREAKADARAPPLTEASNSKLPSLRARVDKFLSQREFYMPDVAELDPDAPRFQAFYQEGEEREEVDLGMPLSFKPKTIKDAGLLSMADLEKELRRGMCNKSLALVKRQLRLRAKGMKHKHRHIRGREQTTRAEAGF

Radius of gyration: 28.69 Å; chains: 1; bounding box: 61×62×72 Å

Organism: Thanatephorus cucumeris (strain AG1-IB / isolate 7/3/14) (NCBI:txid1108050)

InterPro domains:
  IPR040521 Kyakuja-Dileera-Zisupton transposase [PF18758] (8-137)

pLDDT: mean 84.28, std 10.95, range [38.25, 96.75]